Protein AF-A0A8C6SDG8-F1 (afdb_monomer_lite)

Structure (mmCIF, N/CA/C/O backbone):
data_AF-A0A8C6SDG8-F1
#
_entry.id   AF-A0A8C6SDG8-F1
#
loop_
_atom_site.group_PDB
_atom_site.id
_atom_site.type_symbol
_atom_site.label_atom_id
_atom_site.label_alt_id
_atom_site.label_comp_id
_atom_site.label_asym_id
_atom_site.label_entity_id
_atom_site.label_seq_id
_atom_site.pdbx_PDB_ins_code
_atom_site.Cartn_x
_atom_site.Cartn_y
_atom_site.Cartn_z
_atom_site.occupancy
_atom_site.B_iso_or_equiv
_atom_site.auth_seq_id
_atom_site.auth_comp_id
_atom_site.auth_asym_id
_atom_site.auth_atom_id
_atom_site.pdbx_PDB_model_num
ATOM 1 N N . ARG A 1 1 ? -128.844 -32.193 150.549 1.00 51.16 1 ARG A N 1
ATOM 2 C CA . ARG A 1 1 ? -129.935 -32.931 149.860 1.00 51.16 1 ARG A CA 1
ATOM 3 C C . ARG A 1 1 ? -130.958 -31.886 149.406 1.00 51.16 1 ARG A C 1
ATOM 5 O O . ARG A 1 1 ? -131.451 -31.182 150.265 1.00 51.16 1 ARG A O 1
ATOM 12 N N . HIS A 1 2 ? -131.197 -31.622 148.118 1.00 53.31 2 HIS A N 1
ATOM 13 C CA . HIS A 1 2 ? -130.816 -32.402 146.929 1.00 53.31 2 HIS A CA 1
ATOM 14 C C . HIS A 1 2 ? -131.568 -33.751 146.846 1.00 53.31 2 HIS A C 1
ATOM 16 O O . HIS A 1 2 ? -130.940 -34.803 146.848 1.00 53.31 2 HIS A O 1
ATOM 22 N N . GLN A 1 3 ? -132.912 -33.719 146.885 1.00 49.62 3 GLN A N 1
ATOM 23 C CA . GLN A 1 3 ? -133.745 -34.914 146.622 1.00 49.62 3 GLN A CA 1
ATOM 24 C C . GLN A 1 3 ? -135.206 -34.650 146.172 1.00 49.62 3 GLN A C 1
ATOM 26 O O . GLN A 1 3 ? -135.864 -35.584 145.736 1.00 49.62 3 GLN A O 1
ATOM 31 N N . ALA A 1 4 ? -135.720 -33.411 146.228 1.00 54.75 4 ALA A N 1
ATOM 32 C CA . ALA A 1 4 ? -137.138 -33.096 145.958 1.00 54.75 4 ALA A CA 1
ATOM 33 C C . ALA A 1 4 ? -137.422 -32.413 144.595 1.00 54.75 4 ALA A C 1
ATOM 35 O O . ALA A 1 4 ? -138.492 -31.849 144.406 1.00 54.75 4 ALA A O 1
ATOM 36 N N . ALA A 1 5 ? -136.469 -32.416 143.655 1.00 54.06 5 ALA A N 1
ATOM 37 C CA . ALA A 1 5 ? -136.520 -31.564 142.456 1.00 54.06 5 ALA A CA 1
ATOM 38 C C . ALA A 1 5 ? -137.045 -32.233 141.164 1.00 54.06 5 ALA A C 1
ATOM 40 O O . ALA A 1 5 ? -137.149 -31.554 140.149 1.00 54.06 5 ALA A O 1
ATOM 41 N N . LEU A 1 6 ? -137.314 -33.546 141.152 1.00 52.09 6 LEU A N 1
ATOM 42 C CA . LEU A 1 6 ? -137.295 -34.320 139.897 1.00 52.09 6 LEU A CA 1
ATOM 43 C C . LEU A 1 6 ? -138.660 -34.548 139.209 1.00 52.09 6 LEU A C 1
ATOM 45 O O . LEU A 1 6 ? -138.718 -34.639 137.988 1.00 52.09 6 LEU A O 1
ATOM 49 N N . THR A 1 7 ? -139.749 -34.731 139.960 1.00 54.09 7 THR A N 1
ATOM 50 C CA . THR A 1 7 ? -140.811 -35.649 139.494 1.00 54.09 7 THR A CA 1
ATOM 51 C C . THR A 1 7 ? -141.818 -35.079 138.483 1.00 54.09 7 THR A C 1
ATOM 53 O O . THR A 1 7 ? -142.233 -35.795 137.574 1.00 54.09 7 THR A O 1
ATOM 56 N N . ILE A 1 8 ? -142.267 -33.826 138.624 1.00 58.31 8 ILE A N 1
ATOM 57 C CA . ILE A 1 8 ? -143.541 -33.363 138.011 1.00 58.31 8 ILE A CA 1
ATOM 58 C C . ILE A 1 8 ? -143.326 -32.545 136.716 1.00 58.31 8 ILE A C 1
ATOM 60 O O . ILE A 1 8 ? -144.128 -31.698 136.340 1.00 58.31 8 ILE A O 1
ATOM 64 N N . GLN A 1 9 ? -142.249 -32.832 135.979 1.00 51.94 9 GLN A N 1
ATOM 65 C CA . GLN A 1 9 ? -142.067 -32.358 134.596 1.00 51.94 9 GLN A CA 1
ATOM 66 C C . GLN A 1 9 ? -142.734 -33.294 133.557 1.00 51.94 9 GLN A C 1
ATOM 68 O O . GLN A 1 9 ? -142.896 -32.923 132.399 1.00 51.94 9 GLN A O 1
ATOM 73 N N . LEU A 1 10 ? -143.145 -34.502 133.967 1.00 54.03 10 LEU A N 1
ATOM 74 C CA . LEU A 1 10 ? -143.517 -35.610 133.072 1.00 54.03 10 LEU A CA 1
ATOM 75 C C . LEU A 1 10 ? -144.938 -35.573 132.477 1.00 54.03 10 LEU A C 1
ATOM 77 O O . LEU A 1 10 ? -145.166 -36.169 131.429 1.00 54.03 10 LEU A O 1
ATOM 81 N N . THR A 1 11 ? -145.907 -34.898 133.097 1.00 52.38 11 THR A N 1
ATOM 82 C CA . THR A 1 11 ? -147.335 -35.002 132.718 1.00 52.38 11 THR A CA 1
ATOM 83 C C . THR A 1 11 ? -147.781 -34.081 131.573 1.00 52.38 11 THR A C 1
ATOM 85 O O . THR A 1 11 ? -148.976 -33.961 131.324 1.00 52.38 11 THR A O 1
ATOM 88 N N . LYS A 1 12 ? -146.854 -33.428 130.856 1.00 51.38 12 LYS A N 1
ATOM 89 C CA . LYS A 1 12 ? -147.182 -32.418 129.828 1.00 51.38 12 LYS A CA 1
ATOM 90 C C . LYS A 1 12 ? -147.198 -32.932 128.379 1.00 51.38 12 LYS A C 1
ATOM 92 O O . LYS A 1 12 ? -147.767 -32.270 127.516 1.00 51.38 12 LYS A O 1
ATOM 97 N N . GLU A 1 13 ? -146.598 -34.093 128.110 1.00 55.75 13 GLU A N 1
ATOM 98 C CA . GLU A 1 13 ? -146.286 -34.528 126.735 1.00 55.75 13 GLU A CA 1
ATOM 99 C C . GLU A 1 13 ? -147.323 -35.464 126.086 1.00 55.75 13 GLU A C 1
ATOM 101 O O . GLU A 1 13 ? -147.424 -35.507 124.861 1.00 55.75 13 GLU A O 1
ATOM 106 N N . LEU A 1 14 ? -148.108 -36.220 126.865 1.00 55.38 14 LEU A N 1
ATOM 107 C CA . LEU A 1 14 ? -148.833 -37.381 126.324 1.00 55.38 14 LEU A CA 1
ATOM 108 C C . LEU A 1 14 ? -149.996 -37.023 125.374 1.00 55.38 14 LEU A C 1
ATOM 110 O O . LEU A 1 14 ? -150.187 -37.685 124.352 1.00 55.38 14 LEU A O 1
ATOM 114 N N . ASP A 1 15 ? -150.771 -35.983 125.689 1.00 45.84 15 ASP A N 1
ATOM 115 C CA . ASP A 1 15 ? -152.060 -35.739 125.021 1.00 45.84 15 ASP A CA 1
ATOM 116 C C . ASP A 1 15 ? -151.956 -35.008 123.673 1.00 45.84 15 ASP A C 1
ATOM 118 O O . ASP A 1 15 ? -152.898 -35.041 122.879 1.00 45.84 15 ASP A O 1
ATOM 122 N N . ARG A 1 16 ? -150.806 -34.398 123.350 1.00 52.94 16 ARG A N 1
ATOM 123 C CA . ARG A 1 16 ? -150.609 -33.716 122.055 1.00 52.94 16 ARG A CA 1
ATOM 124 C C . ARG A 1 16 ? -150.473 -34.668 120.864 1.00 52.94 16 ARG A C 1
ATOM 126 O O . ARG A 1 16 ? -150.747 -34.259 119.741 1.00 52.94 16 ARG A O 1
ATOM 133 N N . VAL A 1 17 ? -150.059 -35.915 121.090 1.00 59.47 17 VAL A N 1
ATOM 134 C CA . VAL A 1 17 ? -149.635 -36.828 120.011 1.00 59.47 17 VAL A CA 1
ATOM 135 C C . VAL A 1 17 ? -150.813 -37.398 119.209 1.00 59.47 17 VAL A C 1
ATOM 137 O O . VAL A 1 17 ? -150.710 -37.577 118.000 1.00 59.47 17 VAL A O 1
ATOM 140 N N . LYS A 1 18 ? -151.954 -37.685 119.851 1.00 59.41 18 LYS A N 1
ATOM 141 C CA . LYS A 1 18 ? -153.019 -38.513 119.243 1.00 59.41 18 LYS A CA 1
ATOM 142 C C . LYS A 1 18 ? -153.823 -37.830 118.133 1.00 59.41 18 LYS A C 1
ATOM 144 O O . LYS A 1 18 ? -154.307 -38.521 117.241 1.00 59.41 18 LYS A O 1
ATOM 149 N N . ALA A 1 19 ? -153.989 -36.508 118.178 1.00 56.78 19 ALA A N 1
ATOM 150 C CA . ALA A 1 19 ? -154.778 -35.788 117.173 1.00 56.78 19 ALA A CA 1
ATOM 151 C C . ALA A 1 19 ? -154.098 -35.784 115.787 1.00 56.78 19 ALA A C 1
ATOM 153 O O . ALA A 1 19 ? -154.775 -35.862 114.764 1.00 56.78 19 ALA A O 1
ATOM 154 N N . ALA A 1 20 ? -152.762 -35.781 115.759 1.00 59.25 20 ALA A N 1
ATOM 155 C CA . ALA A 1 20 ? -151.933 -35.739 114.553 1.00 59.25 20 ALA A CA 1
ATOM 156 C C . ALA A 1 20 ? -151.747 -37.116 113.870 1.00 59.25 20 ALA A C 1
ATOM 158 O O . ALA A 1 20 ? -150.704 -37.380 113.287 1.00 59.25 20 ALA A O 1
ATOM 159 N N . ILE A 1 21 ? -152.733 -38.018 113.972 1.00 59.38 21 ILE A N 1
ATOM 160 C CA . ILE A 1 21 ? -152.695 -39.353 113.335 1.00 59.38 21 ILE A CA 1
ATOM 161 C C . ILE A 1 21 ? -153.774 -39.507 112.251 1.00 59.38 21 ILE A C 1
ATOM 163 O O . ILE A 1 21 ? -153.570 -40.237 111.280 1.00 59.38 21 ILE A O 1
ATOM 167 N N . HIS A 1 22 ? -154.917 -38.817 112.366 1.00 60.72 22 HIS A N 1
ATOM 168 C CA . HIS A 1 22 ? -155.949 -38.890 111.321 1.00 60.72 22 HIS A CA 1
ATOM 169 C C . HIS A 1 22 ? -155.569 -38.084 110.068 1.00 60.72 22 HIS A C 1
ATOM 171 O O . HIS A 1 22 ? -155.845 -38.542 108.961 1.00 60.72 22 HIS A O 1
ATOM 177 N N . ASP A 1 23 ? -154.858 -36.968 110.283 1.00 54.75 23 ASP A N 1
ATOM 178 C CA . ASP A 1 23 ? -153.750 -36.438 109.466 1.00 54.75 23 ASP A CA 1
ATOM 179 C C . ASP A 1 23 ? -153.286 -37.411 108.359 1.00 54.75 23 ASP A C 1
ATOM 181 O O . ASP A 1 23 ? -153.731 -37.320 107.212 1.00 54.75 23 ASP A O 1
ATOM 185 N N . ALA A 1 24 ? -152.498 -38.419 108.744 1.00 59.66 24 ALA A N 1
ATOM 186 C CA . ALA A 1 24 ? -151.949 -39.449 107.871 1.00 59.66 24 ALA A CA 1
ATOM 187 C C . ALA A 1 24 ? -152.963 -40.106 106.907 1.00 59.66 24 ALA A C 1
ATOM 189 O O . ALA A 1 24 ? -152.655 -40.386 105.753 1.00 59.66 24 ALA A O 1
ATOM 190 N N . SER A 1 25 ? -154.176 -40.422 107.367 1.00 61.19 25 SER A N 1
ATOM 191 C CA . SER A 1 25 ? -155.015 -41.433 106.700 1.00 61.19 25 SER A CA 1
ATOM 192 C C . SER A 1 25 ? -155.710 -40.933 105.431 1.00 61.19 25 SER A C 1
ATOM 194 O O . SER A 1 25 ? -155.743 -41.641 104.422 1.00 61.19 25 SER A O 1
ATOM 196 N N . LEU A 1 26 ? -156.292 -39.731 105.476 1.00 60.69 26 LEU A N 1
ATOM 197 C CA . LEU A 1 26 ? -157.163 -39.244 104.399 1.00 60.69 26 LEU A CA 1
ATOM 198 C C . LEU A 1 26 ? -156.365 -38.546 103.287 1.00 60.69 26 LEU A C 1
ATOM 200 O O . LEU A 1 26 ? -156.712 -38.673 102.110 1.00 60.69 26 LEU A O 1
ATOM 204 N N . GLU A 1 27 ? -155.242 -37.904 103.625 1.00 60.22 27 GLU A N 1
ATOM 205 C CA . GLU A 1 27 ? -154.296 -37.415 102.618 1.00 60.22 27 GLU A CA 1
ATOM 206 C C . GLU A 1 27 ? -153.545 -38.562 101.930 1.00 60.22 27 GLU A C 1
ATOM 208 O O . GLU A 1 27 ? -153.411 -38.533 100.709 1.00 60.22 27 GLU A O 1
ATOM 213 N N . LEU A 1 28 ? -153.144 -39.626 102.642 1.00 66.56 28 LEU A N 1
ATOM 214 C CA . LEU A 1 28 ? -152.417 -40.760 102.046 1.00 66.56 28 LEU A CA 1
ATOM 215 C C . LEU A 1 28 ? -153.230 -41.498 100.970 1.00 66.56 28 LEU A C 1
ATOM 217 O O . LEU A 1 28 ? -152.658 -41.904 99.957 1.00 66.56 28 LEU A O 1
ATOM 221 N N . HIS A 1 29 ? -154.555 -41.611 101.115 1.00 65.31 29 HIS A N 1
ATOM 222 C CA . HIS A 1 29 ? -155.409 -42.162 100.051 1.00 65.31 29 HIS A CA 1
ATOM 223 C C . HIS A 1 29 ? -155.452 -41.248 98.813 1.00 65.31 29 HIS A C 1
ATOM 225 O O . HIS A 1 29 ? -155.317 -41.717 97.682 1.00 65.31 29 HIS A O 1
ATOM 231 N N . ARG A 1 30 ? -155.549 -39.927 99.021 1.00 58.50 30 ARG A N 1
ATOM 232 C CA . ARG A 1 30 ? -155.494 -38.918 97.948 1.00 58.50 30 ARG A CA 1
ATOM 233 C C . ARG A 1 30 ? -154.130 -38.873 97.256 1.00 58.50 30 ARG A C 1
ATOM 235 O O . ARG A 1 30 ? -154.058 -38.649 96.049 1.00 58.50 30 ARG A O 1
ATOM 242 N N . LEU A 1 31 ? -153.050 -39.097 98.000 1.00 66.50 31 LEU A N 1
ATOM 243 C CA . LEU A 1 31 ? -151.700 -39.232 97.460 1.00 66.50 31 LEU A CA 1
ATOM 244 C C . LEU A 1 31 ? -151.574 -40.506 96.615 1.00 66.50 31 LEU A C 1
ATOM 246 O O . LEU A 1 31 ? -151.008 -40.433 95.530 1.00 66.50 31 LEU A O 1
ATOM 250 N N . HIS A 1 32 ? -152.160 -41.632 97.038 1.00 70.94 32 HIS A N 1
ATOM 251 C CA . HIS A 1 32 ? -152.130 -42.892 96.282 1.00 70.94 32 HIS A CA 1
ATOM 252 C C . HIS A 1 32 ? -152.780 -42.786 94.892 1.00 70.94 32 HIS A C 1
ATOM 254 O O . HIS A 1 32 ? -152.189 -43.226 93.906 1.00 70.94 32 HIS A O 1
ATOM 260 N N . GLU A 1 33 ? -153.959 -42.162 94.787 1.00 67.25 33 GLU A N 1
ATOM 261 C CA . GLU A 1 33 ? -154.639 -41.973 93.494 1.00 67.25 33 GLU A CA 1
ATOM 262 C C . GLU A 1 33 ? -153.827 -41.062 92.551 1.00 67.25 33 GLU A C 1
ATOM 264 O O . GLU A 1 33 ? -153.667 -41.355 91.362 1.00 67.25 33 GLU A O 1
ATOM 269 N N . ASN A 1 34 ? -153.233 -39.991 93.089 1.00 66.88 34 ASN A N 1
ATOM 270 C CA . ASN A 1 34 ? -152.325 -39.129 92.329 1.00 66.88 34 ASN A CA 1
ATOM 271 C C . ASN A 1 34 ? -151.045 -39.866 91.892 1.00 66.88 34 ASN A C 1
ATOM 273 O O . ASN A 1 34 ? -150.583 -39.661 90.769 1.00 66.88 34 ASN A O 1
ATOM 277 N N . LEU A 1 35 ? -150.494 -40.742 92.737 1.00 70.75 35 LEU A N 1
ATOM 278 C CA . LEU A 1 35 ? -149.278 -41.513 92.464 1.00 70.75 35 LEU A CA 1
ATOM 279 C C . LEU A 1 35 ? -149.495 -42.497 91.302 1.00 70.75 35 LEU A C 1
ATOM 281 O O . LEU A 1 35 ? -148.720 -42.480 90.345 1.00 70.75 35 LEU A O 1
ATOM 285 N N . ALA A 1 36 ? -150.599 -43.250 91.302 1.00 69.44 36 ALA A N 1
ATOM 286 C CA . ALA A 1 36 ? -150.957 -44.136 90.189 1.00 69.44 36 ALA A CA 1
ATOM 287 C C . ALA A 1 36 ? -151.125 -43.366 88.860 1.00 69.44 36 ALA A C 1
ATOM 289 O O . ALA A 1 36 ? -150.660 -43.800 87.802 1.00 69.44 36 ALA A O 1
ATOM 290 N N . ARG A 1 37 ? -151.728 -42.169 88.911 1.00 74.88 37 ARG A N 1
ATOM 291 C CA . ARG A 1 37 ? -151.913 -41.297 87.737 1.00 74.88 37 ARG A CA 1
ATOM 292 C C . ARG A 1 37 ? -150.607 -40.671 87.227 1.00 74.88 37 ARG A C 1
ATOM 294 O O . ARG A 1 37 ? -150.536 -40.286 86.058 1.00 74.88 37 ARG A O 1
ATOM 301 N N . LEU A 1 38 ? -149.586 -40.568 88.079 1.00 72.12 38 LEU A N 1
ATOM 302 C CA . LEU A 1 38 ? -148.225 -40.184 87.699 1.00 72.12 38 LEU A CA 1
ATOM 303 C C . LEU A 1 38 ? -147.445 -41.366 87.106 1.00 72.12 38 LEU A C 1
ATOM 305 O O . LEU A 1 38 ? -146.740 -41.164 86.120 1.00 72.12 38 LEU A O 1
ATOM 309 N N . GLN A 1 39 ? -147.615 -42.587 87.628 1.00 70.62 39 GLN A N 1
ATOM 310 C CA . GLN A 1 39 ? -146.957 -43.789 87.094 1.00 70.62 39 GLN A CA 1
ATOM 311 C C . GLN A 1 39 ? -147.356 -44.078 85.642 1.00 70.62 39 GLN A C 1
ATOM 313 O O . GLN A 1 39 ? -146.472 -44.172 84.798 1.00 70.62 39 GLN A O 1
ATOM 318 N N . TYR A 1 40 ? -148.651 -44.076 85.299 1.00 77.62 40 TYR A N 1
ATOM 319 C CA . TYR A 1 40 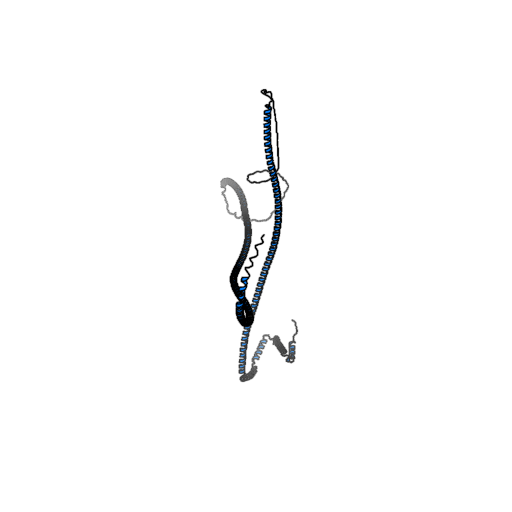? -149.065 -44.305 83.902 1.00 77.62 40 TYR A CA 1
ATOM 320 C C . TYR A 1 40 ? -148.456 -43.278 82.924 1.00 77.62 40 TYR A C 1
ATOM 322 O O . TYR A 1 40 ? -148.049 -43.619 81.815 1.00 77.62 40 TYR A O 1
ATOM 330 N N . LYS A 1 41 ? -148.347 -42.007 83.342 1.00 77.31 41 LYS A N 1
ATOM 331 C CA . LYS A 1 41 ? -147.678 -40.966 82.543 1.00 77.31 41 LYS A CA 1
ATOM 332 C C . LYS A 1 41 ? -146.173 -41.205 82.413 1.00 77.31 41 LYS A C 1
ATOM 334 O O . LYS A 1 41 ? -145.603 -40.871 81.380 1.00 77.31 41 LYS A O 1
ATOM 339 N N . LEU A 1 42 ? -145.530 -41.750 83.444 1.00 75.44 42 LEU A N 1
ATOM 340 C CA . LEU A 1 42 ? -144.111 -42.095 83.412 1.00 75.44 42 LEU A CA 1
ATOM 341 C C . LEU A 1 42 ? -143.842 -43.246 82.429 1.00 75.44 42 LEU A C 1
ATOM 343 O O . LEU A 1 42 ? -142.894 -43.160 81.652 1.00 75.44 42 LEU A O 1
ATOM 347 N N . ASP A 1 43 ? -144.702 -44.265 82.407 1.00 76.75 43 ASP A N 1
ATOM 348 C CA . ASP A 1 43 ? -144.560 -45.434 81.530 1.00 76.75 43 ASP A CA 1
ATOM 349 C C . ASP A 1 43 ? -144.731 -45.080 80.037 1.00 76.75 43 ASP A C 1
ATOM 351 O O . ASP A 1 43 ? -143.929 -45.506 79.201 1.00 76.75 43 ASP A O 1
ATOM 355 N N . ASP A 1 44 ? -145.704 -44.225 79.699 1.00 80.31 44 ASP A N 1
ATOM 356 C CA . ASP A 1 44 ? -145.896 -43.679 78.341 1.00 80.31 44 ASP A CA 1
ATOM 357 C C . ASP A 1 44 ? -144.683 -42.841 77.876 1.00 80.31 44 ASP A C 1
ATOM 359 O O . ASP A 1 44 ? -144.147 -43.022 76.773 1.00 80.31 44 ASP A O 1
ATOM 363 N N . ILE A 1 45 ? -144.151 -41.994 78.767 1.00 79.06 45 ILE A N 1
ATOM 364 C CA . ILE A 1 45 ? -142.903 -41.245 78.543 1.00 79.06 45 ILE A CA 1
ATOM 365 C C . ILE A 1 45 ? -141.705 -42.197 78.360 1.00 79.06 45 ILE A C 1
ATOM 367 O O . ILE A 1 45 ? -140.806 -41.918 77.565 1.00 79.06 45 ILE A O 1
ATOM 371 N N . HIS A 1 46 ? -141.672 -43.339 79.051 1.00 81.44 46 HIS A N 1
ATOM 372 C CA . HIS A 1 46 ? -140.595 -44.322 78.920 1.00 81.44 46 HIS A CA 1
ATOM 373 C C . HIS A 1 46 ? -140.646 -45.088 77.586 1.00 81.44 46 HIS A C 1
ATOM 375 O O . HIS A 1 46 ? -139.600 -45.248 76.949 1.00 81.44 46 HIS A O 1
ATOM 381 N N . GLN A 1 47 ? -141.826 -45.504 77.109 1.00 79.69 47 GLN A N 1
ATOM 382 C CA . GLN A 1 47 ? -141.950 -46.164 75.800 1.00 79.69 47 GLN A CA 1
ATOM 383 C C . GLN A 1 47 ? -141.612 -45.217 74.640 1.00 79.69 47 GLN A C 1
ATOM 385 O O . GLN A 1 47 ? -140.811 -45.560 73.765 1.00 79.69 47 GLN A O 1
ATOM 390 N N . THR A 1 48 ? -142.151 -43.995 74.655 1.00 79.31 48 THR A N 1
ATOM 391 C CA . THR A 1 48 ? -141.874 -42.982 73.619 1.00 79.31 48 THR A CA 1
ATOM 392 C C . THR A 1 48 ? -140.393 -42.575 73.580 1.00 79.31 48 THR A C 1
ATOM 394 O O . THR A 1 48 ? -139.816 -42.421 72.497 1.00 79.31 48 THR A O 1
ATOM 397 N N . LYS A 1 49 ? -139.728 -42.503 74.742 1.00 81.44 49 LYS A N 1
ATOM 398 C CA . LYS A 1 49 ? -138.270 -42.317 74.859 1.00 81.44 49 LYS A CA 1
ATOM 399 C C . LYS A 1 49 ? -137.461 -43.499 74.305 1.00 81.44 49 LYS A C 1
ATOM 401 O O . LYS A 1 49 ? -136.427 -43.285 73.678 1.00 81.44 49 LYS A O 1
ATOM 406 N N . SER A 1 50 ? -137.914 -44.738 74.495 1.00 76.12 50 SER A N 1
ATOM 407 C CA . SER A 1 50 ? -137.226 -45.926 73.964 1.00 76.12 50 SER A CA 1
ATOM 408 C C . SER A 1 50 ? -137.255 -45.969 72.427 1.00 76.12 50 SER A C 1
ATOM 410 O O . SER A 1 50 ? -136.206 -46.061 71.787 1.00 76.12 50 SER A O 1
ATOM 412 N N . ALA A 1 51 ? -138.433 -45.788 71.821 1.00 81.25 51 ALA A N 1
ATOM 413 C CA . ALA A 1 51 ? -138.601 -45.838 70.365 1.00 81.25 51 ALA A CA 1
ATOM 414 C C . ALA A 1 51 ? -137.909 -44.679 69.613 1.00 81.25 51 ALA A C 1
ATOM 416 O O . ALA A 1 51 ? -137.590 -44.802 68.426 1.00 81.25 51 ALA A O 1
ATOM 417 N N . THR A 1 52 ? -137.673 -43.545 70.281 1.00 78.50 52 THR A N 1
ATOM 418 C CA . THR A 1 52 ? -136.904 -42.421 69.720 1.00 78.50 52 THR A CA 1
ATOM 419 C C . THR A 1 52 ? -135.393 -42.655 69.801 1.00 78.50 52 THR A C 1
ATOM 421 O O . THR A 1 52 ? -134.694 -42.365 68.828 1.00 78.50 52 THR A O 1
ATOM 424 N N . LEU A 1 53 ? -134.892 -43.261 70.885 1.00 81.81 53 LEU A N 1
ATOM 425 C CA . LEU A 1 53 ? -133.481 -43.653 71.021 1.00 81.81 53 LEU A CA 1
ATOM 426 C C . LEU A 1 53 ? -133.040 -44.676 69.960 1.00 81.81 53 LEU A C 1
ATOM 428 O O . LEU A 1 53 ? -131.972 -44.520 69.373 1.00 81.81 53 LEU A O 1
ATOM 432 N N . GLU A 1 54 ? -133.856 -45.690 69.658 1.00 80.81 54 GLU A N 1
ATOM 433 C CA . GLU A 1 54 ? -133.475 -46.731 68.686 1.00 80.81 54 GLU A CA 1
ATOM 434 C C . GLU A 1 54 ? -133.341 -46.180 67.251 1.00 80.81 54 GLU A C 1
ATOM 436 O O . GLU A 1 54 ? -132.400 -46.512 66.523 1.00 80.81 54 GLU A O 1
ATOM 441 N N . LYS A 1 55 ? -134.251 -45.280 66.850 1.00 84.44 55 LYS A N 1
ATOM 442 C CA . LYS A 1 55 ? -134.175 -44.577 65.557 1.00 84.44 55 LYS A CA 1
ATOM 443 C C . LYS A 1 55 ? -132.963 -43.650 65.484 1.00 84.44 55 LYS A C 1
ATOM 445 O O . LYS A 1 55 ? -132.332 -43.564 64.433 1.00 84.44 55 LYS A O 1
ATOM 450 N N . HIS A 1 56 ? -132.631 -42.986 66.592 1.00 83.56 56 HIS A N 1
ATOM 451 C CA . HIS A 1 56 ? -131.439 -42.149 66.696 1.00 83.56 56 HIS A CA 1
ATOM 452 C C . HIS A 1 56 ? -130.159 -42.976 66.505 1.00 83.56 56 HIS A C 1
ATOM 454 O O . HIS A 1 56 ? -129.313 -42.589 65.703 1.00 83.56 56 HIS A O 1
ATOM 460 N N . GLN A 1 57 ? -130.044 -44.146 67.148 1.00 85.06 57 GLN A N 1
ATOM 461 C CA . GLN A 1 57 ? -128.871 -45.015 66.999 1.00 85.06 57 GLN A CA 1
ATOM 462 C C . GLN A 1 57 ? -128.660 -45.459 65.544 1.00 85.06 57 GLN A C 1
ATOM 464 O O . GLN A 1 57 ? -127.595 -45.227 64.983 1.00 85.06 57 GLN A O 1
ATOM 469 N N . LYS A 1 58 ? -129.702 -45.979 64.882 1.00 84.75 58 LYS A N 1
ATOM 470 C CA . LYS A 1 58 ? -129.606 -46.433 63.481 1.00 84.75 58 LYS A CA 1
ATOM 471 C C . LYS A 1 58 ? -129.203 -45.317 62.505 1.00 84.75 58 LYS A C 1
ATOM 473 O O . LYS A 1 58 ? -128.553 -45.590 61.497 1.00 84.75 58 LYS A O 1
ATOM 478 N N . ALA A 1 59 ? -129.559 -44.065 62.804 1.00 85.19 59 ALA A N 1
ATOM 479 C CA . ALA A 1 59 ? -129.115 -42.901 62.040 1.00 85.19 59 ALA A CA 1
ATOM 480 C C . ALA A 1 59 ? -127.644 -42.526 62.318 1.00 85.19 59 ALA A C 1
ATOM 482 O O . ALA A 1 59 ? -126.946 -42.106 61.393 1.00 85.19 59 ALA A O 1
ATOM 483 N N . LEU A 1 60 ? -127.153 -42.704 63.553 1.00 86.44 60 LEU A N 1
ATOM 484 C CA . LEU A 1 60 ? -125.731 -42.543 63.885 1.00 86.44 60 LEU A CA 1
ATOM 485 C C . LEU A 1 60 ? -124.867 -43.580 63.157 1.00 86.44 60 LEU A C 1
ATOM 487 O O . LEU A 1 60 ? -123.895 -43.193 62.511 1.00 86.44 60 LEU A O 1
ATOM 491 N N . ASP A 1 61 ? -125.251 -44.858 63.197 1.00 86.12 61 ASP A N 1
ATOM 492 C CA . ASP A 1 61 ? -124.466 -45.965 62.629 1.00 86.12 61 ASP A CA 1
ATOM 493 C C . ASP A 1 61 ? -124.233 -45.779 61.113 1.00 86.12 61 ASP A C 1
ATOM 495 O O . ASP A 1 61 ? -123.116 -45.914 60.607 1.00 86.12 61 ASP A O 1
ATOM 499 N N . GLN A 1 62 ? -125.280 -45.390 60.371 1.00 86.56 62 GLN A N 1
ATOM 500 C CA . GLN A 1 62 ? -125.185 -45.098 58.932 1.00 86.56 62 GLN A CA 1
ATOM 501 C C . GLN A 1 62 ? -124.361 -43.837 58.636 1.00 86.56 62 GLN A C 1
ATOM 503 O O . GLN A 1 62 ? -123.599 -43.794 57.665 1.00 86.56 62 GLN A O 1
ATOM 508 N N . LEU A 1 63 ? -124.492 -42.804 59.473 1.00 86.88 63 LEU A N 1
ATOM 509 C CA . LEU A 1 63 ? -123.704 -41.579 59.362 1.00 86.88 63 LEU A CA 1
ATOM 510 C C . LEU A 1 63 ? -122.210 -41.853 59.609 1.00 86.88 63 LEU A C 1
ATOM 512 O O . LEU A 1 63 ? -121.363 -41.261 58.941 1.00 86.88 63 LEU A O 1
ATOM 516 N N . GLU A 1 64 ? -121.878 -42.751 60.535 1.00 86.06 64 GLU A N 1
ATOM 517 C CA . GLU A 1 64 ? -120.508 -43.171 60.841 1.00 86.06 64 GLU A CA 1
ATOM 518 C C . GLU A 1 64 ? -119.896 -44.032 59.726 1.00 86.06 64 GLU A C 1
ATOM 520 O O . GLU A 1 64 ? -118.785 -43.745 59.269 1.00 86.06 64 GLU A O 1
ATOM 525 N N . ALA A 1 65 ? -120.653 -44.993 59.185 1.00 88.81 65 ALA A N 1
ATOM 526 C CA . ALA A 1 65 ? -120.234 -45.775 58.022 1.00 88.81 65 ALA A CA 1
ATOM 527 C C . ALA A 1 65 ? -119.886 -44.872 56.821 1.00 88.81 65 ALA A C 1
ATOM 529 O O . ALA A 1 65 ? -118.786 -44.972 56.268 1.00 88.81 65 ALA A O 1
ATOM 530 N N . ASN A 1 66 ? -120.762 -43.923 56.472 1.00 87.19 66 ASN A N 1
ATOM 531 C CA . ASN A 1 66 ? -120.519 -42.976 55.379 1.00 87.19 66 ASN A CA 1
ATOM 532 C C . ASN A 1 66 ? -119.315 -42.056 55.655 1.00 87.19 66 ASN A C 1
ATOM 534 O O . ASN A 1 66 ? -118.482 -41.856 54.768 1.00 87.19 66 ASN A O 1
ATOM 538 N N . LYS A 1 67 ? -119.164 -41.541 56.888 1.00 88.25 67 LYS A N 1
ATOM 539 C CA . LYS A 1 67 ? -117.975 -40.764 57.295 1.00 88.25 67 LYS A CA 1
ATOM 540 C C . LYS A 1 67 ? -116.680 -41.546 57.056 1.00 88.25 67 LYS A C 1
ATOM 542 O O . LYS A 1 67 ? -115.728 -40.965 56.541 1.00 88.25 67 LYS A O 1
ATOM 547 N N . SER A 1 68 ? -116.645 -42.843 57.378 1.00 86.06 68 SER A N 1
ATOM 548 C CA . SER A 1 68 ? -115.448 -43.676 57.188 1.00 86.06 68 SER A CA 1
ATOM 549 C C . SER A 1 68 ? -115.048 -43.816 55.710 1.00 86.06 68 SER A C 1
ATOM 551 O O . SER A 1 68 ? -113.871 -43.678 55.371 1.00 86.06 68 SER A O 1
ATOM 553 N N . GLN A 1 69 ? -116.018 -43.990 54.804 1.00 86.94 69 GLN A N 1
ATOM 554 C CA . GLN A 1 69 ? -115.756 -44.108 53.365 1.00 86.94 69 GLN A CA 1
ATOM 555 C C . GLN A 1 69 ? -115.278 -42.783 52.758 1.00 86.94 69 GLN A C 1
ATOM 557 O O . GLN A 1 69 ? -114.283 -42.763 52.027 1.00 86.94 69 GLN A O 1
ATOM 562 N N . PHE A 1 70 ? -115.923 -41.662 53.104 1.00 84.75 70 PHE A N 1
ATOM 563 C CA . PHE A 1 70 ? -115.462 -40.341 52.669 1.00 84.75 70 PHE A CA 1
ATOM 564 C C . PHE A 1 70 ? -114.077 -40.003 53.233 1.00 84.75 70 PHE A C 1
ATOM 566 O O . PHE A 1 70 ? -113.250 -39.467 52.498 1.00 84.75 70 PHE A O 1
ATOM 573 N N . HIS A 1 71 ? -113.778 -40.374 54.483 1.00 87.75 71 HIS A N 1
ATOM 574 C CA . HIS A 1 71 ? -112.449 -40.204 55.073 1.00 87.75 71 HIS A CA 1
ATOM 575 C C . HIS A 1 71 ? -111.376 -40.996 54.308 1.00 87.75 71 HIS A C 1
ATOM 577 O O . HIS A 1 71 ? -110.362 -40.426 53.906 1.00 87.75 71 HIS A O 1
ATOM 583 N N . ASN A 1 72 ? -111.619 -42.279 54.024 1.00 89.06 72 ASN A N 1
ATOM 584 C CA . ASN A 1 72 ? -110.683 -43.125 53.278 1.00 89.06 72 ASN A CA 1
ATOM 585 C C . ASN A 1 72 ? -110.438 -42.606 51.851 1.00 89.06 72 ASN A C 1
ATOM 587 O O . ASN A 1 72 ? -109.288 -42.484 51.426 1.00 89.06 72 ASN A O 1
ATOM 591 N N . THR A 1 73 ? -111.501 -42.226 51.137 1.00 86.94 73 THR A N 1
ATOM 592 C CA . THR A 1 73 ? -111.397 -41.712 49.759 1.00 86.94 73 THR A CA 1
ATOM 593 C C . THR A 1 73 ? -110.700 -40.345 49.722 1.00 86.94 73 THR A C 1
ATOM 595 O O . THR A 1 73 ? -109.845 -40.100 48.870 1.00 86.94 73 THR A O 1
ATOM 598 N N . ALA A 1 74 ? -110.989 -39.462 50.686 1.00 87.25 74 ALA A N 1
ATOM 599 C CA . ALA A 1 74 ? -110.300 -38.181 50.826 1.00 87.25 74 ALA A CA 1
ATOM 600 C C . ALA A 1 74 ? -108.808 -38.358 51.159 1.00 87.25 74 ALA A C 1
ATOM 602 O O . ALA A 1 74 ? -107.976 -37.631 50.617 1.00 87.25 74 ALA A O 1
ATOM 603 N N . ASN A 1 75 ? -108.451 -39.342 51.992 1.00 86.81 75 ASN A N 1
ATOM 604 C CA . ASN A 1 75 ? -107.056 -39.670 52.288 1.00 86.81 75 ASN A CA 1
ATOM 605 C C . ASN A 1 75 ? -106.309 -40.179 51.043 1.00 86.81 75 ASN A C 1
ATOM 607 O O . ASN A 1 75 ? -105.191 -39.732 50.800 1.00 86.81 75 ASN A O 1
ATOM 611 N N . GLN A 1 76 ? -106.926 -41.035 50.220 1.00 86.88 76 GLN A N 1
ATOM 612 C CA . GLN A 1 76 ? -106.337 -41.523 48.962 1.00 86.88 76 GLN A CA 1
ATOM 613 C C . GLN A 1 76 ? -106.138 -40.403 47.926 1.00 86.88 76 GLN A C 1
ATOM 615 O O . GLN A 1 76 ? -105.075 -40.291 47.317 1.00 86.88 76 GLN A O 1
ATOM 620 N N . LEU A 1 77 ? -107.126 -39.517 47.757 1.00 85.75 77 LEU A N 1
ATOM 621 C CA . LEU A 1 77 ? -106.982 -38.347 46.882 1.00 85.75 77 LEU A CA 1
ATOM 622 C C . LEU A 1 77 ? -105.934 -37.357 47.415 1.00 85.75 77 LEU A C 1
ATOM 624 O O . LEU A 1 77 ? -105.234 -36.715 46.631 1.00 85.75 77 LEU A O 1
ATOM 628 N N . LYS A 1 78 ? -105.780 -37.255 48.742 1.00 87.62 78 LYS A N 1
ATOM 629 C CA . LYS A 1 78 ? -104.744 -36.441 49.389 1.00 87.62 78 LYS A CA 1
ATOM 630 C C . LYS A 1 78 ? -103.342 -37.018 49.179 1.00 87.62 78 LYS A C 1
ATOM 632 O O . LYS A 1 78 ? -102.443 -36.242 48.867 1.00 87.62 78 LYS A O 1
ATOM 637 N N . THR A 1 79 ? -103.132 -38.331 49.306 1.00 88.38 79 THR A N 1
ATOM 638 C CA . THR A 1 79 ? -101.814 -38.941 49.049 1.00 88.38 79 THR A CA 1
ATOM 639 C C . THR A 1 79 ? -101.428 -38.852 47.576 1.00 88.38 79 THR A C 1
ATOM 641 O O . THR A 1 79 ? -100.314 -38.420 47.288 1.00 88.38 79 THR A O 1
ATOM 644 N N . LEU A 1 80 ? -102.345 -39.134 46.643 1.00 89.62 80 LEU A N 1
ATOM 645 C CA . LEU A 1 80 ? -102.070 -38.989 45.208 1.00 89.62 80 LEU A CA 1
ATOM 646 C C . LEU A 1 80 ? -101.772 -37.529 44.820 1.00 89.62 80 LEU A C 1
ATOM 648 O O . LEU A 1 80 ? -100.832 -37.275 44.070 1.00 89.62 80 LEU A O 1
ATOM 652 N N . ARG A 1 81 ? -102.509 -36.554 45.378 1.00 89.94 81 ARG A N 1
ATOM 653 C CA . ARG A 1 81 ? -102.208 -35.123 45.192 1.00 89.94 81 ARG A CA 1
ATOM 654 C C . ARG A 1 81 ? -100.820 -34.757 45.723 1.00 89.94 81 ARG A C 1
ATOM 656 O O . ARG A 1 81 ? -100.123 -34.000 45.062 1.00 89.94 81 ARG A O 1
ATOM 663 N N . LEU A 1 82 ? -100.419 -35.272 46.887 1.00 90.69 82 LEU A N 1
ATOM 664 C CA . LEU A 1 82 ? -99.090 -35.012 47.454 1.00 90.69 82 LEU A CA 1
ATOM 665 C C . LEU A 1 82 ? -97.969 -35.644 46.614 1.00 90.69 82 LEU A C 1
ATOM 667 O O . LEU A 1 82 ? -96.941 -35.003 46.420 1.00 90.69 82 LEU A O 1
ATOM 671 N N . MET A 1 83 ? -98.180 -36.846 46.064 1.00 90.19 83 MET A N 1
ATOM 672 C CA . MET A 1 83 ? -97.233 -37.477 45.136 1.00 90.19 83 MET A CA 1
ATOM 673 C C . MET A 1 83 ? -97.056 -36.641 43.864 1.00 90.19 83 MET A C 1
ATOM 675 O O . MET A 1 83 ? -95.935 -36.233 43.567 1.00 90.19 83 MET A O 1
ATOM 679 N N . LEU A 1 84 ? -98.151 -36.310 43.171 1.00 90.81 84 LEU A N 1
ATOM 680 C CA . LEU A 1 84 ? -98.100 -35.502 41.947 1.00 90.81 84 LEU A CA 1
ATOM 681 C C . LEU A 1 84 ? -97.541 -34.095 42.204 1.00 90.81 84 LEU A C 1
ATOM 683 O O . LEU A 1 84 ? -96.786 -33.588 41.382 1.00 90.81 84 LEU A O 1
ATOM 687 N N . GLN A 1 85 ? -97.835 -33.483 43.358 1.00 91.62 85 GLN A N 1
ATOM 688 C CA . GLN A 1 85 ? -97.198 -32.223 43.747 1.00 91.62 85 GLN A CA 1
ATOM 689 C C . GLN A 1 85 ? -95.685 -32.397 43.922 1.00 91.62 85 GLN A C 1
ATOM 691 O O . GLN A 1 85 ? -94.932 -31.583 43.409 1.00 91.62 85 GLN A O 1
ATOM 696 N N . SER A 1 86 ? -95.220 -33.465 44.581 1.00 91.94 86 SER A N 1
ATOM 697 C CA . SER A 1 86 ? -93.779 -33.705 44.753 1.00 91.94 86 SER A CA 1
ATOM 698 C C . SER A 1 86 ? -93.048 -33.973 43.430 1.00 91.94 86 SER A C 1
ATOM 700 O O . SER A 1 86 ? -91.905 -33.549 43.268 1.00 91.94 86 SER A O 1
ATOM 702 N N . GLU A 1 87 ? -93.711 -34.612 42.463 1.00 93.31 87 GLU A N 1
ATOM 703 C CA . GLU A 1 87 ? -93.184 -34.843 41.115 1.00 93.31 87 GLU A CA 1
ATOM 704 C C . GLU A 1 87 ? -93.128 -33.541 40.301 1.00 93.31 87 GLU A C 1
ATOM 706 O O . GLU A 1 87 ? -92.092 -33.230 39.716 1.00 93.31 87 GLU A O 1
ATOM 711 N N . ILE A 1 88 ? -94.186 -32.721 40.351 1.00 91.06 88 ILE A N 1
ATOM 712 C CA . ILE A 1 88 ? -94.205 -31.369 39.769 1.00 91.06 88 ILE A CA 1
ATOM 713 C C . ILE A 1 88 ? -93.120 -30.489 40.401 1.00 91.06 88 ILE A C 1
ATOM 715 O O . ILE A 1 88 ? -92.398 -29.805 39.678 1.00 91.06 88 ILE A O 1
ATOM 719 N N . ASP A 1 89 ? -92.957 -30.522 41.724 1.00 93.00 89 ASP A N 1
ATOM 720 C CA . ASP A 1 89 ? -91.927 -29.762 42.434 1.00 93.00 89 ASP A CA 1
ATOM 721 C C . ASP A 1 89 ? -90.513 -30.207 42.018 1.00 93.00 89 ASP A C 1
ATOM 723 O O . ASP A 1 89 ? -89.626 -29.367 41.868 1.00 93.00 89 ASP A O 1
ATOM 727 N N . ASN A 1 90 ? -90.287 -31.510 41.809 1.00 93.38 90 ASN A N 1
ATOM 728 C CA . ASN A 1 90 ? -89.007 -32.046 41.335 1.00 93.38 90 ASN A CA 1
ATOM 729 C C . ASN A 1 90 ? -88.718 -31.629 39.889 1.00 93.38 90 ASN A C 1
ATOM 731 O O . ASN A 1 90 ? -87.682 -31.022 39.634 1.00 93.38 90 ASN A O 1
ATOM 735 N N . LEU A 1 91 ? -89.661 -31.837 38.966 1.00 93.12 91 LEU A N 1
ATOM 736 C CA . LEU A 1 91 ? -89.521 -31.399 37.572 1.00 93.12 91 LEU A CA 1
ATOM 737 C C . LEU A 1 91 ? -89.361 -29.873 37.461 1.00 93.12 91 LEU A C 1
ATOM 739 O O . LEU A 1 91 ? -88.638 -29.387 36.593 1.00 93.12 91 LEU A O 1
ATOM 743 N N . THR A 1 92 ? -89.976 -29.107 38.368 1.00 92.81 92 THR A N 1
ATOM 744 C CA . THR A 1 92 ? -89.782 -27.653 38.466 1.00 92.81 92 THR A CA 1
ATOM 745 C C . THR A 1 92 ? -88.364 -27.311 38.931 1.00 92.81 92 THR A C 1
ATOM 747 O O . THR A 1 92 ? -87.738 -26.437 38.332 1.00 92.81 92 THR A O 1
ATOM 750 N N . ARG A 1 93 ? -87.813 -28.011 39.937 1.00 94.25 93 ARG A N 1
ATOM 751 C CA . ARG A 1 93 ? -86.403 -27.852 40.349 1.00 94.25 93 ARG A CA 1
ATOM 752 C C . ARG A 1 93 ? -85.460 -28.149 39.186 1.00 94.25 93 ARG A C 1
ATOM 754 O O . ARG A 1 93 ? -84.655 -27.284 38.848 1.00 94.25 93 ARG A O 1
ATOM 761 N N . ASP A 1 94 ? -85.616 -29.293 38.526 1.00 93.12 94 ASP A N 1
ATOM 762 C CA . ASP A 1 94 ? -84.755 -29.714 37.414 1.00 93.12 94 ASP A CA 1
ATOM 763 C C . ASP A 1 94 ? -84.839 -28.746 36.222 1.00 93.12 94 ASP A C 1
ATOM 765 O O . ASP A 1 94 ? -83.817 -28.390 35.625 1.00 93.12 94 ASP A O 1
ATOM 769 N N . LEU A 1 95 ? -86.035 -28.229 35.917 1.00 93.94 95 LEU A N 1
ATOM 770 C CA . LEU A 1 95 ? -86.225 -27.186 34.909 1.00 93.94 95 LEU A CA 1
ATOM 771 C C . LEU A 1 95 ? -85.542 -25.869 35.310 1.00 93.94 95 LEU A C 1
ATOM 773 O O . LEU A 1 95 ? -84.866 -25.264 34.482 1.00 93.94 95 LEU A O 1
ATOM 777 N N . THR A 1 96 ? -85.665 -25.419 36.564 1.00 93.50 96 THR A N 1
ATOM 778 C CA . THR A 1 96 ? -84.974 -24.194 37.014 1.00 93.50 96 THR A CA 1
ATOM 779 C C . THR A 1 96 ? -83.452 -24.352 37.022 1.00 93.50 96 THR A C 1
ATOM 781 O O . THR A 1 96 ? -82.753 -23.441 36.584 1.00 93.50 96 THR A O 1
ATOM 784 N N . PHE A 1 97 ? -82.932 -25.515 37.424 1.00 94.38 97 PHE A N 1
ATOM 785 C CA . PHE A 1 97 ? -81.501 -25.821 37.402 1.00 94.38 97 PHE A CA 1
ATOM 786 C C . PHE A 1 97 ? -80.947 -25.840 35.972 1.00 94.38 97 PHE A C 1
ATOM 788 O O . PHE A 1 97 ? -79.975 -25.148 35.674 1.00 94.38 97 PHE A O 1
ATOM 795 N N . THR A 1 98 ? -81.595 -26.569 35.058 1.00 92.75 98 THR A N 1
ATOM 796 C CA . THR A 1 98 ? -81.175 -26.623 33.647 1.00 92.75 98 THR A CA 1
ATOM 797 C C . THR A 1 98 ? -81.309 -25.269 32.947 1.00 92.75 98 THR A C 1
ATOM 799 O O . THR A 1 98 ? -80.437 -24.909 32.154 1.00 92.75 98 THR A O 1
ATOM 802 N N . GLN A 1 99 ? -82.327 -24.467 33.281 1.00 92.56 99 GLN A N 1
ATOM 803 C CA . GLN A 1 99 ? -82.419 -23.081 32.821 1.00 92.56 99 GLN A CA 1
ATOM 804 C C . GLN A 1 99 ? -81.256 -22.227 33.336 1.00 92.56 99 GLN A C 1
ATOM 806 O O . GLN A 1 99 ? -80.659 -21.510 32.534 1.00 92.56 99 GLN A O 1
ATOM 811 N N . GLU A 1 100 ? -80.900 -22.297 34.620 1.00 92.75 100 GLU A N 1
ATOM 812 C CA . GLU A 1 100 ? -79.803 -21.493 35.177 1.00 92.75 100 GLU A CA 1
ATOM 813 C C . GLU A 1 100 ? -78.450 -21.879 34.565 1.00 92.75 100 GLU A C 1
ATOM 815 O O . GLU A 1 100 ? -77.737 -21.010 34.064 1.00 92.75 100 GLU A O 1
ATOM 820 N N . VAL A 1 101 ? -78.163 -23.181 34.452 1.00 94.06 101 VAL A N 1
ATOM 821 C CA . VAL A 1 101 ? -76.979 -23.693 33.740 1.00 94.06 101 VAL A CA 1
ATOM 822 C C . VAL A 1 101 ? -76.973 -23.244 32.272 1.00 94.06 101 VAL A C 1
ATOM 824 O O . VAL A 1 101 ? -75.924 -22.881 31.748 1.00 94.06 101 VAL A O 1
ATOM 827 N N . SER A 1 102 ? -78.125 -23.184 31.592 1.00 91.00 102 SER A N 1
ATOM 828 C CA . SER A 1 102 ? -78.185 -22.680 30.208 1.00 91.00 102 SER A CA 1
ATOM 829 C C . SER A 1 102 ? -77.876 -21.178 30.096 1.00 91.00 102 SER A C 1
ATOM 831 O O . SER A 1 102 ? -77.211 -20.761 29.143 1.00 91.00 102 SER A O 1
ATOM 833 N N . LYS A 1 103 ? -78.292 -20.364 31.081 1.00 94.69 103 LYS A N 1
ATOM 834 C CA . LYS A 1 103 ? -77.943 -18.934 31.165 1.00 94.69 103 LYS A CA 1
ATOM 835 C C . LYS A 1 103 ? -76.450 -18.762 31.424 1.00 94.69 103 LYS A C 1
ATOM 837 O O . LYS A 1 103 ? -75.826 -17.931 30.769 1.00 94.69 103 LYS A O 1
ATOM 842 N N . GLU A 1 104 ? -75.884 -19.558 32.331 1.00 94.75 104 GLU A N 1
ATOM 843 C CA . GLU A 1 104 ? -74.460 -19.528 32.668 1.00 94.75 104 GLU A CA 1
ATOM 844 C C . GLU A 1 104 ? -73.589 -19.975 31.483 1.00 94.75 104 GLU A C 1
ATOM 846 O O . GLU A 1 104 ? -72.637 -19.297 31.109 1.00 94.75 104 GLU A O 1
ATOM 851 N N . LEU A 1 105 ? -73.959 -21.056 30.792 1.00 93.88 105 LEU A N 1
ATOM 852 C CA . LEU A 1 105 ? -73.287 -21.474 29.559 1.00 93.88 105 LEU A CA 1
ATOM 853 C C . LEU A 1 105 ? -73.390 -20.405 28.462 1.00 93.88 105 LEU A C 1
ATOM 855 O O . LEU A 1 105 ? -72.427 -20.200 27.719 1.00 93.88 105 LEU A O 1
ATOM 859 N N . HIS A 1 106 ? -74.509 -19.679 28.366 1.00 95.50 106 HIS A N 1
ATOM 860 C CA . HIS A 1 106 ? -74.645 -18.566 27.426 1.00 95.50 106 HIS A CA 1
ATOM 861 C C . HIS A 1 106 ? -73.778 -17.355 27.815 1.00 95.50 106 HIS A C 1
ATOM 863 O O . HIS A 1 106 ? -73.105 -16.790 26.947 1.00 95.50 106 HIS A O 1
ATOM 869 N N . SER A 1 107 ? -73.743 -16.958 29.093 1.00 94.06 107 SER A N 1
ATOM 870 C CA . SER A 1 107 ? -72.892 -15.855 29.562 1.00 94.06 107 SER A CA 1
ATOM 871 C C . SER A 1 107 ? -71.407 -16.201 29.435 1.00 94.06 107 SER A C 1
ATOM 873 O O . SER A 1 107 ? -70.648 -15.375 28.930 1.00 94.06 107 SER A O 1
ATOM 875 N N . ASN A 1 108 ? -71.012 -17.436 29.751 1.00 94.62 108 ASN A N 1
ATOM 876 C CA . ASN A 1 108 ? -69.657 -17.951 29.556 1.00 94.62 108 ASN A CA 1
ATOM 877 C C . ASN A 1 108 ? -69.287 -18.005 28.063 1.00 94.62 108 ASN A C 1
ATOM 879 O O . ASN A 1 108 ? -68.226 -17.519 27.680 1.00 94.62 108 ASN A O 1
ATOM 883 N N . THR A 1 109 ? -70.181 -18.471 27.182 1.00 92.56 109 THR A N 1
ATOM 884 C CA . THR A 1 109 ? -69.963 -18.437 25.718 1.00 92.56 109 THR A CA 1
ATOM 885 C C . THR A 1 109 ? -69.794 -17.004 25.199 1.00 92.56 109 THR A C 1
ATOM 887 O O . THR A 1 109 ? -68.939 -16.743 24.351 1.00 92.56 109 THR A O 1
ATOM 890 N N . LYS A 1 110 ? -70.577 -16.050 25.717 1.00 94.75 110 LYS A N 1
ATOM 891 C CA . LYS A 1 110 ? -70.461 -14.624 25.377 1.00 94.75 110 LYS A CA 1
ATOM 892 C C . LYS A 1 110 ? -69.157 -14.015 25.905 1.00 94.75 110 LYS A C 1
ATOM 894 O O . LYS A 1 110 ? -68.506 -13.271 25.177 1.00 94.75 110 LYS A O 1
ATOM 899 N N . ALA A 1 111 ? -68.748 -14.354 27.126 1.00 95.12 111 ALA A N 1
ATOM 900 C CA . ALA A 1 111 ? -67.482 -13.922 27.712 1.00 95.12 111 ALA A CA 1
ATOM 901 C C . ALA A 1 111 ? -66.281 -14.458 26.916 1.00 95.12 111 ALA A C 1
ATOM 903 O O . ALA A 1 111 ? -65.385 -13.685 26.585 1.00 95.12 111 ALA A O 1
ATOM 904 N N . ILE A 1 112 ? -66.309 -15.737 26.524 1.00 93.81 112 ILE A N 1
ATOM 905 C CA . ILE A 1 112 ? -65.286 -16.360 25.673 1.00 93.81 112 ILE A CA 1
ATOM 906 C C . ILE A 1 112 ? -65.209 -15.655 24.315 1.00 93.81 112 ILE A C 1
ATOM 908 O O . ILE A 1 112 ? -64.120 -15.249 23.930 1.00 93.81 112 ILE A O 1
ATOM 912 N N . ARG A 1 113 ? -66.334 -15.418 23.620 1.00 95.12 113 ARG A N 1
ATOM 913 C CA . ARG A 1 113 ? -66.336 -14.683 22.334 1.00 95.12 113 ARG A CA 1
ATOM 914 C C . ARG A 1 113 ? -65.790 -13.259 22.456 1.00 95.12 113 ARG A C 1
ATOM 916 O O . ARG A 1 113 ? -65.037 -12.807 21.599 1.00 95.12 113 ARG A O 1
ATOM 923 N N . ASN A 1 114 ? -66.134 -12.552 23.532 1.00 95.06 114 ASN A N 1
ATOM 924 C CA . ASN A 1 114 ? -65.590 -11.220 23.792 1.00 95.06 114 ASN A CA 1
ATOM 925 C C . ASN A 1 114 ? -64.072 -11.274 24.057 1.00 95.06 114 ASN A C 1
ATOM 927 O O . ASN A 1 114 ? -63.341 -10.398 23.599 1.00 95.06 114 ASN A O 1
ATOM 931 N N . ALA A 1 115 ? -63.593 -12.302 24.765 1.00 95.25 115 ALA A N 1
ATOM 932 C CA . ALA A 1 115 ? -62.172 -12.513 25.023 1.00 95.25 115 ALA A CA 1
ATOM 933 C C . ALA A 1 115 ? -61.396 -12.907 23.754 1.00 95.25 115 ALA A C 1
ATOM 935 O O . ALA A 1 115 ? -60.313 -12.370 23.534 1.00 95.25 115 ALA A O 1
ATOM 936 N N . THR A 1 116 ? -61.946 -13.771 22.889 1.00 94.94 116 THR A N 1
ATOM 937 C CA . THR A 1 116 ? -61.307 -14.128 21.610 1.00 94.94 116 THR A CA 1
ATOM 938 C C . THR A 1 116 ? -61.227 -12.925 20.682 1.00 94.94 116 THR A C 1
ATOM 940 O O . THR A 1 116 ? -60.141 -12.631 20.202 1.00 94.94 116 THR A O 1
ATOM 943 N N . HIS A 1 117 ? -62.308 -12.154 20.510 1.00 95.38 117 HIS A N 1
ATOM 944 C CA . HIS A 1 117 ? -62.273 -10.945 19.676 1.00 95.38 117 HIS A CA 1
ATOM 945 C C . HIS A 1 117 ? -61.328 -9.866 20.219 1.00 95.38 117 HIS A C 1
ATOM 947 O O . HIS A 1 117 ? -60.674 -9.168 19.443 1.00 95.38 117 HIS A O 1
ATOM 953 N N . LYS A 1 118 ? -61.194 -9.749 21.547 1.00 96.44 118 LYS A N 1
ATOM 954 C CA . LYS A 1 118 ? -60.178 -8.880 22.147 1.00 96.44 118 LYS A CA 1
ATOM 955 C C . LYS A 1 118 ? -58.757 -9.375 21.833 1.00 96.44 118 LYS A C 1
ATOM 957 O O . LYS A 1 118 ? -57.936 -8.578 21.390 1.00 96.44 118 LYS A O 1
ATOM 962 N N . ALA A 1 119 ? -58.481 -10.667 22.008 1.00 94.81 119 ALA A N 1
ATOM 963 C CA . ALA A 1 119 ? -57.172 -11.253 21.711 1.00 94.81 119 ALA A CA 1
ATOM 964 C C . ALA A 1 119 ? -56.822 -11.198 20.208 1.00 94.81 119 ALA A C 1
ATOM 966 O O . ALA A 1 119 ? -55.668 -10.980 19.852 1.00 94.81 119 ALA A O 1
ATOM 967 N N . GLU A 1 120 ? -57.811 -11.337 19.320 1.00 94.44 120 GLU A N 1
ATOM 968 C CA . GLU A 1 120 ? -57.674 -11.138 17.871 1.00 94.44 120 GLU A CA 1
ATOM 969 C C . GLU A 1 120 ? -57.281 -9.690 17.537 1.00 94.44 120 GLU A C 1
ATOM 971 O O . GLU A 1 120 ? -56.360 -9.473 16.750 1.00 94.44 120 GLU A O 1
ATOM 976 N N . ALA A 1 121 ? -57.914 -8.698 18.172 1.00 95.56 121 ALA A N 1
ATOM 977 C CA . ALA A 1 121 ? -57.573 -7.286 17.991 1.00 95.56 121 ALA A CA 1
ATOM 978 C C . ALA A 1 121 ? -56.174 -6.938 18.543 1.00 95.56 121 ALA A C 1
ATOM 980 O O . ALA A 1 121 ? -55.398 -6.260 17.869 1.00 95.56 121 ALA A O 1
ATOM 981 N N . GLU A 1 122 ? -55.819 -7.443 19.729 1.00 96.31 122 GLU A N 1
ATOM 982 C CA . GLU A 1 122 ? -54.482 -7.273 20.321 1.00 96.31 122 GLU A CA 1
ATOM 983 C C . GLU A 1 122 ? -53.396 -7.956 19.463 1.00 96.31 122 GLU A C 1
ATOM 985 O O . GLU A 1 122 ? -52.329 -7.377 19.241 1.00 96.31 122 GLU A O 1
ATOM 990 N N . LYS A 1 123 ? -53.687 -9.134 18.886 1.00 96.25 123 LYS A N 1
ATOM 991 C CA . LYS A 1 123 ? -52.815 -9.806 17.909 1.00 96.25 123 LYS A CA 1
ATOM 992 C C . LYS A 1 123 ? -52.610 -8.957 16.654 1.00 96.25 123 LYS A C 1
ATOM 994 O O . LYS A 1 123 ? -51.467 -8.762 16.252 1.00 96.25 123 LYS A O 1
ATOM 999 N N . LEU A 1 124 ? -53.682 -8.444 16.048 1.00 96.06 124 LEU A N 1
ATOM 1000 C CA . LEU A 1 124 ? -53.597 -7.605 14.845 1.00 96.06 124 LEU A CA 1
ATOM 1001 C C . LEU A 1 124 ? -52.781 -6.329 15.103 1.00 96.06 124 LEU A C 1
ATOM 1003 O O . LEU A 1 124 ? -51.937 -5.961 14.286 1.00 96.06 124 LEU A O 1
ATOM 1007 N N . GLN A 1 125 ? -52.951 -5.701 16.271 1.00 96.50 125 GLN A N 1
ATOM 1008 C CA . GLN A 1 125 ? -52.148 -4.546 16.677 1.00 96.50 125 GLN A CA 1
ATOM 1009 C C . GLN A 1 125 ? -50.657 -4.902 16.832 1.00 96.50 125 GLN A C 1
ATOM 1011 O O . GLN A 1 125 ? -49.793 -4.129 16.408 1.00 96.50 125 GLN A O 1
ATOM 1016 N N . ALA A 1 126 ? -50.338 -6.070 17.398 1.00 94.12 126 ALA A N 1
ATOM 1017 C CA . ALA A 1 126 ? -48.964 -6.561 17.499 1.00 94.12 126 ALA A CA 1
ATOM 1018 C C . ALA A 1 126 ? -48.361 -6.914 16.122 1.00 94.12 126 ALA A C 1
ATOM 1020 O O . ALA A 1 126 ? -47.191 -6.624 15.873 1.00 94.12 126 ALA A O 1
ATOM 1021 N N . GLU A 1 127 ? -49.152 -7.477 15.202 1.00 95.06 127 GLU A N 1
ATOM 1022 C CA . GLU A 1 127 ? -48.738 -7.761 13.821 1.00 95.06 127 GLU A CA 1
ATOM 1023 C C . GLU A 1 127 ? -48.464 -6.462 13.040 1.00 95.06 127 GLU A C 1
ATOM 1025 O O . GLU A 1 127 ? -47.431 -6.362 12.377 1.00 95.06 127 GLU A O 1
ATOM 1030 N N . GLU A 1 128 ? -49.291 -5.421 13.192 1.00 96.56 128 GLU A N 1
ATOM 1031 C CA . GLU A 1 128 ? -49.012 -4.078 12.660 1.00 96.56 128 GLU A CA 1
ATOM 1032 C C . GLU A 1 128 ? -47.721 -3.463 13.223 1.00 96.56 128 GLU A C 1
ATOM 1034 O O . GLU A 1 128 ? -46.934 -2.867 12.482 1.00 96.56 128 GLU A O 1
ATOM 1039 N N . GLN A 1 129 ? -47.504 -3.555 14.540 1.00 96.12 129 GLN A N 1
ATOM 1040 C CA . GLN A 1 129 ? -46.286 -3.037 15.172 1.00 96.12 129 GLN A CA 1
ATOM 1041 C C . GLN A 1 129 ? -45.048 -3.790 14.681 1.00 96.12 129 GLN A C 1
ATOM 1043 O O . GLN A 1 129 ? -44.038 -3.156 14.370 1.00 96.12 129 GLN A O 1
ATOM 1048 N N . LYS A 1 130 ? -45.143 -5.114 14.522 1.00 96.25 130 LYS A N 1
ATOM 1049 C CA . LYS A 1 130 ? -44.071 -5.926 13.949 1.00 96.25 130 LYS A CA 1
ATOM 1050 C C . LYS A 1 130 ? -43.780 -5.544 12.497 1.00 96.25 130 LYS A C 1
ATOM 1052 O O . LYS A 1 130 ? -42.622 -5.328 12.171 1.00 96.25 130 LYS A O 1
ATOM 1057 N N . GLN A 1 131 ? -44.792 -5.346 11.648 1.00 96.62 131 GLN A N 1
ATOM 1058 C CA . GLN A 1 131 ? -44.578 -4.868 10.272 1.00 96.62 131 GLN A CA 1
ATOM 1059 C C . GLN A 1 131 ? -43.854 -3.511 10.233 1.00 96.62 131 GLN A C 1
ATOM 1061 O O . GLN A 1 131 ? -42.957 -3.307 9.413 1.00 96.62 131 GLN A O 1
ATOM 1066 N N . LYS A 1 132 ? -44.194 -2.589 11.144 1.00 97.06 132 LYS A N 1
ATOM 1067 C CA . LYS A 1 132 ? -43.516 -1.286 11.281 1.00 97.06 132 LYS A CA 1
ATOM 1068 C C . LYS A 1 132 ? -42.051 -1.452 11.722 1.00 97.06 132 LYS A C 1
ATOM 1070 O O . LYS A 1 132 ? -41.186 -0.751 11.198 1.00 97.06 132 LYS A O 1
ATOM 1075 N N . GLN A 1 133 ? -41.756 -2.407 12.609 1.00 96.94 133 GLN A N 1
ATOM 1076 C CA . GLN A 1 133 ? -40.384 -2.774 12.990 1.00 96.94 133 GLN A CA 1
ATOM 1077 C C . GLN A 1 133 ? -39.616 -3.434 11.833 1.00 96.94 133 GLN A C 1
ATOM 1079 O O . GLN A 1 133 ? -38.513 -2.995 11.526 1.00 96.94 133 GLN A O 1
ATOM 1084 N N . ASP A 1 134 ? -40.201 -4.411 11.135 1.00 96.81 134 ASP A N 1
ATOM 1085 C CA . ASP A 1 134 ? -39.580 -5.111 10.001 1.00 96.81 134 ASP A CA 1
ATOM 1086 C C . ASP A 1 134 ? -39.211 -4.136 8.862 1.00 96.81 134 ASP A C 1
ATOM 1088 O O . ASP A 1 134 ? -38.165 -4.275 8.226 1.00 96.81 134 ASP A O 1
ATOM 1092 N N . LEU A 1 135 ? -40.041 -3.114 8.612 1.00 97.12 135 LEU A N 1
ATOM 1093 C CA . LEU A 1 135 ? -39.751 -2.036 7.656 1.00 97.12 135 LEU A CA 1
ATOM 1094 C C . LEU A 1 135 ? -38.630 -1.097 8.131 1.00 97.12 135 LEU A C 1
ATOM 1096 O O . LEU A 1 135 ? -37.832 -0.640 7.311 1.00 97.12 135 LEU A O 1
ATOM 1100 N N . TYR A 1 136 ? -38.548 -0.815 9.434 1.00 97.44 136 TYR A N 1
ATOM 1101 C CA . TYR A 1 136 ? -37.471 -0.007 10.012 1.00 97.44 136 TYR A CA 1
ATOM 1102 C C . TYR A 1 136 ? -36.128 -0.750 9.993 1.00 97.44 136 TYR A C 1
ATOM 1104 O O . TYR A 1 136 ? -35.129 -0.185 9.550 1.00 97.44 136 TYR A O 1
ATOM 1112 N N . VAL A 1 137 ? -36.114 -2.037 10.358 1.00 97.69 137 VAL A N 1
ATOM 1113 C CA . VAL A 1 137 ? -34.929 -2.905 10.264 1.00 97.69 137 VAL A CA 1
ATOM 1114 C C . VAL A 1 137 ? -34.433 -2.972 8.821 1.00 97.69 137 VAL A C 1
ATOM 1116 O O . VAL A 1 137 ? -33.265 -2.694 8.585 1.00 97.69 137 VAL A O 1
ATOM 1119 N N . LYS A 1 138 ? -35.312 -3.218 7.836 1.00 97.69 138 LYS A N 1
ATOM 1120 C CA . LYS A 1 138 ? -34.934 -3.216 6.406 1.00 97.69 138 LYS A CA 1
ATOM 1121 C C . LYS A 1 138 ? -34.298 -1.902 5.944 1.00 97.69 138 LYS A C 1
ATOM 1123 O O . LYS A 1 138 ? -33.413 -1.932 5.092 1.00 97.69 138 LYS A O 1
ATOM 1128 N N . ARG A 1 139 ? -34.726 -0.757 6.491 1.00 98.06 139 ARG A N 1
ATOM 1129 C CA . ARG A 1 139 ? -34.084 0.535 6.214 1.00 98.06 139 ARG A CA 1
ATOM 1130 C C . ARG A 1 139 ? -32.679 0.592 6.813 1.00 98.06 139 ARG A C 1
ATOM 1132 O O . ARG A 1 139 ? -31.743 0.873 6.074 1.00 98.06 139 ARG A O 1
ATOM 1139 N N . LEU A 1 140 ? -32.532 0.277 8.102 1.00 96.88 140 LEU A N 1
ATOM 1140 C CA . LEU A 1 140 ? -31.232 0.280 8.781 1.00 96.88 140 LEU A CA 1
ATOM 1141 C C . LEU A 1 140 ? -30.237 -0.704 8.150 1.00 96.88 140 LEU A C 1
ATOM 1143 O O . LEU A 1 140 ? -29.065 -0.370 8.017 1.00 96.88 140 LEU A O 1
ATOM 1147 N N . THR A 1 141 ? -30.689 -1.886 7.719 1.00 96.31 141 THR A N 1
ATOM 1148 C CA . THR A 1 141 ? -29.854 -2.846 6.981 1.00 96.31 141 THR A CA 1
ATOM 1149 C C . THR A 1 141 ? -29.339 -2.230 5.683 1.00 96.31 141 THR A C 1
ATOM 1151 O O . THR A 1 141 ? -28.136 -2.251 5.453 1.00 96.31 141 THR A O 1
ATOM 1154 N N . LYS A 1 142 ? -30.204 -1.586 4.886 1.00 97.88 142 LYS A N 1
ATOM 1155 C CA . LYS A 1 142 ? -29.773 -0.923 3.648 1.00 97.88 142 LYS A CA 1
ATOM 1156 C C . LYS A 1 142 ? -28.859 0.286 3.892 1.00 97.88 142 LYS A C 1
ATOM 1158 O O . LYS A 1 142 ? -27.934 0.526 3.123 1.00 97.88 142 LYS A O 1
ATOM 1163 N N . GLU A 1 143 ? -29.098 1.053 4.952 1.00 97.62 143 GLU A N 1
ATOM 1164 C CA . GLU A 1 143 ? -28.213 2.154 5.360 1.00 97.62 143 GLU A CA 1
ATOM 1165 C C . GLU A 1 143 ? -26.835 1.625 5.802 1.00 97.62 143 GLU A C 1
ATOM 1167 O O . GLU A 1 143 ? -25.814 2.185 5.407 1.00 97.62 143 GLU A O 1
ATOM 1172 N N . MET A 1 144 ? -26.786 0.498 6.521 1.00 96.69 144 MET A N 1
ATOM 1173 C CA . MET A 1 144 ? -25.544 -0.203 6.866 1.00 96.69 144 MET A CA 1
ATOM 1174 C C . MET A 1 144 ? -24.819 -0.758 5.630 1.00 96.69 144 MET A C 1
ATOM 1176 O O . MET A 1 144 ? -23.598 -0.633 5.552 1.00 96.69 144 MET A O 1
ATOM 1180 N N . GLU A 1 145 ? -25.536 -1.346 4.670 1.00 96.50 145 GLU A N 1
ATOM 1181 C CA . GLU A 1 145 ? -24.974 -1.842 3.403 1.00 96.50 145 GLU A CA 1
ATOM 1182 C C . GLU A 1 145 ? -24.289 -0.703 2.631 1.00 96.50 145 GLU A C 1
ATOM 1184 O O . GLU A 1 145 ? -23.087 -0.782 2.378 1.00 96.50 145 GLU A O 1
ATOM 1189 N N . MET A 1 146 ? -24.995 0.407 2.378 1.00 97.62 146 MET A N 1
ATOM 1190 C CA . MET A 1 146 ? -24.435 1.575 1.674 1.00 97.62 146 MET A CA 1
ATOM 1191 C C . MET A 1 146 ? -23.226 2.188 2.402 1.00 97.62 146 MET A C 1
ATOM 1193 O O . MET A 1 146 ? -22.244 2.566 1.763 1.00 97.62 146 MET A O 1
ATOM 1197 N N . LEU A 1 147 ? -23.258 2.272 3.738 1.00 97.50 147 LEU A N 1
ATOM 1198 C CA . LEU A 1 147 ? -22.114 2.753 4.525 1.00 97.50 147 LEU A CA 1
ATOM 1199 C C . LEU A 1 147 ? -20.925 1.780 4.478 1.00 97.50 147 LEU A C 1
ATOM 1201 O O . LEU A 1 147 ? -19.776 2.218 4.471 1.00 97.50 147 LEU A O 1
ATOM 1205 N N . THR A 1 148 ? -21.181 0.471 4.408 1.00 96.25 148 THR A N 1
ATOM 1206 C CA . THR A 1 148 ? -20.133 -0.554 4.279 1.00 96.25 148 THR A CA 1
ATOM 1207 C C . THR A 1 148 ? -19.471 -0.488 2.901 1.00 96.25 148 THR A C 1
ATOM 1209 O O . THR A 1 148 ? -18.244 -0.533 2.814 1.00 96.25 148 THR A O 1
ATOM 1212 N N . GLU A 1 149 ? -20.255 -0.299 1.836 1.00 96.56 149 GLU A N 1
ATOM 1213 C CA . GLU A 1 149 ? -19.753 -0.046 0.479 1.00 96.56 149 GLU A CA 1
ATOM 1214 C C . GLU A 1 149 ? -18.916 1.243 0.419 1.00 96.56 149 GLU A C 1
ATOM 1216 O O . GLU A 1 149 ? -17.807 1.236 -0.116 1.00 96.56 149 GLU A O 1
ATOM 1221 N N . GLN A 1 150 ? -19.382 2.333 1.039 1.00 97.75 150 GLN A N 1
ATOM 1222 C CA . GLN A 1 150 ? -18.641 3.597 1.095 1.00 97.75 150 GLN A CA 1
ATOM 1223 C C . GLN A 1 150 ? -17.312 3.469 1.865 1.00 97.75 150 GLN A C 1
ATOM 1225 O O . GLN A 1 150 ? -16.289 3.997 1.425 1.00 97.75 150 GLN A O 1
ATOM 1230 N N . VAL A 1 151 ? -17.288 2.731 2.980 1.00 95.88 151 VAL A N 1
ATOM 1231 C CA . VAL A 1 151 ? -16.049 2.427 3.718 1.00 95.88 151 VAL A CA 1
ATOM 1232 C C . VAL A 1 151 ? -15.105 1.550 2.886 1.00 95.88 151 VAL A C 1
ATOM 1234 O O . VAL A 1 151 ? -13.898 1.787 2.891 1.00 95.88 151 VAL A O 1
ATOM 1237 N N . ALA A 1 152 ? -15.622 0.574 2.134 1.00 95.44 152 ALA 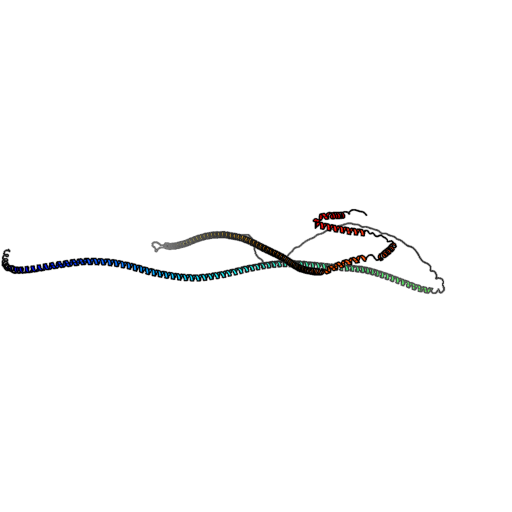A N 1
ATOM 1238 C CA . ALA A 1 152 ? -14.808 -0.243 1.233 1.00 95.44 152 ALA A CA 1
ATOM 1239 C C . ALA A 1 152 ? -14.163 0.596 0.113 1.00 95.44 152 ALA A C 1
ATOM 1241 O O . ALA A 1 152 ? -12.975 0.420 -0.163 1.00 95.44 152 ALA A O 1
ATOM 1242 N N . LEU A 1 153 ? -14.904 1.548 -0.468 1.00 97.69 153 LEU A N 1
ATOM 1243 C CA . LEU A 1 153 ? -14.384 2.495 -1.461 1.00 97.69 153 LEU A CA 1
ATOM 1244 C C . LEU A 1 153 ? -13.259 3.368 -0.884 1.00 97.69 153 LEU A C 1
ATOM 1246 O O . LEU A 1 153 ? -12.163 3.376 -1.441 1.00 97.69 153 LEU A O 1
ATOM 1250 N N . TYR A 1 154 ? -13.466 4.025 0.263 1.00 97.38 154 TYR A N 1
ATOM 1251 C CA . TYR A 1 154 ? -12.419 4.859 0.875 1.00 97.38 154 TYR A CA 1
ATOM 1252 C C . TYR A 1 154 ? -11.185 4.057 1.315 1.00 97.38 154 TYR A C 1
ATOM 1254 O O . TYR A 1 154 ? -10.062 4.559 1.229 1.00 97.38 154 TYR A O 1
ATOM 1262 N N . ASN A 1 155 ? -11.348 2.798 1.735 1.00 96.81 155 ASN A N 1
ATOM 1263 C CA . ASN A 1 155 ? -10.216 1.913 2.022 1.00 96.81 155 ASN A CA 1
ATOM 1264 C C . ASN A 1 155 ? -9.422 1.565 0.748 1.00 96.81 155 ASN A C 1
ATOM 1266 O O . ASN A 1 155 ? -8.190 1.567 0.781 1.00 96.81 155 ASN A O 1
ATOM 1270 N N . ALA A 1 156 ? -10.101 1.316 -0.377 1.00 96.00 156 ALA A N 1
ATOM 1271 C CA . ALA A 1 156 ? -9.453 1.067 -1.666 1.00 96.00 156 ALA A CA 1
ATOM 1272 C C . ALA A 1 156 ? -8.717 2.313 -2.192 1.00 96.00 156 ALA A C 1
ATOM 1274 O O . ALA A 1 156 ? -7.558 2.211 -2.597 1.00 96.00 156 ALA A O 1
ATOM 1275 N N . GLU A 1 157 ? -9.337 3.496 -2.108 1.00 95.50 157 GLU A N 1
ATOM 1276 C CA . GLU A 1 157 ? -8.688 4.778 -2.420 1.00 95.50 157 GLU A CA 1
ATOM 1277 C C . GLU A 1 157 ? -7.450 5.011 -1.544 1.00 95.50 157 GLU A C 1
ATOM 1279 O O . GLU A 1 157 ? -6.398 5.395 -2.053 1.00 95.50 157 GLU A O 1
ATOM 1284 N N . THR A 1 158 ? -7.538 4.718 -0.242 1.00 95.25 158 THR A N 1
ATOM 1285 C CA . THR A 1 158 ? -6.415 4.859 0.698 1.00 95.25 158 THR A CA 1
ATOM 1286 C C . THR A 1 158 ? -5.261 3.906 0.360 1.00 95.25 158 THR A C 1
ATOM 1288 O O . THR A 1 158 ? -4.105 4.328 0.405 1.00 95.25 158 THR A O 1
ATOM 1291 N N . SER A 1 159 ? -5.539 2.653 -0.031 1.00 95.81 159 SER A N 1
ATOM 1292 C CA . SER A 1 159 ? -4.497 1.712 -0.486 1.00 95.81 159 SER A CA 1
ATOM 1293 C C . SER A 1 159 ? -3.819 2.209 -1.763 1.00 95.81 159 SER A C 1
ATOM 1295 O O . SER A 1 159 ? -2.596 2.326 -1.805 1.00 95.81 159 SER A O 1
ATOM 1297 N N . ALA A 1 160 ? -4.605 2.610 -2.768 1.00 94.31 160 ALA A N 1
ATOM 1298 C CA . ALA A 1 160 ? -4.077 3.125 -4.029 1.00 94.31 160 ALA A CA 1
ATOM 1299 C C . ALA A 1 160 ? -3.234 4.401 -3.834 1.00 94.31 160 ALA A C 1
ATOM 1301 O O . ALA A 1 160 ? -2.171 4.543 -4.439 1.00 94.31 160 ALA A O 1
ATOM 1302 N N . GLN A 1 161 ? -3.656 5.314 -2.951 1.00 93.81 161 GLN A N 1
ATOM 1303 C CA . GLN A 1 161 ? -2.874 6.501 -2.589 1.00 93.81 161 GLN A CA 1
ATOM 1304 C C . GLN A 1 161 ? -1.586 6.143 -1.833 1.00 93.81 161 GLN A C 1
ATOM 1306 O O . GLN A 1 161 ? -0.549 6.770 -2.069 1.00 93.81 161 GLN A O 1
ATOM 1311 N N . ALA A 1 162 ? -1.609 5.136 -0.954 1.00 95.62 162 ALA A N 1
ATOM 1312 C CA . ALA A 1 162 ? -0.417 4.656 -0.257 1.00 95.62 162 ALA A CA 1
ATOM 1313 C C . ALA A 1 162 ? 0.596 4.023 -1.229 1.00 95.62 162 ALA A C 1
ATOM 1315 O O . ALA A 1 162 ? 1.786 4.331 -1.150 1.00 95.62 162 ALA A O 1
ATOM 1316 N N . GLU A 1 163 ? 0.129 3.214 -2.182 1.00 95.88 163 GLU A N 1
ATOM 1317 C CA . GLU A 1 163 ? 0.941 2.605 -3.242 1.00 95.88 163 GLU A CA 1
ATOM 1318 C C . GLU A 1 163 ? 1.555 3.665 -4.172 1.00 95.88 163 GLU A C 1
ATOM 1320 O O . GLU A 1 163 ? 2.768 3.664 -4.386 1.00 95.88 163 GLU A O 1
ATOM 1325 N N . GLN A 1 164 ? 0.765 4.639 -4.642 1.00 94.69 164 GLN A N 1
ATOM 1326 C CA . GLN A 1 164 ? 1.267 5.776 -5.430 1.00 94.69 164 GLN A CA 1
ATOM 1327 C C . GLN A 1 164 ? 2.298 6.607 -4.649 1.00 94.69 164 GLN A C 1
ATOM 1329 O O . GLN A 1 164 ? 3.342 6.977 -5.186 1.00 94.69 164 GLN A O 1
ATOM 1334 N N . THR A 1 165 ? 2.043 6.861 -3.362 1.00 95.38 165 THR A N 1
ATOM 1335 C CA . THR A 1 165 ? 2.972 7.585 -2.479 1.00 95.38 165 THR A CA 1
ATOM 1336 C C . THR A 1 165 ? 4.270 6.805 -2.261 1.00 95.38 165 THR A C 1
ATOM 1338 O O . THR A 1 165 ? 5.338 7.409 -2.155 1.00 95.38 165 THR A O 1
ATOM 1341 N N . GLN A 1 166 ? 4.208 5.474 -2.192 1.00 96.19 166 GLN A N 1
ATOM 1342 C CA . GLN A 1 166 ? 5.388 4.626 -2.055 1.00 96.19 166 GLN A CA 1
ATOM 1343 C C . GLN A 1 166 ? 6.209 4.597 -3.351 1.00 96.19 166 GLN A C 1
ATOM 1345 O O . GLN A 1 166 ? 7.411 4.844 -3.297 1.00 96.19 166 GLN A O 1
ATOM 1350 N N . ALA A 1 167 ? 5.569 4.426 -4.511 1.00 95.12 167 ALA A N 1
ATOM 1351 C CA . ALA A 1 167 ? 6.237 4.506 -5.811 1.00 95.12 167 ALA A CA 1
ATOM 1352 C C . ALA A 1 167 ? 6.910 5.877 -6.037 1.00 95.12 167 ALA A C 1
ATOM 1354 O O . ALA A 1 167 ? 8.042 5.946 -6.515 1.00 95.12 167 ALA A O 1
ATOM 1355 N N . ALA A 1 168 ? 6.263 6.973 -5.621 1.00 94.00 168 ALA A N 1
ATOM 1356 C CA . ALA A 1 168 ? 6.843 8.315 -5.681 1.00 94.00 168 ALA A CA 1
ATOM 1357 C C . ALA A 1 168 ? 8.073 8.484 -4.764 1.00 94.00 168 ALA A C 1
ATOM 1359 O O . ALA A 1 168 ? 9.037 9.145 -5.151 1.00 94.00 168 ALA A O 1
ATOM 1360 N N . LYS A 1 169 ? 8.077 7.869 -3.571 1.00 96.31 169 LYS A N 1
ATOM 1361 C CA . LYS A 1 169 ? 9.249 7.846 -2.672 1.00 96.31 169 LYS A CA 1
ATOM 1362 C C . LYS A 1 169 ? 10.393 7.010 -3.235 1.00 96.31 169 LYS A C 1
ATOM 1364 O O . LYS A 1 169 ? 11.544 7.418 -3.121 1.00 96.31 169 LYS A O 1
ATOM 1369 N N . GLU A 1 170 ? 10.088 5.865 -3.840 1.00 96.50 170 GLU A N 1
ATOM 1370 C CA . GLU A 1 170 ? 11.087 4.999 -4.469 1.00 96.50 170 GLU A CA 1
ATOM 1371 C C . GLU A 1 170 ? 11.761 5.729 -5.639 1.00 96.50 170 GLU A C 1
ATOM 1373 O O . GLU A 1 170 ? 12.984 5.879 -5.627 1.00 96.50 170 GLU A O 1
ATOM 1378 N N . ALA A 1 171 ? 10.978 6.322 -6.548 1.00 94.62 171 ALA A N 1
ATOM 1379 C CA . ALA A 1 171 ? 11.488 7.151 -7.643 1.00 94.62 171 ALA A CA 1
ATOM 1380 C C . ALA A 1 171 ? 12.296 8.374 -7.158 1.00 94.62 171 ALA A C 1
ATOM 1382 O O . ALA A 1 171 ? 13.329 8.700 -7.744 1.00 94.62 171 ALA A O 1
ATOM 1383 N N . LEU A 1 172 ? 11.876 9.031 -6.067 1.00 95.50 172 LEU A N 1
ATOM 1384 C CA . LEU A 1 172 ? 12.649 10.114 -5.448 1.00 95.50 172 LEU A CA 1
ATOM 1385 C C . LEU A 1 172 ? 13.998 9.609 -4.916 1.00 95.50 172 LEU A C 1
ATOM 1387 O O . LEU A 1 172 ? 15.024 10.217 -5.202 1.00 95.50 172 LEU A O 1
ATOM 1391 N N . SER A 1 173 ? 14.015 8.486 -4.194 1.00 95.12 173 SER A N 1
ATOM 1392 C CA . SER A 1 173 ? 15.253 7.914 -3.647 1.00 95.12 173 SER A CA 1
ATOM 1393 C C . SER A 1 173 ? 16.216 7.427 -4.738 1.00 95.12 173 SER A C 1
ATOM 1395 O O . SER A 1 173 ? 17.435 7.553 -4.592 1.00 95.12 173 SER A O 1
ATOM 1397 N N . GLU A 1 174 ? 15.693 6.948 -5.873 1.00 95.50 174 GLU A N 1
ATOM 1398 C CA . GLU A 1 174 ? 16.510 6.644 -7.046 1.00 95.50 174 GLU A CA 1
ATOM 1399 C C . GLU A 1 174 ? 17.097 7.928 -7.650 1.00 95.50 174 GLU A C 1
ATOM 1401 O O . GLU A 1 174 ? 18.302 7.993 -7.885 1.00 95.50 174 GLU A O 1
ATOM 1406 N N . ALA A 1 175 ? 16.292 8.980 -7.830 1.00 95.25 175 ALA A N 1
ATOM 1407 C CA . ALA A 1 175 ? 16.761 10.270 -8.336 1.00 95.25 175 ALA A CA 1
ATOM 1408 C C . ALA A 1 175 ? 17.813 10.922 -7.412 1.00 95.25 175 ALA A C 1
ATOM 1410 O O . ALA A 1 175 ? 18.792 11.493 -7.897 1.00 95.25 175 ALA A O 1
ATOM 1411 N N . GLU A 1 176 ? 17.670 10.794 -6.090 1.00 93.19 176 GLU A N 1
ATOM 1412 C CA . GLU A 1 176 ? 18.674 11.220 -5.107 1.00 93.19 176 GLU A CA 1
ATOM 1413 C C . GLU A 1 176 ? 19.981 10.421 -5.241 1.00 93.19 176 GLU A C 1
ATOM 1415 O O . GLU A 1 176 ? 21.064 11.014 -5.263 1.00 93.19 176 GLU A O 1
ATOM 1420 N N . MET A 1 177 ? 19.905 9.095 -5.411 1.00 94.44 177 MET A N 1
ATOM 1421 C CA . MET A 1 177 ? 21.074 8.242 -5.659 1.00 94.44 177 MET A CA 1
ATOM 1422 C C . MET A 1 177 ? 21.758 8.577 -6.996 1.00 94.44 177 MET A C 1
ATOM 1424 O O . MET A 1 177 ? 22.987 8.705 -7.050 1.00 94.44 177 MET A O 1
ATOM 1428 N N . GLN A 1 178 ? 20.984 8.782 -8.065 1.00 96.06 178 GLN A N 1
ATOM 1429 C CA . GLN A 1 178 ? 21.491 9.221 -9.365 1.00 96.06 178 GLN A CA 1
ATOM 1430 C C . GLN A 1 178 ? 22.187 10.587 -9.237 1.00 96.06 178 GLN A C 1
ATOM 1432 O O . GLN A 1 178 ? 23.338 10.724 -9.659 1.00 96.06 178 GLN A O 1
ATOM 1437 N N . MET A 1 179 ? 21.571 11.573 -8.572 1.00 94.25 179 MET A N 1
ATOM 1438 C CA . MET A 1 179 ? 22.200 12.875 -8.311 1.00 94.25 179 MET A CA 1
ATOM 1439 C C . MET A 1 179 ? 23.477 12.763 -7.469 1.00 94.25 179 MET A C 1
ATOM 1441 O O . MET A 1 179 ? 24.459 13.442 -7.774 1.00 94.25 179 MET A O 1
ATOM 1445 N N . ALA A 1 180 ? 23.514 11.899 -6.452 1.00 96.19 180 ALA A N 1
ATOM 1446 C CA . ALA A 1 180 ? 24.724 11.652 -5.672 1.00 96.19 180 ALA A CA 1
ATOM 1447 C C . ALA A 1 180 ? 25.855 11.080 -6.548 1.00 96.19 180 ALA A C 1
ATOM 1449 O O . ALA A 1 180 ? 26.996 11.541 -6.455 1.00 96.19 180 ALA A O 1
ATOM 1450 N N . SER A 1 181 ? 25.542 10.149 -7.458 1.00 95.62 181 SER A N 1
ATOM 1451 C CA . SER A 1 181 ? 26.517 9.606 -8.416 1.00 95.62 181 SER A CA 1
ATOM 1452 C C . SER A 1 181 ? 27.051 10.683 -9.375 1.00 95.62 181 SER A C 1
ATOM 1454 O O . SER A 1 181 ? 28.266 10.815 -9.537 1.00 95.62 181 SER A O 1
ATOM 1456 N N . LEU A 1 182 ? 26.175 11.545 -9.908 1.00 95.12 182 LEU A N 1
ATOM 1457 C CA . LEU A 1 182 ? 26.544 12.670 -10.774 1.00 95.12 182 LEU A CA 1
ATOM 1458 C C . LEU A 1 182 ? 27.394 13.715 -10.036 1.00 95.12 182 LEU A C 1
ATOM 1460 O O . LEU A 1 182 ? 28.331 14.270 -10.611 1.00 95.12 182 LEU A O 1
ATOM 1464 N N . GLN A 1 183 ? 27.130 13.964 -8.749 1.00 95.69 183 GLN A N 1
ATOM 1465 C CA . GLN A 1 183 ? 27.977 14.829 -7.923 1.00 95.69 183 GLN A CA 1
ATOM 1466 C C . GLN A 1 183 ? 29.376 14.238 -7.698 1.00 95.69 183 GLN A C 1
ATOM 1468 O O . GLN A 1 183 ? 30.348 14.997 -7.678 1.00 95.69 183 GLN A O 1
ATOM 1473 N N . MET A 1 184 ? 29.508 12.916 -7.546 1.00 96.38 184 MET A N 1
ATOM 1474 C CA . MET A 1 184 ? 30.820 12.266 -7.441 1.00 96.38 184 MET A CA 1
ATOM 1475 C C . MET A 1 184 ? 31.572 12.295 -8.777 1.00 96.38 184 MET A C 1
ATOM 1477 O O . MET A 1 184 ? 32.727 12.719 -8.796 1.00 96.38 184 MET A O 1
ATOM 1481 N N . ALA A 1 185 ? 30.907 11.979 -9.892 1.00 95.75 185 ALA A N 1
ATOM 1482 C CA . ALA A 1 185 ? 31.486 12.089 -11.234 1.00 95.75 185 ALA A CA 1
ATOM 1483 C C . ALA A 1 185 ? 31.948 13.526 -11.546 1.00 95.75 185 ALA A C 1
ATOM 1485 O O . ALA A 1 185 ? 33.058 13.741 -12.030 1.00 95.75 185 ALA A O 1
ATOM 1486 N N . ARG A 1 186 ? 31.155 14.542 -11.171 1.00 96.69 186 ARG A N 1
ATOM 1487 C CA . ARG A 1 186 ? 31.545 15.958 -11.284 1.00 96.69 186 ARG A CA 1
ATOM 1488 C C . ARG A 1 186 ? 32.786 16.294 -10.450 1.00 96.69 186 ARG A C 1
ATOM 1490 O O . ARG A 1 186 ? 33.630 17.054 -10.918 1.00 96.69 186 ARG A O 1
ATOM 1497 N N . LYS A 1 187 ? 32.916 15.760 -9.228 1.00 97.06 187 LYS A N 1
ATOM 1498 C CA . LYS A 1 187 ? 34.115 15.956 -8.386 1.00 97.06 187 LYS A CA 1
ATOM 1499 C C . LYS A 1 187 ? 35.352 15.306 -9.013 1.00 97.06 187 LYS A C 1
ATOM 1501 O O . LYS A 1 187 ? 36.400 15.945 -9.046 1.00 97.06 187 LYS A O 1
ATOM 1506 N N . GLN A 1 188 ? 35.217 14.090 -9.546 1.00 96.88 188 GLN A N 1
ATOM 1507 C CA . GLN A 1 188 ? 36.288 13.373 -10.248 1.00 96.88 188 GLN A CA 1
ATOM 1508 C C . GLN A 1 188 ? 36.755 14.145 -11.490 1.00 96.88 188 GLN A C 1
ATOM 1510 O O . GLN A 1 188 ? 37.931 14.483 -11.586 1.00 96.88 188 GLN A O 1
ATOM 1515 N N . LEU A 1 189 ? 35.834 14.549 -12.370 1.00 97.25 189 LEU A N 1
ATOM 1516 C CA . LEU A 1 189 ? 36.165 15.299 -13.586 1.00 97.25 189 LEU A CA 1
ATOM 1517 C C . LEU A 1 189 ? 36.789 16.675 -13.281 1.00 97.25 189 LEU A C 1
ATOM 1519 O O . LEU A 1 189 ? 37.705 17.110 -13.977 1.00 97.25 189 LEU A O 1
ATOM 1523 N N . LEU A 1 190 ? 36.369 17.350 -12.202 1.00 97.12 190 LEU A N 1
ATOM 1524 C CA . LEU A 1 190 ? 37.038 18.570 -11.727 1.00 97.12 190 LEU A CA 1
ATOM 1525 C C . LEU A 1 190 ? 38.457 18.296 -11.198 1.00 97.12 190 LEU A C 1
ATOM 1527 O O . LEU A 1 190 ? 39.346 19.124 -11.391 1.00 97.12 190 LEU A O 1
ATOM 1531 N N . GLN A 1 191 ? 38.702 17.158 -10.546 1.00 96.31 191 GLN A N 1
ATOM 1532 C CA . GLN A 1 191 ? 40.040 16.754 -10.102 1.00 96.31 191 GLN A CA 1
ATOM 1533 C C . GLN A 1 191 ? 40.953 16.417 -11.296 1.00 96.31 191 GLN A C 1
ATOM 1535 O O . GLN A 1 191 ? 42.100 16.866 -11.336 1.00 96.31 191 GLN A O 1
ATOM 1540 N N . GLU A 1 192 ? 40.437 15.704 -12.297 1.00 96.81 192 GLU A N 1
ATOM 1541 C CA . GLU A 1 192 ? 41.138 15.389 -13.548 1.00 96.81 192 GLU A CA 1
ATOM 1542 C C . GLU A 1 192 ? 41.468 16.655 -14.347 1.00 96.81 192 GLU A C 1
ATOM 1544 O O . GLU A 1 192 ? 42.617 16.836 -14.763 1.00 96.81 192 GLU A O 1
ATOM 1549 N N . TRP A 1 193 ? 40.516 17.584 -14.478 1.00 97.38 193 TRP A N 1
ATOM 1550 C CA . TRP A 1 193 ? 40.731 18.883 -15.120 1.00 97.38 193 TRP A CA 1
ATOM 1551 C C . TRP A 1 193 ? 41.784 19.723 -14.385 1.00 97.38 193 TRP A C 1
ATOM 1553 O O . TRP A 1 193 ? 42.714 20.222 -15.016 1.00 97.38 193 TRP A O 1
ATOM 1563 N N . ASN A 1 194 ? 41.718 19.808 -13.051 1.00 97.75 194 ASN A N 1
ATOM 1564 C CA . ASN A 1 194 ? 42.728 20.506 -12.249 1.00 97.75 194 ASN A CA 1
ATOM 1565 C C . ASN A 1 194 ? 44.125 19.877 -12.395 1.00 97.75 194 ASN A C 1
ATOM 1567 O O . ASN A 1 194 ? 45.111 20.598 -12.554 1.00 97.75 194 ASN A O 1
ATOM 1571 N N . SER A 1 195 ? 44.231 18.543 -12.387 1.00 95.62 195 SER A N 1
ATOM 1572 C CA . SER A 1 195 ? 45.515 17.857 -12.589 1.00 95.62 195 SER A CA 1
ATOM 1573 C C . SER A 1 195 ? 46.073 18.080 -14.002 1.00 95.62 195 SER A C 1
ATOM 1575 O O . SER A 1 195 ? 47.269 18.334 -14.160 1.00 95.62 195 SER A O 1
ATOM 1577 N N . SER A 1 196 ? 45.198 18.102 -15.012 1.00 95.75 196 SER A N 1
ATOM 1578 C CA . SER A 1 196 ? 45.538 18.404 -16.406 1.00 95.75 196 SER A CA 1
ATOM 1579 C C . SER A 1 196 ? 46.002 19.850 -16.579 1.00 95.75 196 SER A C 1
ATOM 1581 O O . SER A 1 196 ? 46.976 20.093 -17.288 1.00 95.75 196 SER A O 1
ATOM 1583 N N . LEU A 1 197 ? 45.364 20.804 -15.891 1.00 95.19 197 LEU A N 1
ATOM 1584 C CA . LEU A 1 197 ? 45.726 22.223 -15.894 1.00 95.19 197 LEU A CA 1
ATOM 1585 C C . LEU A 1 197 ? 47.081 22.468 -15.210 1.00 95.19 197 LEU A C 1
ATOM 1587 O O . LEU A 1 197 ? 47.918 23.191 -15.744 1.00 95.19 197 LEU A O 1
ATOM 1591 N N . VAL A 1 198 ? 47.355 21.812 -14.076 1.00 95.69 198 VAL A N 1
ATOM 1592 C CA . VAL A 1 198 ? 48.684 21.842 -13.432 1.00 95.69 198 VAL A CA 1
ATOM 1593 C C . VAL A 1 198 ? 49.743 21.180 -14.323 1.00 95.69 198 VAL A C 1
ATOM 1595 O O . VAL A 1 198 ? 50.853 21.694 -14.454 1.00 95.69 198 VAL A O 1
ATOM 1598 N N . GLY A 1 199 ? 49.402 20.072 -14.986 1.00 93.25 199 GLY A N 1
ATOM 1599 C CA . GLY A 1 199 ? 50.262 19.414 -15.973 1.00 93.25 199 GLY A CA 1
ATOM 1600 C C . GLY A 1 199 ? 50.463 20.221 -17.262 1.00 93.25 199 GLY A C 1
ATOM 1601 O O . GLY A 1 199 ? 51.452 20.011 -17.960 1.00 93.25 199 GLY A O 1
ATOM 1602 N N . MET A 1 200 ? 49.556 21.141 -17.597 1.00 89.81 200 MET A N 1
ATOM 1603 C CA . MET A 1 200 ? 49.704 22.112 -18.684 1.00 89.81 200 MET A CA 1
ATOM 1604 C C . MET A 1 200 ? 50.645 23.240 -18.261 1.00 89.81 200 MET A C 1
ATOM 1606 O O . MET A 1 200 ? 51.686 23.400 -18.891 1.00 89.81 200 MET A O 1
ATOM 1610 N N . ARG A 1 201 ? 50.383 23.891 -17.119 1.00 93.44 201 ARG A N 1
ATOM 1611 C CA . ARG A 1 201 ? 51.239 24.961 -16.587 1.00 93.44 201 ARG A CA 1
ATOM 1612 C C . ARG A 1 201 ? 52.697 24.530 -16.422 1.00 93.44 201 ARG A C 1
ATOM 1614 O O . ARG A 1 201 ? 53.589 25.231 -16.872 1.00 93.44 201 ARG A O 1
ATOM 1621 N N . ARG A 1 202 ? 52.956 23.334 -15.881 1.00 93.62 202 ARG A N 1
ATOM 1622 C CA . ARG A 1 202 ? 54.329 22.800 -15.759 1.00 93.62 202 ARG A CA 1
ATOM 1623 C C . ARG A 1 202 ? 55.035 22.591 -17.104 1.00 93.62 202 ARG A C 1
ATOM 1625 O O . ARG A 1 202 ? 56.260 22.647 -17.161 1.00 93.62 202 ARG A O 1
ATOM 1632 N N . ARG A 1 203 ? 54.289 22.330 -18.186 1.00 91.62 203 ARG A N 1
ATOM 1633 C CA . ARG A 1 203 ? 54.842 22.245 -19.551 1.00 91.62 203 ARG A CA 1
ATOM 1634 C C . ARG A 1 203 ? 55.069 23.628 -20.154 1.00 91.62 203 ARG A C 1
ATOM 1636 O O . ARG A 1 203 ? 56.061 23.801 -20.849 1.00 91.62 203 ARG A O 1
ATOM 1643 N N . GLU A 1 204 ? 54.204 24.596 -19.866 1.00 90.25 204 GLU A N 1
ATOM 1644 C CA . GLU A 1 204 ? 54.384 26.004 -20.248 1.00 90.25 204 GLU A CA 1
ATOM 1645 C C . GLU A 1 204 ? 55.623 26.600 -19.560 1.00 90.25 204 GLU A C 1
ATOM 1647 O O . GLU A 1 204 ? 56.495 27.132 -20.239 1.00 90.25 204 GLU A O 1
ATOM 1652 N N . GLU A 1 205 ? 55.760 26.407 -18.243 1.00 92.50 205 GLU A N 1
ATOM 1653 C CA . GLU A 1 205 ? 56.935 26.772 -17.436 1.00 92.50 205 GLU A CA 1
ATOM 1654 C C . GLU A 1 205 ? 58.222 26.145 -18.008 1.00 92.50 205 GLU A C 1
ATOM 1656 O O . GLU A 1 205 ? 59.187 26.852 -18.299 1.00 92.50 205 GLU A O 1
ATOM 1661 N N . ALA A 1 206 ? 58.227 24.828 -18.257 1.00 91.12 206 ALA A N 1
ATOM 1662 C CA . ALA A 1 206 ? 59.380 24.140 -18.842 1.00 91.12 206 ALA A CA 1
ATOM 1663 C C . ALA A 1 206 ? 59.703 24.609 -20.275 1.00 91.12 206 ALA A C 1
ATOM 1665 O O . ALA A 1 206 ? 60.875 24.727 -20.635 1.00 91.12 206 ALA A O 1
ATOM 1666 N N . SER A 1 207 ? 58.683 24.903 -21.090 1.00 88.38 207 SER A N 1
ATOM 1667 C CA . SER A 1 207 ? 58.856 25.432 -22.447 1.00 88.38 207 SER A CA 1
ATOM 1668 C C . SER A 1 207 ? 59.412 26.856 -22.436 1.00 88.38 207 SER A C 1
ATOM 1670 O O . SER A 1 207 ? 60.258 27.174 -23.270 1.00 88.38 207 SER A O 1
ATOM 1672 N N . ALA A 1 208 ? 58.989 27.697 -21.487 1.00 91.44 208 ALA A N 1
ATOM 1673 C CA . ALA A 1 208 ? 59.519 29.044 -21.307 1.00 91.44 208 ALA A CA 1
ATOM 1674 C C . ALA A 1 208 ? 61.008 28.996 -20.933 1.00 91.44 208 ALA A C 1
ATOM 1676 O O . ALA A 1 208 ? 61.827 29.568 -21.648 1.00 91.44 208 ALA A O 1
ATOM 1677 N N . SER A 1 209 ? 61.390 28.214 -19.915 1.00 88.50 209 SER A N 1
ATOM 1678 C CA . SER A 1 209 ? 62.804 28.047 -19.542 1.00 88.50 209 SER A CA 1
ATOM 1679 C C . SER A 1 209 ? 63.655 27.429 -20.662 1.00 88.50 209 SER A C 1
ATOM 1681 O O . SER A 1 209 ? 64.820 27.790 -20.826 1.00 88.50 209 SER A O 1
ATOM 1683 N N . MET A 1 210 ? 63.093 26.527 -21.477 1.00 85.44 210 MET A N 1
ATOM 1684 C CA . MET A 1 210 ? 63.780 25.987 -22.659 1.00 85.44 210 MET A CA 1
ATOM 1685 C C . MET A 1 210 ? 63.968 27.049 -23.757 1.00 85.44 210 MET A C 1
ATOM 1687 O O . MET A 1 210 ? 65.022 27.092 -24.397 1.00 85.44 210 MET A O 1
ATOM 1691 N N . GLN A 1 211 ? 62.981 27.923 -23.965 1.00 88.25 211 GLN A N 1
ATOM 1692 C CA . GLN A 1 211 ? 63.053 29.027 -24.922 1.00 88.25 211 GLN A CA 1
ATOM 1693 C C . GLN A 1 211 ? 64.048 30.109 -24.472 1.00 88.25 211 GLN A C 1
ATOM 1695 O O . GLN A 1 211 ? 64.856 30.558 -25.286 1.00 88.25 211 GLN A O 1
ATOM 1700 N N . GLU A 1 212 ? 64.059 30.471 -23.188 1.00 86.69 212 GLU A N 1
ATOM 1701 C CA . GLU A 1 212 ? 65.060 31.360 -22.579 1.00 86.69 212 GLU A CA 1
ATOM 1702 C C . GLU A 1 212 ? 66.476 30.790 -22.743 1.00 86.69 212 GLU A C 1
ATOM 1704 O O . GLU A 1 212 ? 67.373 31.478 -23.232 1.00 86.69 212 GLU A O 1
ATOM 1709 N N . ALA A 1 213 ? 66.677 29.503 -22.434 1.00 88.00 213 ALA A N 1
ATOM 1710 C CA . ALA A 1 213 ? 67.959 28.831 -22.639 1.00 88.00 213 ALA A CA 1
ATOM 1711 C C . ALA A 1 213 ? 68.396 28.841 -24.118 1.00 88.00 213 ALA A C 1
ATOM 1713 O O . ALA A 1 213 ? 69.572 29.061 -24.411 1.00 88.00 213 ALA A O 1
ATOM 1714 N N . HIS A 1 214 ? 67.467 28.667 -25.065 1.00 84.94 214 HIS A N 1
ATOM 1715 C CA . HIS A 1 214 ? 67.771 28.772 -26.495 1.00 84.94 214 HIS A CA 1
ATOM 1716 C C . HIS A 1 214 ? 68.135 30.209 -26.916 1.00 84.94 214 HIS A C 1
ATOM 1718 O O . HIS A 1 214 ? 69.049 30.400 -27.720 1.00 84.94 214 HIS A O 1
ATOM 1724 N N . GLN A 1 215 ? 67.464 31.231 -26.374 1.00 87.31 215 GLN A N 1
ATOM 1725 C CA . GLN A 1 215 ? 67.804 32.637 -26.625 1.00 87.31 215 GLN A CA 1
ATOM 1726 C C . GLN A 1 215 ? 69.199 32.980 -26.085 1.00 87.31 215 GLN A C 1
ATOM 1728 O O . GLN A 1 215 ? 70.016 33.530 -26.825 1.00 87.31 215 GLN A O 1
ATOM 1733 N N . LEU A 1 216 ? 69.515 32.569 -24.853 1.00 89.44 216 LEU A N 1
ATOM 1734 C CA . LEU A 1 216 ? 70.843 32.733 -24.253 1.00 89.44 216 LEU A CA 1
ATOM 1735 C C . LEU A 1 216 ? 71.936 32.013 -25.062 1.00 89.44 216 LEU A C 1
ATOM 1737 O O . LEU A 1 216 ? 73.021 32.559 -25.250 1.00 89.44 216 LEU A O 1
ATOM 1741 N N . LEU A 1 217 ? 71.651 30.824 -25.609 1.00 89.94 217 LEU A N 1
ATOM 1742 C CA . LEU A 1 217 ? 72.573 30.112 -26.503 1.00 89.94 217 LEU A CA 1
ATOM 1743 C C . LEU A 1 217 ? 72.752 30.797 -27.870 1.00 89.94 217 LEU A C 1
ATOM 1745 O O . LEU A 1 217 ? 73.830 30.678 -28.453 1.00 89.94 217 LEU A O 1
ATOM 1749 N N . SER A 1 218 ? 71.753 31.523 -28.390 1.00 89.00 218 SER A N 1
ATOM 1750 C CA . SER A 1 218 ? 71.937 32.376 -29.580 1.00 89.00 218 SER A CA 1
ATOM 1751 C C . SER A 1 218 ? 72.836 33.566 -29.258 1.00 89.00 218 SER A C 1
ATOM 1753 O O . SER A 1 218 ? 73.852 33.768 -29.920 1.00 89.00 218 SER A O 1
ATOM 1755 N N . GLN A 1 219 ? 72.536 34.279 -28.170 1.00 90.56 219 GLN A N 1
ATOM 1756 C CA . GLN A 1 219 ? 73.316 35.432 -27.722 1.00 90.56 219 GLN A CA 1
ATOM 1757 C C . GLN A 1 219 ? 74.775 35.054 -27.421 1.00 90.56 219 GLN A C 1
ATOM 1759 O O . GLN A 1 219 ? 75.686 35.772 -27.819 1.00 90.56 219 GLN A O 1
ATOM 1764 N N . ASP A 1 220 ? 75.039 33.902 -26.800 1.00 91.06 220 ASP A N 1
ATOM 1765 C CA . ASP A 1 220 ? 76.403 33.400 -26.589 1.00 91.06 220 ASP A CA 1
ATOM 1766 C C . ASP A 1 220 ? 77.117 33.036 -27.909 1.00 91.06 220 ASP A C 1
ATOM 1768 O O . ASP A 1 220 ? 78.308 33.322 -28.057 1.00 91.06 220 ASP A O 1
ATOM 1772 N N . ARG A 1 221 ? 76.414 32.485 -28.912 1.00 89.56 221 ARG A N 1
ATOM 1773 C CA . ARG A 1 221 ? 76.977 32.277 -30.264 1.00 89.56 221 ARG A CA 1
ATOM 1774 C C . ARG A 1 221 ? 77.327 33.602 -30.940 1.00 89.56 221 ARG A C 1
ATOM 1776 O O . ARG A 1 221 ? 78.412 33.714 -31.510 1.00 89.56 221 ARG A O 1
ATOM 1783 N N . GLU A 1 222 ? 76.457 34.602 -30.845 1.00 91.88 222 GLU A N 1
ATOM 1784 C CA . GLU A 1 222 ? 76.687 35.952 -31.370 1.00 91.88 222 GLU A CA 1
ATOM 1785 C C . GLU A 1 222 ? 77.872 36.622 -30.660 1.00 91.88 222 GLU A C 1
ATOM 1787 O O . GLU A 1 222 ? 78.812 37.065 -31.317 1.00 91.88 222 GLU A O 1
ATOM 1792 N N . ILE A 1 223 ? 77.918 36.586 -29.324 1.00 90.94 223 ILE A N 1
ATOM 1793 C CA . ILE A 1 223 ? 79.039 37.076 -28.504 1.00 90.94 223 ILE A CA 1
ATOM 1794 C C . ILE A 1 223 ? 80.351 36.361 -28.862 1.00 90.94 223 ILE A C 1
ATOM 1796 O O . ILE A 1 223 ? 81.399 37.005 -28.925 1.00 90.94 223 ILE A O 1
ATOM 1800 N N . LYS A 1 224 ? 80.333 35.049 -29.127 1.00 91.56 224 LYS A N 1
ATOM 1801 C CA . LYS A 1 224 ? 81.504 34.297 -29.618 1.00 91.56 224 LYS A CA 1
ATOM 1802 C C . LYS A 1 224 ? 81.907 34.719 -31.035 1.00 91.56 224 LYS A C 1
ATOM 1804 O O . LYS A 1 224 ? 83.103 34.821 -31.309 1.00 91.56 224 LYS A O 1
ATOM 1809 N N . GLY A 1 225 ? 80.941 35.024 -31.901 1.00 92.50 225 GLY A N 1
ATOM 1810 C CA . GLY A 1 225 ? 81.160 35.629 -33.216 1.00 92.50 225 GLY A CA 1
ATOM 1811 C C . GLY A 1 225 ? 81.857 36.987 -33.116 1.00 92.50 225 GLY A C 1
ATOM 1812 O O . GLY A 1 225 ? 82.945 37.151 -33.667 1.00 92.50 225 GLY A O 1
ATOM 1813 N N . TYR A 1 226 ? 81.294 37.916 -32.338 1.00 91.50 226 TYR A N 1
ATOM 1814 C CA . TYR A 1 226 ? 81.861 39.248 -32.107 1.00 91.50 226 TYR A CA 1
ATOM 1815 C C . TYR A 1 226 ? 83.241 39.193 -31.438 1.00 91.50 226 TYR A C 1
ATOM 1817 O O . TYR A 1 226 ? 84.147 39.914 -31.840 1.00 91.50 226 TYR A O 1
ATOM 1825 N N . LYS A 1 227 ? 83.470 38.290 -30.474 1.00 93.81 227 LYS A N 1
ATOM 1826 C CA . LYS A 1 227 ? 84.815 38.060 -29.911 1.00 93.81 227 LYS A CA 1
ATOM 1827 C C . LYS A 1 227 ? 85.812 37.615 -30.986 1.00 93.81 227 LYS A C 1
ATOM 1829 O O . LYS A 1 227 ? 86.941 38.096 -31.000 1.00 93.81 227 LYS A O 1
ATOM 1834 N N . LYS A 1 228 ? 85.405 36.739 -31.912 1.00 93.81 228 LYS A N 1
ATOM 1835 C CA . LYS A 1 228 ? 86.266 36.268 -33.008 1.00 93.81 228 LYS A CA 1
ATOM 1836 C C . LYS A 1 228 ? 86.544 37.349 -34.059 1.00 93.81 228 LYS A C 1
ATOM 1838 O O . LYS A 1 228 ? 87.636 37.348 -34.621 1.00 93.81 228 LYS A O 1
ATOM 1843 N N . THR A 1 229 ? 85.613 38.268 -34.328 1.00 93.31 229 THR A N 1
ATOM 1844 C CA . THR A 1 229 ? 85.899 39.428 -35.192 1.00 93.31 229 THR A CA 1
ATOM 1845 C C . THR A 1 229 ? 86.787 40.445 -34.481 1.00 93.31 229 THR A C 1
ATOM 1847 O O . THR A 1 229 ? 87.774 40.863 -35.068 1.00 93.31 229 THR A O 1
ATOM 1850 N N . ILE A 1 230 ? 86.542 40.755 -33.202 1.00 90.31 230 ILE A N 1
ATOM 1851 C CA . ILE A 1 230 ? 87.404 41.645 -32.401 1.00 90.31 230 ILE A CA 1
ATOM 1852 C C . ILE A 1 230 ? 88.862 41.160 -32.391 1.00 90.31 230 ILE A C 1
ATOM 1854 O O . ILE A 1 230 ? 89.759 41.970 -32.602 1.00 90.31 230 ILE A O 1
ATOM 1858 N N . ILE A 1 231 ? 89.107 39.854 -32.227 1.00 93.19 231 ILE A N 1
ATOM 1859 C CA . ILE A 1 231 ? 90.467 39.286 -32.290 1.00 93.19 231 ILE A CA 1
ATOM 1860 C C . ILE A 1 231 ? 91.101 39.502 -33.675 1.00 93.19 231 ILE A C 1
ATOM 1862 O O . ILE A 1 231 ? 92.236 39.959 -33.751 1.00 93.19 231 ILE A O 1
ATOM 1866 N N . LYS A 1 232 ? 90.369 39.273 -34.775 1.00 92.88 232 LYS A N 1
ATOM 1867 C CA . LYS A 1 232 ? 90.873 39.547 -36.137 1.00 92.88 232 LYS A CA 1
ATOM 1868 C C . LYS A 1 232 ? 91.183 41.023 -36.382 1.00 92.88 232 LYS A C 1
ATOM 1870 O O . LYS A 1 232 ? 92.145 41.342 -37.077 1.00 92.88 232 LYS A O 1
ATOM 1875 N N . GLU A 1 233 ? 90.372 41.930 -35.845 1.00 89.44 233 GLU A N 1
ATOM 1876 C CA . GLU A 1 233 ? 90.630 43.368 -35.945 1.00 89.44 233 GLU A CA 1
ATOM 1877 C C . GLU A 1 233 ? 91.831 43.779 -35.078 1.00 89.44 233 GLU A C 1
ATOM 1879 O O . GLU A 1 233 ? 92.604 44.647 -35.476 1.00 89.44 233 GLU A O 1
ATOM 1884 N N . GLN A 1 234 ? 92.063 43.120 -33.938 1.00 88.75 234 GLN A N 1
ATOM 1885 C CA . GLN A 1 234 ? 93.279 43.293 -33.135 1.00 88.75 234 GLN A CA 1
ATOM 1886 C C . GLN A 1 234 ? 94.526 42.781 -33.880 1.00 88.75 234 GLN A C 1
ATOM 1888 O O . GLN A 1 234 ? 95.497 43.525 -34.005 1.00 88.75 234 GLN A O 1
ATOM 1893 N N . GLU A 1 235 ? 94.478 41.579 -34.463 1.00 92.38 235 GLU A N 1
ATOM 1894 C CA . GLU A 1 235 ? 95.543 41.014 -35.311 1.00 92.38 235 GLU A CA 1
ATOM 1895 C C . GLU A 1 235 ? 95.881 41.938 -36.499 1.00 92.38 235 GLU A C 1
ATOM 1897 O O . GLU A 1 235 ? 97.055 42.199 -36.778 1.00 92.38 235 GLU A O 1
ATOM 1902 N N . GLN A 1 236 ? 94.866 42.492 -37.173 1.00 92.75 236 GLN A N 1
ATOM 1903 C CA . GLN A 1 236 ? 95.052 43.479 -38.242 1.00 92.75 236 GLN A CA 1
ATOM 1904 C C . GLN A 1 236 ? 95.668 44.784 -37.726 1.00 92.75 236 GLN A C 1
ATOM 1906 O O . GLN A 1 236 ? 96.615 45.284 -38.335 1.00 92.75 236 GLN A O 1
ATOM 1911 N N . ASN A 1 237 ? 95.205 45.318 -36.592 1.00 90.75 237 ASN A N 1
ATOM 1912 C CA . ASN A 1 237 ? 95.792 46.515 -35.984 1.00 90.75 237 ASN A CA 1
ATOM 1913 C C . ASN A 1 237 ? 97.258 46.298 -35.576 1.00 90.75 237 ASN A C 1
ATOM 1915 O O . ASN A 1 237 ? 98.075 47.206 -35.738 1.00 90.75 237 ASN A O 1
ATOM 1919 N N . GLU A 1 238 ? 97.645 45.103 -35.123 1.00 93.31 238 GLU A N 1
ATOM 1920 C CA . GLU A 1 238 ? 99.056 44.780 -34.902 1.00 93.31 238 GLU A CA 1
ATOM 1921 C C . GLU A 1 238 ? 99.868 44.727 -36.201 1.00 93.31 238 GLU A C 1
ATOM 1923 O O . GLU A 1 238 ? 101.003 45.207 -36.225 1.00 93.31 238 GLU A O 1
ATOM 1928 N N . ILE A 1 239 ? 99.322 44.144 -37.275 1.00 93.06 239 ILE A N 1
ATOM 1929 C CA . ILE A 1 239 ? 99.979 44.102 -38.591 1.00 93.06 239 ILE A CA 1
ATOM 1930 C C . ILE A 1 239 ? 100.169 45.525 -39.125 1.00 93.06 239 ILE A C 1
ATOM 1932 O O . ILE A 1 239 ? 101.283 45.876 -39.513 1.00 93.06 239 ILE A O 1
ATOM 1936 N N . LEU A 1 240 ? 99.134 46.365 -39.068 1.00 92.81 240 LEU A N 1
ATOM 1937 C CA . LEU A 1 240 ? 99.195 47.777 -39.451 1.00 92.81 240 LEU A CA 1
ATOM 1938 C C . LEU A 1 240 ? 100.181 48.557 -38.569 1.00 92.81 240 LEU A C 1
ATOM 1940 O O . LEU A 1 240 ? 100.977 49.335 -39.083 1.00 92.81 240 LEU A O 1
ATOM 1944 N N . THR A 1 241 ? 100.227 48.291 -37.260 1.00 92.94 241 THR A N 1
ATOM 1945 C CA . THR A 1 241 ? 101.216 48.891 -36.343 1.00 92.94 241 THR A CA 1
ATOM 1946 C C . THR A 1 241 ? 102.647 48.456 -36.682 1.00 92.94 241 THR A C 1
ATOM 1948 O O . THR A 1 241 ? 103.575 49.265 -36.623 1.00 92.94 241 THR A O 1
ATOM 1951 N N . ARG A 1 242 ? 102.855 47.192 -37.075 1.00 92.50 242 ARG A N 1
ATOM 1952 C CA . ARG A 1 242 ? 104.151 46.673 -37.548 1.00 92.50 242 ARG A CA 1
ATOM 1953 C C . ARG A 1 242 ? 104.556 47.291 -38.892 1.00 92.50 242 ARG A C 1
ATOM 1955 O O . ARG A 1 242 ? 105.719 47.655 -39.055 1.00 92.50 242 ARG A O 1
ATOM 1962 N N . GLN A 1 243 ? 103.615 47.460 -39.822 1.00 90.81 243 GLN A N 1
ATOM 1963 C CA . GLN A 1 243 ? 103.837 48.149 -41.098 1.00 90.81 243 GLN A CA 1
ATOM 1964 C C . GLN A 1 243 ? 104.162 49.632 -40.889 1.00 90.81 243 GLN A C 1
ATOM 1966 O O . GLN A 1 243 ? 105.150 50.110 -41.437 1.00 90.81 243 GLN A O 1
ATOM 1971 N N . LEU A 1 244 ? 103.414 50.339 -40.036 1.00 91.06 244 LEU A N 1
ATOM 1972 C CA . LEU A 1 244 ? 103.662 51.739 -39.685 1.00 91.06 244 LEU A CA 1
ATOM 1973 C C . LEU A 1 244 ? 105.067 51.928 -39.098 1.00 91.06 244 LEU A C 1
ATOM 1975 O O . LEU A 1 244 ? 105.796 52.809 -39.546 1.00 91.06 244 LEU A O 1
ATOM 1979 N N . LYS A 1 245 ? 105.485 51.064 -38.162 1.00 93.19 245 LYS A N 1
ATOM 1980 C CA . LYS A 1 245 ? 106.850 51.080 -37.607 1.00 93.19 245 LYS A CA 1
ATOM 1981 C C . LYS A 1 245 ? 107.922 50.824 -38.670 1.00 93.19 245 LYS A C 1
ATOM 1983 O O . LYS A 1 245 ? 108.970 51.463 -38.623 1.00 93.19 245 LYS A O 1
ATOM 1988 N N . ARG A 1 246 ? 107.671 49.939 -39.645 1.00 93.19 246 ARG A N 1
ATOM 1989 C CA . ARG A 1 246 ? 108.579 49.739 -40.788 1.00 93.19 246 ARG A CA 1
ATOM 1990 C C . ARG A 1 246 ? 108.660 50.997 -41.655 1.00 93.19 246 ARG A C 1
ATOM 1992 O O . ARG A 1 246 ? 109.751 51.509 -41.844 1.00 93.19 246 ARG A O 1
ATOM 1999 N N . VAL A 1 247 ? 107.529 51.561 -42.078 1.00 90.56 247 VAL A N 1
ATOM 2000 C CA . VAL A 1 247 ? 107.501 52.787 -42.897 1.00 90.56 247 VAL A CA 1
ATOM 2001 C C . VAL A 1 247 ? 108.138 53.975 -42.162 1.00 90.56 247 VAL A C 1
ATOM 2003 O O . VAL A 1 247 ? 108.792 54.799 -42.789 1.00 90.56 247 VAL A O 1
ATOM 2006 N N . GLN A 1 248 ? 108.028 54.056 -40.832 1.00 91.75 248 GLN A N 1
ATOM 2007 C CA . GLN A 1 248 ? 108.744 55.046 -40.015 1.00 91.75 248 GLN A CA 1
ATOM 2008 C C . GLN A 1 248 ? 110.272 54.840 -40.032 1.00 91.75 248 GLN A C 1
ATOM 2010 O O . GLN A 1 248 ? 111.008 55.821 -40.145 1.00 91.75 248 GLN A O 1
ATOM 2015 N N . MET A 1 249 ? 110.754 53.592 -39.966 1.00 91.25 249 MET A N 1
ATOM 2016 C CA . MET A 1 249 ? 112.177 53.247 -40.135 1.00 91.25 249 MET A CA 1
ATOM 2017 C C . MET A 1 249 ? 112.675 53.538 -41.560 1.00 91.25 249 MET A C 1
ATOM 2019 O O . MET A 1 249 ? 113.752 54.104 -41.741 1.00 91.25 249 MET A O 1
ATOM 2023 N N . ASP A 1 250 ? 111.887 53.207 -42.581 1.00 90.50 250 ASP A N 1
ATOM 2024 C CA . ASP A 1 250 ? 112.232 53.455 -43.984 1.00 90.50 250 ASP A CA 1
ATOM 2025 C C . ASP A 1 250 ? 112.264 54.967 -44.282 1.00 90.50 250 ASP A C 1
ATOM 2027 O O . ASP A 1 250 ? 113.155 55.456 -44.977 1.00 90.50 250 ASP A O 1
ATOM 2031 N N . ASN A 1 251 ? 111.342 55.740 -43.696 1.00 88.06 251 ASN A N 1
ATOM 2032 C CA . ASN A 1 251 ? 111.306 57.202 -43.783 1.00 88.06 251 ASN A CA 1
ATOM 2033 C C . ASN A 1 251 ? 112.504 57.844 -43.056 1.00 88.06 251 ASN A C 1
ATOM 2035 O O . ASN A 1 251 ? 113.158 58.726 -43.608 1.00 88.06 251 ASN A O 1
ATOM 2039 N N . SER A 1 252 ? 112.884 57.363 -41.865 1.00 91.56 252 SER A N 1
ATOM 2040 C CA . SER A 1 252 ? 114.096 57.855 -41.188 1.00 91.56 252 SER A CA 1
ATOM 2041 C C . SER A 1 252 ? 115.380 57.509 -41.962 1.00 91.56 252 SER A C 1
ATOM 2043 O O . SER A 1 252 ? 116.285 58.341 -42.056 1.00 91.56 252 SER A O 1
ATOM 2045 N N . THR A 1 253 ? 115.423 56.335 -42.600 1.00 91.38 253 THR A N 1
ATOM 2046 C CA . THR A 1 253 ? 116.544 55.878 -43.438 1.00 91.38 253 THR A CA 1
ATOM 2047 C C . THR A 1 253 ? 116.656 56.691 -44.729 1.00 91.38 253 THR A C 1
ATOM 2049 O O . THR A 1 253 ? 117.726 57.211 -45.037 1.00 91.38 253 THR A O 1
ATOM 2052 N N . THR A 1 254 ? 115.556 56.881 -45.460 1.00 89.38 254 THR A N 1
ATOM 2053 C CA . THR A 1 254 ? 115.528 57.725 -46.669 1.00 89.38 254 THR A CA 1
ATOM 2054 C C . THR A 1 254 ? 115.820 59.188 -46.347 1.00 89.38 254 THR A C 1
ATOM 2056 O O . THR A 1 254 ? 116.579 59.819 -47.075 1.00 89.38 254 THR A O 1
ATOM 2059 N N . LYS A 1 255 ? 115.350 59.721 -45.212 1.00 92.25 255 LYS A N 1
ATOM 2060 C CA . LYS A 1 255 ? 115.735 61.058 -44.730 1.00 92.25 255 LYS A CA 1
ATOM 2061 C C . LYS A 1 255 ? 117.238 61.164 -44.432 1.00 92.25 255 LYS A C 1
ATOM 2063 O O . LYS A 1 255 ? 117.852 62.176 -44.758 1.00 92.25 255 LYS A O 1
ATOM 2068 N N . SER A 1 256 ? 117.857 60.116 -43.882 1.00 90.19 256 SER A N 1
ATOM 2069 C CA . SER A 1 256 ? 119.317 60.047 -43.710 1.00 90.19 256 SER A CA 1
ATOM 2070 C C . SER A 1 256 ? 120.061 59.999 -45.055 1.00 90.19 256 SER A C 1
ATOM 2072 O O . SER A 1 256 ? 121.028 60.737 -45.246 1.00 90.19 256 SER A O 1
ATOM 2074 N N . GLN A 1 257 ? 119.574 59.215 -46.023 1.00 90.44 257 GLN A N 1
ATOM 2075 C CA . GLN A 1 257 ? 120.132 59.152 -47.381 1.00 90.44 257 GLN A CA 1
ATOM 2076 C C . GLN A 1 257 ? 119.974 60.472 -48.151 1.00 90.44 257 GLN A C 1
ATOM 2078 O O . GLN A 1 257 ? 120.893 60.862 -48.865 1.00 90.44 257 GLN A O 1
ATOM 2083 N N . ILE A 1 258 ? 118.856 61.187 -47.986 1.00 88.56 258 ILE A N 1
ATOM 2084 C CA . ILE A 1 258 ? 118.646 62.526 -48.556 1.00 88.56 258 ILE A CA 1
ATOM 2085 C C . ILE A 1 258 ? 119.678 63.500 -47.983 1.00 88.56 258 ILE A C 1
ATOM 2087 O O . ILE A 1 258 ? 120.381 64.143 -48.756 1.00 88.56 258 ILE A O 1
ATOM 2091 N N . ASN A 1 259 ? 119.862 63.534 -46.658 1.00 91.12 259 ASN A N 1
ATOM 2092 C CA . ASN A 1 259 ? 120.896 64.362 -46.027 1.00 91.12 259 ASN A CA 1
ATOM 2093 C C . ASN A 1 259 ? 122.309 64.012 -46.546 1.00 91.12 259 ASN A C 1
ATOM 2095 O O . ASN A 1 259 ? 123.104 64.906 -46.831 1.00 91.12 259 ASN A O 1
ATOM 2099 N N . GLN A 1 260 ? 122.619 62.721 -46.728 1.00 92.50 260 GLN A N 1
ATOM 2100 C CA . GLN A 1 260 ? 123.892 62.277 -47.312 1.00 92.50 260 GLN A CA 1
ATOM 2101 C C . GLN A 1 260 ? 124.050 62.739 -48.770 1.00 92.50 260 GLN A C 1
ATOM 2103 O O . GLN A 1 260 ? 125.125 63.194 -49.161 1.00 92.50 260 GLN A O 1
ATOM 2108 N N . LYS A 1 261 ? 122.994 62.630 -49.586 1.00 88.19 261 LYS A N 1
ATOM 2109 C CA . LYS A 1 261 ? 123.004 63.048 -50.994 1.00 88.19 261 LYS A CA 1
ATOM 2110 C C . LYS A 1 261 ? 123.095 64.560 -51.151 1.00 88.19 261 LYS A C 1
ATOM 2112 O O . LYS A 1 261 ? 123.794 65.016 -52.049 1.00 88.19 261 LYS A O 1
ATOM 2117 N N . GLN A 1 262 ? 122.479 65.316 -50.251 1.00 90.69 262 GLN A N 1
ATOM 2118 C CA . GLN A 1 262 ? 122.589 66.767 -50.207 1.00 90.69 262 GLN A CA 1
ATOM 2119 C C . GLN A 1 262 ? 124.026 67.206 -49.870 1.00 90.69 262 GLN A C 1
ATOM 2121 O O . GLN A 1 262 ? 124.608 67.983 -50.622 1.00 90.69 262 GLN A O 1
ATOM 2126 N N . GLY A 1 263 ? 124.671 66.595 -48.868 1.00 85.44 263 GLY A N 1
ATOM 2127 C CA . GLY A 1 263 ? 126.100 66.827 -48.600 1.00 85.44 263 GLY A CA 1
ATOM 2128 C C . GLY A 1 263 ? 127.024 66.415 -49.761 1.00 85.44 263 GLY A C 1
ATOM 2129 O O . GLY A 1 263 ? 128.019 67.083 -50.036 1.00 85.44 263 GLY A O 1
ATOM 2130 N N . GLN A 1 264 ? 126.682 65.353 -50.505 1.00 88.31 264 GLN A N 1
ATOM 2131 C CA . GLN A 1 264 ? 127.393 64.988 -51.742 1.00 88.31 264 GLN A CA 1
ATOM 2132 C C . GLN A 1 264 ? 127.188 66.020 -52.864 1.00 88.31 264 GLN A C 1
ATOM 2134 O O . GLN A 1 264 ? 128.133 66.301 -53.597 1.00 88.31 264 GLN A O 1
ATOM 2139 N N . GLN A 1 265 ? 125.995 66.605 -52.995 1.00 86.31 265 GLN A N 1
ATOM 2140 C CA . GLN A 1 265 ? 125.711 67.669 -53.962 1.00 86.31 265 GLN A CA 1
ATOM 2141 C C . GLN A 1 265 ? 126.483 68.954 -53.629 1.00 86.31 265 GLN A C 1
ATOM 2143 O O . GLN A 1 265 ? 127.076 69.550 -54.524 1.00 86.31 265 GLN A O 1
ATOM 2148 N N . GLU A 1 266 ? 126.536 69.349 -52.356 1.00 87.44 266 GLU A N 1
ATOM 2149 C CA . GLU A 1 266 ? 127.300 70.511 -51.877 1.00 87.44 266 GLU A CA 1
ATOM 2150 C C . GLU A 1 266 ? 128.813 70.340 -52.150 1.00 87.44 266 GLU A C 1
ATOM 2152 O O . GLU A 1 266 ? 129.480 71.253 -52.653 1.00 87.44 266 GLU A O 1
ATOM 2157 N N . ALA A 1 267 ? 129.350 69.131 -51.940 1.00 87.38 267 ALA A N 1
ATOM 2158 C CA . ALA A 1 267 ? 130.718 68.779 -52.332 1.00 87.38 267 ALA A CA 1
ATOM 2159 C C . ALA A 1 267 ? 130.928 68.805 -53.862 1.00 87.38 267 ALA A C 1
ATOM 2161 O O . ALA A 1 267 ? 131.941 69.309 -54.347 1.00 87.38 267 ALA A O 1
ATOM 2162 N N . LEU A 1 268 ? 129.969 68.321 -54.660 1.00 85.81 268 LEU A N 1
ATOM 2163 C CA . LEU A 1 268 ? 130.088 68.365 -56.122 1.00 85.81 268 LEU A CA 1
ATOM 2164 C C . LEU A 1 268 ? 129.976 69.795 -56.677 1.00 85.81 268 LEU A C 1
ATOM 2166 O O . LEU A 1 268 ? 130.638 70.123 -57.656 1.00 85.81 268 LEU A O 1
ATOM 2170 N N . GLN A 1 269 ? 129.197 70.668 -56.035 1.00 88.50 269 GLN A N 1
ATOM 2171 C CA . GLN A 1 269 ? 129.051 72.081 -56.398 1.00 88.50 269 GLN A CA 1
ATOM 2172 C C . GLN A 1 269 ? 130.331 72.887 -56.111 1.00 88.50 269 GLN A C 1
ATOM 2174 O O . GLN A 1 269 ? 130.721 73.745 -56.912 1.00 88.50 269 GLN A O 1
ATOM 2179 N N . THR A 1 270 ? 131.032 72.585 -55.013 1.00 81.44 270 THR A N 1
ATOM 2180 C CA . THR A 1 270 ? 132.360 73.164 -54.728 1.00 81.44 270 THR A CA 1
ATOM 2181 C C . THR A 1 270 ? 133.437 72.634 -55.687 1.00 81.44 270 THR A C 1
ATOM 2183 O O . THR A 1 270 ? 134.264 73.413 -56.166 1.00 81.44 270 THR A O 1
ATOM 2186 N N . HIS A 1 271 ? 133.379 71.361 -56.096 1.00 84.38 271 HIS A N 1
ATOM 2187 C CA . HIS A 1 271 ? 134.229 70.847 -57.180 1.00 84.38 271 HIS A CA 1
ATOM 2188 C C . HIS A 1 271 ? 133.911 71.471 -58.551 1.00 84.38 271 HIS A C 1
ATOM 2190 O O . HIS A 1 271 ? 134.833 71.883 -59.249 1.00 84.38 271 HIS A O 1
ATOM 2196 N N . TYR A 1 272 ? 132.639 71.614 -58.935 1.00 77.50 272 TYR A N 1
ATOM 2197 C CA . TYR A 1 272 ? 132.257 72.208 -60.223 1.00 77.50 272 TYR A CA 1
ATOM 2198 C C . TYR A 1 272 ? 132.688 73.676 -60.332 1.00 77.50 272 TYR A C 1
ATOM 2200 O O . TYR A 1 272 ? 133.299 74.066 -61.324 1.00 77.50 272 TYR A O 1
ATOM 2208 N N . SER A 1 273 ? 132.459 74.478 -59.286 1.00 84.25 273 SER A N 1
ATOM 2209 C CA . SER A 1 273 ? 132.956 75.863 -59.232 1.00 84.25 273 SER A CA 1
ATOM 2210 C C . SER A 1 273 ? 134.490 75.950 -59.235 1.00 84.25 273 SER A C 1
ATOM 2212 O O . SER A 1 273 ? 135.048 76.904 -59.777 1.00 84.25 273 SER A O 1
ATOM 2214 N N . THR A 1 274 ? 135.186 74.924 -58.731 1.00 83.44 274 THR A N 1
ATOM 2215 C CA . THR A 1 274 ? 136.647 74.796 -58.856 1.00 83.44 274 THR A CA 1
ATOM 2216 C C . THR A 1 274 ? 137.085 74.479 -60.292 1.00 83.44 274 THR A C 1
ATOM 2218 O O . THR A 1 274 ? 138.037 75.095 -60.769 1.00 83.44 274 THR A O 1
ATOM 2221 N N . CYS A 1 275 ? 136.395 73.574 -60.997 1.00 78.50 275 CYS A N 1
ATOM 2222 C CA . CYS A 1 275 ? 136.725 73.180 -62.373 1.00 78.50 275 CYS A CA 1
ATOM 2223 C C . CYS A 1 275 ? 136.344 74.235 -63.424 1.00 78.50 275 CYS A C 1
ATOM 2225 O O . CYS A 1 275 ? 137.056 74.390 -64.415 1.00 78.50 275 CYS A O 1
ATOM 2227 N N . LEU A 1 276 ? 135.260 74.989 -63.211 1.00 81.81 276 LEU A N 1
ATOM 2228 C CA . LEU A 1 276 ? 134.852 76.083 -64.100 1.00 81.81 276 LEU A CA 1
ATOM 2229 C C . LEU A 1 276 ? 135.950 77.157 -64.198 1.00 81.81 276 LEU A C 1
ATOM 2231 O O . LEU A 1 276 ? 136.243 77.654 -65.283 1.00 81.81 276 LEU A O 1
ATOM 2235 N N . ARG A 1 277 ? 136.610 77.446 -63.068 1.00 72.69 277 ARG A N 1
ATOM 2236 C CA . ARG A 1 277 ? 137.763 78.351 -62.984 1.00 72.69 277 ARG A CA 1
ATOM 2237 C C . ARG A 1 277 ? 138.959 77.860 -63.810 1.00 72.69 277 ARG A C 1
ATOM 2239 O O . ARG A 1 277 ? 139.589 78.676 -64.468 1.00 72.69 277 ARG A O 1
ATOM 2246 N N . THR A 1 278 ? 139.249 76.556 -63.813 1.00 71.88 278 THR A N 1
ATOM 2247 C CA . THR A 1 278 ? 140.378 75.993 -64.579 1.00 71.88 278 THR A CA 1
ATOM 2248 C C . THR A 1 278 ? 140.068 75.791 -66.064 1.00 71.88 278 THR A C 1
ATOM 2250 O O . THR A 1 278 ? 140.969 75.894 -66.890 1.00 71.88 278 THR A O 1
ATOM 2253 N N . LEU A 1 279 ? 138.808 75.548 -66.449 1.00 67.38 279 LEU A N 1
ATOM 2254 C CA . LEU A 1 279 ? 138.447 75.405 -67.868 1.00 67.38 279 LEU A CA 1
ATOM 2255 C C . LEU A 1 279 ? 138.713 76.709 -68.639 1.00 67.38 279 LEU A C 1
ATOM 2257 O O . LEU A 1 279 ? 139.348 76.683 -69.695 1.00 67.38 279 LEU A O 1
ATOM 2261 N N . GLN A 1 280 ? 138.350 77.849 -68.040 1.00 72.75 280 GLN A N 1
ATOM 2262 C CA . GLN A 1 280 ? 138.631 79.191 -68.565 1.00 72.75 280 GLN A CA 1
ATOM 2263 C C . GLN A 1 280 ? 140.135 79.474 -68.743 1.00 72.75 280 GLN A C 1
ATOM 2265 O O . GLN A 1 280 ? 140.519 80.325 -69.546 1.00 72.75 280 GLN A O 1
ATOM 2270 N N . GLU A 1 281 ? 141.015 78.784 -68.013 1.00 58.75 281 GLU A N 1
ATOM 2271 C CA . GLU A 1 281 ? 142.470 78.883 -68.190 1.00 58.75 281 GLU A CA 1
ATOM 2272 C C . GLU A 1 281 ? 142.939 78.090 -69.429 1.00 58.75 281 GLU A C 1
ATOM 2274 O O . GLU A 1 281 ? 143.898 78.499 -70.082 1.00 58.75 281 GLU A O 1
ATOM 2279 N N . THR A 1 282 ? 142.223 77.024 -69.813 1.00 59.00 282 THR A N 1
ATOM 2280 C CA . THR A 1 282 ? 142.586 76.112 -70.920 1.00 59.00 282 THR A CA 1
ATOM 2281 C C . THR A 1 282 ? 141.979 76.434 -72.290 1.00 59.00 282 THR A C 1
ATOM 2283 O O . THR A 1 282 ? 142.636 76.185 -73.301 1.00 59.00 282 THR A O 1
ATOM 2286 N N . GLU A 1 283 ? 140.790 77.047 -72.366 1.00 62.94 283 GLU A N 1
ATOM 2287 C CA . GLU A 1 283 ? 140.123 77.396 -73.646 1.00 62.94 283 GLU A CA 1
ATOM 2288 C C . GLU A 1 283 ? 140.956 78.342 -74.538 1.00 62.94 283 GLU A C 1
ATOM 2290 O O . GLU A 1 283 ? 140.733 78.447 -75.739 1.00 62.94 283 GLU A O 1
ATOM 2295 N N . ARG A 1 284 ? 141.981 78.988 -73.973 1.00 54.09 284 ARG A N 1
ATOM 2296 C CA . ARG A 1 284 ? 142.876 79.948 -74.634 1.00 54.09 284 ARG A CA 1
ATOM 2297 C C . ARG A 1 284 ? 143.902 79.337 -75.614 1.00 54.09 284 ARG A C 1
ATOM 2299 O O . ARG A 1 284 ? 144.828 80.050 -75.994 1.00 54.09 284 ARG A O 1
ATOM 2306 N N . THR A 1 285 ? 143.822 78.045 -75.973 1.00 49.62 285 THR A N 1
ATOM 2307 C CA . THR A 1 285 ? 144.978 77.327 -76.575 1.00 49.62 285 THR A CA 1
ATOM 2308 C C . THR A 1 285 ? 144.746 76.366 -77.764 1.00 49.62 285 THR A C 1
ATOM 2310 O O . THR A 1 285 ? 145.746 75.840 -78.250 1.00 49.62 285 THR A O 1
ATOM 2313 N N . LEU A 1 286 ? 143.522 76.111 -78.271 1.00 45.31 286 LEU A N 1
ATOM 2314 C CA . LEU A 1 286 ? 143.277 74.902 -79.105 1.00 45.31 286 LEU A CA 1
ATOM 2315 C C . LEU A 1 286 ? 142.383 75.010 -80.379 1.00 45.31 286 LEU A C 1
ATOM 2317 O O . LEU A 1 286 ? 141.663 74.066 -80.699 1.00 45.31 286 LEU A O 1
ATOM 2321 N N . GLU A 1 287 ? 142.420 76.097 -81.157 1.00 51.97 287 GLU A N 1
ATOM 2322 C CA . GLU A 1 287 ? 141.598 76.240 -82.389 1.00 51.97 287 GLU A CA 1
ATOM 2323 C C . GLU A 1 287 ? 142.261 75.721 -83.698 1.00 51.97 287 GLU A C 1
ATOM 2325 O O . GLU A 1 287 ? 142.373 76.459 -84.677 1.00 51.97 287 GLU A O 1
ATOM 2330 N N . THR A 1 288 ? 142.718 74.456 -83.762 1.00 41.44 288 THR A N 1
ATOM 2331 C CA . THR A 1 288 ? 143.474 73.928 -84.936 1.00 41.44 288 THR A CA 1
ATOM 2332 C C . THR A 1 288 ? 143.111 72.505 -85.447 1.00 41.44 288 THR A C 1
ATOM 2334 O O . THR A 1 288 ? 143.994 71.676 -85.660 1.00 41.44 288 THR A O 1
ATOM 2337 N N . SER A 1 289 ? 141.838 72.282 -85.841 1.00 41.88 289 SER A N 1
ATOM 2338 C CA . SER A 1 289 ? 141.364 71.289 -86.869 1.00 41.88 289 SER A CA 1
ATOM 2339 C C . SER A 1 289 ? 141.493 69.760 -86.556 1.00 41.88 289 SER A C 1
ATOM 2341 O O . SER A 1 289 ? 142.002 69.410 -85.499 1.00 41.88 289 SER A O 1
ATOM 2343 N N . ASN A 1 290 ? 141.028 68.762 -87.350 1.00 43.50 290 ASN A N 1
ATOM 2344 C CA . ASN A 1 290 ? 140.266 68.701 -88.626 1.00 43.50 290 ASN A CA 1
ATOM 2345 C C . ASN A 1 290 ? 139.435 67.380 -88.768 1.00 43.50 290 ASN A C 1
ATOM 2347 O O . ASN A 1 290 ? 139.754 66.404 -88.094 1.00 43.50 290 ASN A O 1
ATOM 2351 N N . LEU A 1 291 ? 138.451 67.302 -89.691 1.00 55.62 291 LEU A N 1
ATOM 2352 C CA . LEU A 1 291 ? 137.633 66.105 -90.064 1.00 55.62 291 LEU A CA 1
ATOM 2353 C C . LEU A 1 291 ? 137.253 66.136 -91.586 1.00 55.62 291 LEU A C 1
ATOM 2355 O O . LEU A 1 291 ? 137.639 67.094 -92.248 1.00 55.62 291 LEU A O 1
ATOM 2359 N N . GLU A 1 292 ? 136.605 65.164 -92.270 1.00 50.91 292 GLU A N 1
ATOM 2360 C CA . GLU A 1 292 ? 135.614 64.109 -91.920 1.00 50.91 292 GLU A CA 1
ATOM 2361 C C . GLU A 1 292 ? 135.734 62.812 -92.789 1.00 50.91 292 GLU A C 1
ATOM 2363 O O . GLU A 1 292 ? 136.196 62.894 -93.925 1.00 50.91 292 GLU A O 1
ATOM 2368 N N . SER A 1 293 ? 135.242 61.638 -92.314 1.00 50.19 293 SER A N 1
ATOM 2369 C CA . SER A 1 293 ? 134.201 60.789 -92.995 1.00 50.19 293 SER A CA 1
ATOM 2370 C C . SER A 1 293 ? 134.132 59.260 -92.680 1.00 50.19 293 SER A C 1
ATOM 2372 O O . SER A 1 293 ? 133.049 58.691 -92.820 1.00 50.19 293 SER A O 1
ATOM 2374 N N . GLU A 1 294 ? 135.186 58.562 -92.221 1.00 44.97 294 GLU A N 1
ATOM 2375 C CA . GLU A 1 294 ? 135.304 57.081 -92.399 1.00 44.97 294 GLU A CA 1
ATOM 2376 C C . GLU A 1 294 ? 135.198 56.172 -91.130 1.00 44.97 294 GLU A C 1
ATOM 2378 O O . GLU A 1 294 ? 136.013 55.280 -90.922 1.00 44.97 294 GLU A O 1
ATOM 2383 N N . VAL A 1 295 ? 134.201 56.354 -90.242 1.00 58.97 295 VAL A N 1
ATOM 2384 C CA . VAL A 1 295 ? 134.129 55.622 -88.931 1.00 58.97 295 VAL A CA 1
ATOM 2385 C C . VAL A 1 295 ? 132.881 54.721 -88.737 1.00 58.97 295 VAL A C 1
ATOM 2387 O O . VAL A 1 295 ? 132.727 54.039 -87.727 1.00 58.97 295 VAL A O 1
ATOM 2390 N N . LYS A 1 296 ? 131.945 54.670 -89.691 1.00 54.88 296 LYS A N 1
ATOM 2391 C CA . LYS A 1 296 ? 130.532 54.326 -89.401 1.00 54.88 296 LYS A CA 1
ATOM 2392 C C . LYS A 1 296 ? 130.139 52.829 -89.308 1.00 54.88 296 LYS A C 1
ATOM 2394 O O . LYS A 1 296 ? 128.943 52.552 -89.228 1.00 54.88 296 LYS A O 1
ATOM 2399 N N . ASP A 1 297 ? 131.074 51.870 -89.340 1.00 43.69 297 ASP A N 1
ATOM 2400 C CA . ASP A 1 297 ? 130.753 50.504 -89.819 1.00 43.69 297 ASP A CA 1
ATOM 2401 C C . ASP A 1 297 ? 130.752 49.323 -88.810 1.00 43.69 297 ASP A C 1
ATOM 2403 O O . ASP A 1 297 ? 130.189 48.275 -89.131 1.00 43.69 297 ASP A O 1
ATOM 2407 N N . GLN A 1 298 ? 131.316 49.415 -87.593 1.00 53.47 298 GLN A N 1
ATOM 2408 C CA . GLN A 1 298 ? 131.537 48.236 -86.708 1.00 53.47 298 GLN A CA 1
ATOM 2409 C C . GLN A 1 298 ? 130.302 47.673 -85.944 1.00 53.47 298 GLN A C 1
ATOM 2411 O O . GLN A 1 298 ? 130.335 47.388 -84.750 1.00 53.47 298 GLN A O 1
ATOM 2416 N N . ARG A 1 299 ? 129.218 47.397 -86.678 1.00 56.62 299 ARG A N 1
ATOM 2417 C CA . ARG A 1 299 ? 128.240 46.311 -86.405 1.00 56.62 299 ARG A CA 1
ATOM 2418 C C . ARG A 1 299 ? 128.960 44.933 -86.372 1.00 56.62 299 ARG A C 1
ATOM 2420 O O . ARG A 1 299 ? 129.987 44.876 -87.042 1.00 56.62 299 ARG A O 1
ATOM 2427 N N . ARG A 1 300 ? 128.432 43.841 -85.745 1.00 50.88 300 ARG A N 1
ATOM 2428 C CA . ARG A 1 300 ? 128.501 42.409 -86.244 1.00 50.88 300 ARG A CA 1
ATOM 2429 C C . ARG A 1 300 ? 128.059 41.217 -85.324 1.00 50.88 300 ARG A C 1
ATOM 2431 O O . ARG A 1 300 ? 127.643 40.223 -85.908 1.00 50.88 300 ARG A O 1
ATOM 2438 N N . GLN A 1 301 ? 128.153 41.235 -83.982 1.00 48.25 301 GLN A N 1
ATOM 2439 C CA . GLN A 1 301 ? 128.243 39.991 -83.142 1.00 48.25 301 GLN A CA 1
ATOM 2440 C C . GLN A 1 301 ? 126.960 39.492 -82.394 1.00 48.25 301 GLN A C 1
ATOM 2442 O O . GLN A 1 301 ? 125.968 40.214 -82.380 1.00 48.25 301 GLN A O 1
ATOM 2447 N N . SER A 1 302 ? 126.992 38.275 -81.785 1.00 42.62 302 SER A N 1
ATOM 2448 C CA . SER A 1 302 ? 125.965 37.689 -80.863 1.00 42.62 302 SER A CA 1
ATOM 2449 C C . SER A 1 302 ? 126.486 36.495 -79.973 1.00 42.62 302 SER A C 1
ATOM 2451 O O . SER A 1 302 ? 127.696 36.258 -79.941 1.00 42.62 302 SER A O 1
ATOM 2453 N N . GLU A 1 303 ? 125.609 35.759 -79.246 1.00 45.41 303 GLU A N 1
ATOM 2454 C CA . GLU A 1 303 ? 125.831 35.017 -77.961 1.00 45.41 303 GLU A CA 1
ATOM 2455 C C . GLU A 1 303 ? 125.475 33.480 -77.943 1.00 45.41 303 GLU A C 1
ATOM 2457 O O . GLU A 1 303 ? 125.198 32.899 -78.993 1.00 45.41 303 GLU A O 1
ATOM 2462 N N . LYS A 1 304 ? 125.504 32.779 -76.770 1.00 28.17 304 LYS A N 1
ATOM 2463 C CA . LYS A 1 304 ? 125.259 31.305 -76.612 1.00 28.17 304 LYS A CA 1
ATOM 2464 C C . LYS A 1 304 ? 124.945 30.726 -75.169 1.00 28.17 304 LYS A C 1
ATOM 2466 O O . LYS A 1 304 ? 125.255 31.372 -74.178 1.00 28.17 304 LYS A O 1
ATOM 2471 N N . GLU A 1 305 ? 124.566 29.418 -75.116 1.00 21.64 305 GLU A N 1
ATOM 2472 C CA . GLU A 1 305 ? 125.092 28.260 -74.280 1.00 21.64 305 GLU A CA 1
ATOM 2473 C C . GLU A 1 305 ? 124.538 27.826 -72.862 1.00 21.64 305 GLU A C 1
ATOM 2475 O O . GLU A 1 305 ? 124.389 28.650 -71.968 1.00 21.64 305 GLU A O 1
ATOM 2480 N N . SER A 1 306 ? 124.432 26.481 -72.620 1.00 20.98 306 SER A N 1
ATOM 2481 C CA . SER A 1 306 ? 124.496 25.666 -71.331 1.00 20.98 306 SER A CA 1
ATOM 2482 C C . SER A 1 306 ? 123.250 25.304 -70.422 1.00 20.98 306 SER A C 1
ATOM 2484 O O . SER A 1 306 ? 122.233 25.981 -70.518 1.00 20.98 306 SER A O 1
ATOM 2486 N N . ALA A 1 307 ? 123.311 24.232 -69.551 1.00 25.58 307 ALA A N 1
ATOM 2487 C CA . ALA A 1 307 ? 122.292 23.835 -68.491 1.00 25.58 307 ALA A CA 1
ATOM 2488 C C . ALA A 1 307 ? 122.618 22.690 -67.408 1.00 25.58 307 ALA A C 1
ATOM 2490 O O . ALA A 1 307 ? 123.054 21.623 -67.846 1.00 25.58 307 ALA A O 1
ATOM 2491 N N . LEU A 1 308 ? 122.254 22.854 -66.071 1.00 10.16 308 LEU A N 1
ATOM 2492 C CA . LEU A 1 308 ? 121.789 21.881 -64.952 1.00 10.16 308 LEU A CA 1
ATOM 2493 C C . LEU A 1 308 ? 122.478 21.747 -63.498 1.00 10.16 308 LEU A C 1
ATOM 2495 O O . LEU A 1 308 ? 123.673 21.993 -63.387 1.00 10.16 308 LEU A O 1
ATOM 2499 N N . ARG A 1 309 ? 121.731 21.234 -62.439 1.00 40.03 309 ARG A N 1
ATOM 2500 C CA . ARG A 1 309 ? 122.069 20.572 -61.071 1.00 40.03 309 ARG A CA 1
ATOM 2501 C C . ARG A 1 309 ? 122.038 21.329 -59.660 1.00 40.03 309 ARG A C 1
ATOM 2503 O O . ARG A 1 309 ? 122.400 22.497 -59.662 1.00 40.03 309 ARG A O 1
ATOM 2510 N N . LEU A 1 310 ? 121.681 20.665 -58.485 1.00 55.38 310 LEU A N 1
ATOM 2511 C CA . LEU A 1 310 ? 122.337 20.645 -57.080 1.00 55.38 310 LEU A CA 1
ATOM 2512 C C . LEU A 1 310 ? 121.516 20.297 -55.730 1.00 55.38 310 LEU A C 1
ATOM 2514 O O . LEU A 1 310 ? 120.515 20.950 -55.466 1.00 55.38 310 LEU A O 1
ATOM 2518 N N . GLU A 1 311 ? 122.033 19.366 -54.860 1.00 22.61 311 GLU A N 1
ATOM 2519 C CA . GLU A 1 311 ? 122.221 19.170 -53.338 1.00 22.61 311 GLU A CA 1
ATOM 2520 C C . GLU A 1 311 ? 121.165 19.074 -52.116 1.00 22.61 311 GLU A C 1
ATOM 2522 O O . GLU A 1 311 ? 119.961 19.079 -52.354 1.00 22.61 311 GLU A O 1
ATOM 2527 N N . LEU A 1 312 ? 121.621 18.845 -50.821 1.00 3.73 312 LEU A N 1
ATOM 2528 C CA . LEU A 1 312 ? 120.947 18.357 -49.514 1.00 3.73 312 LEU A CA 1
ATOM 2529 C C . LEU A 1 312 ? 121.521 18.987 -48.148 1.00 3.73 312 LEU A C 1
ATOM 2531 O O . LEU A 1 312 ? 122.298 19.922 -48.313 1.00 3.73 312 LEU A O 1
ATOM 2535 N N . GLU A 1 313 ? 121.307 18.685 -46.807 1.00 52.84 313 GLU A N 1
ATOM 2536 C CA . GLU A 1 313 ? 120.687 17.645 -45.859 1.00 52.84 313 GLU A CA 1
ATOM 2537 C C . GLU A 1 313 ? 120.476 18.135 -44.325 1.00 52.84 313 GLU A C 1
ATOM 2539 O O . GLU A 1 313 ? 120.726 19.316 -44.098 1.00 52.84 313 GLU A O 1
ATOM 2544 N N . ASP A 1 314 ? 120.041 17.336 -43.274 1.00 17.62 314 ASP A N 1
ATOM 2545 C CA . ASP A 1 314 ? 119.636 17.777 -41.845 1.00 17.62 314 ASP A CA 1
ATOM 2546 C C . ASP A 1 314 ? 119.641 16.732 -40.606 1.00 17.62 314 ASP A C 1
ATOM 2548 O O . ASP A 1 314 ? 119.727 15.528 -40.867 1.00 17.62 314 ASP A O 1
ATOM 2552 N N . ASN A 1 315 ? 119.545 17.111 -39.269 1.00 54.16 315 ASN A N 1
ATOM 2553 C CA . ASN A 1 315 ? 119.428 16.212 -38.023 1.00 54.16 315 ASN A CA 1
ATOM 2554 C C . ASN A 1 315 ? 119.162 16.804 -36.542 1.00 54.16 315 ASN A C 1
ATOM 2556 O O . ASN A 1 315 ? 119.213 18.019 -36.398 1.00 54.16 315 ASN A O 1
ATOM 2560 N N . ILE A 1 316 ? 118.988 15.964 -35.440 1.00 34.62 316 ILE A N 1
ATOM 2561 C CA . ILE A 1 316 ? 119.236 16.136 -33.910 1.00 34.62 316 ILE A CA 1
ATOM 2562 C C . ILE A 1 316 ? 118.162 15.684 -32.793 1.00 34.62 316 ILE A C 1
ATOM 2564 O O . ILE A 1 316 ? 117.033 15.356 -33.143 1.00 34.62 316 ILE A O 1
ATOM 2568 N N . VAL A 1 317 ? 118.494 15.592 -31.450 1.00 46.12 317 VAL A N 1
ATOM 2569 C CA . VAL A 1 317 ? 117.709 15.028 -30.243 1.00 46.12 317 VAL A CA 1
ATOM 2570 C C . VAL A 1 317 ? 118.237 15.522 -28.801 1.00 46.12 317 VAL A C 1
ATOM 2572 O O . VAL A 1 317 ? 119.208 1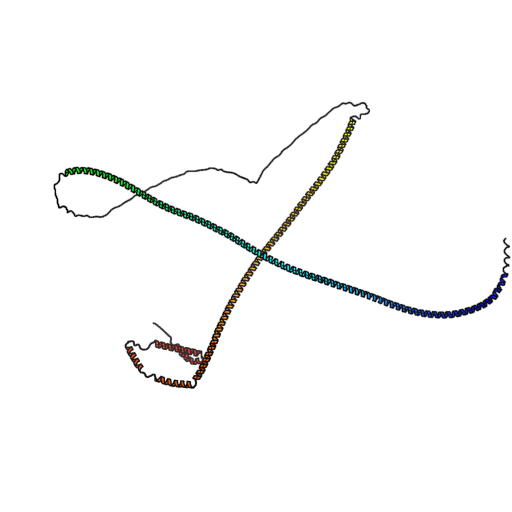6.267 -28.868 1.00 46.12 317 VAL A O 1
ATOM 2575 N N . PHE A 1 318 ? 117.855 15.300 -27.476 1.00 46.25 318 PHE A N 1
ATOM 2576 C CA . PHE A 1 318 ? 116.938 14.503 -26.532 1.00 46.25 318 PHE A CA 1
ATOM 2577 C C . PHE A 1 318 ? 116.744 15.132 -25.048 1.00 46.25 318 PHE A C 1
ATOM 2579 O O . PHE A 1 318 ? 117.064 16.306 -24.894 1.00 46.25 318 PHE A O 1
ATOM 2586 N N . ALA A 1 319 ? 116.231 14.446 -23.957 1.00 55.50 319 ALA A N 1
ATOM 2587 C CA . ALA A 1 319 ? 115.808 14.997 -22.587 1.00 55.50 319 ALA A CA 1
ATOM 2588 C C . ALA A 1 319 ? 115.946 14.112 -21.240 1.00 55.50 319 ALA A C 1
ATOM 2590 O O . ALA A 1 319 ? 116.547 13.044 -21.304 1.00 55.50 319 ALA A O 1
ATOM 2591 N N . MET A 1 320 ? 115.446 14.528 -20.013 1.00 32.09 320 MET A N 1
ATOM 2592 C CA . MET A 1 320 ? 115.693 13.920 -18.617 1.00 32.09 320 MET A CA 1
ATOM 2593 C C . MET A 1 320 ? 114.600 14.124 -17.448 1.00 32.09 320 MET A C 1
ATOM 2595 O O . MET A 1 320 ? 113.558 14.704 -17.741 1.00 32.09 320 MET A O 1
ATOM 2599 N N . GLN A 1 321 ? 114.752 13.650 -16.155 1.00 36.88 321 GLN A N 1
ATOM 2600 C CA . GLN A 1 321 ? 113.688 13.516 -15.055 1.00 36.88 321 GLN A CA 1
ATOM 2601 C C . GLN A 1 321 ? 114.099 13.339 -13.503 1.00 36.88 321 GLN A C 1
ATOM 2603 O O . GLN A 1 321 ? 115.076 12.643 -13.246 1.00 36.88 321 GLN A O 1
ATOM 2608 N N . GLN A 1 322 ? 113.304 13.816 -12.472 1.00 42.75 322 GLN A N 1
ATOM 2609 C CA . GLN A 1 322 ? 112.773 13.134 -11.189 1.00 42.75 322 GLN A CA 1
ATOM 2610 C C . GLN A 1 322 ? 112.786 13.847 -9.750 1.00 42.75 322 GLN A C 1
ATOM 2612 O O . GLN A 1 322 ? 113.888 14.073 -9.248 1.00 42.75 322 GLN A O 1
ATOM 2617 N N . LYS A 1 323 ? 111.603 13.980 -9.024 1.00 39.06 323 LYS A N 1
ATOM 2618 C CA . LYS A 1 323 ? 111.256 14.184 -7.518 1.00 39.06 323 LYS A CA 1
ATOM 2619 C C . LYS A 1 323 ? 110.437 15.489 -7.104 1.00 39.06 323 LYS A C 1
ATOM 2621 O O . LYS A 1 323 ? 110.450 16.381 -7.938 1.00 39.06 323 LYS A O 1
ATOM 2626 N N . LEU A 1 324 ? 109.766 15.792 -5.929 1.00 32.41 324 LEU A N 1
ATOM 2627 C CA . LEU A 1 324 ? 109.028 15.147 -4.753 1.00 32.41 324 LEU A CA 1
ATOM 2628 C C . LEU A 1 324 ? 108.291 16.181 -3.756 1.00 32.41 324 LEU A C 1
ATOM 2630 O O . LEU A 1 324 ? 108.599 17.364 -3.836 1.00 32.41 324 LEU A O 1
ATOM 2634 N N . THR A 1 325 ? 107.439 15.734 -2.766 1.00 41.12 325 THR A N 1
ATOM 2635 C CA . THR A 1 325 ? 107.093 16.319 -1.377 1.00 41.12 325 THR A CA 1
ATOM 2636 C C . THR A 1 325 ? 105.819 17.215 -1.038 1.00 41.12 325 THR A C 1
ATOM 2638 O O . THR A 1 325 ? 105.485 18.097 -1.817 1.00 41.12 325 THR A O 1
ATOM 2641 N N . HIS A 1 326 ? 105.134 17.050 0.154 1.00 35.81 326 HIS A N 1
ATOM 2642 C CA . HIS A 1 326 ? 104.045 17.921 0.789 1.00 35.81 326 HIS A CA 1
ATOM 2643 C C . HIS A 1 326 ? 103.548 17.532 2.261 1.00 35.81 326 HIS A C 1
ATOM 2645 O O . HIS A 1 326 ? 103.566 16.334 2.545 1.00 35.81 326 HIS A O 1
ATOM 2651 N N . ASN A 1 327 ? 103.027 18.448 3.159 1.00 38.25 327 ASN A N 1
ATOM 2652 C CA . ASN A 1 327 ? 102.056 18.162 4.307 1.00 38.25 327 ASN A CA 1
ATOM 2653 C C . ASN A 1 327 ? 101.294 19.360 5.062 1.00 38.25 327 ASN A C 1
ATOM 2655 O O . ASN A 1 327 ? 101.282 20.465 4.527 1.00 38.25 327 ASN A O 1
ATOM 2659 N N . LYS A 1 328 ? 100.602 19.142 6.239 1.00 48.59 328 LYS A N 1
ATOM 2660 C CA . LYS A 1 328 ? 99.311 19.779 6.769 1.00 48.59 328 LYS A CA 1
ATOM 2661 C C . LYS A 1 328 ? 99.181 20.478 8.195 1.00 48.59 328 LYS A C 1
ATOM 2663 O O . LYS A 1 328 ? 100.111 20.423 8.990 1.00 48.59 328 LYS A O 1
ATOM 2668 N N . ALA A 1 329 ? 97.975 21.063 8.520 1.00 37.09 329 ALA A N 1
ATOM 2669 C CA . ALA A 1 329 ? 97.546 21.880 9.726 1.00 37.09 329 ALA A CA 1
ATOM 2670 C C . ALA A 1 329 ? 96.101 21.616 10.378 1.00 37.09 329 ALA A C 1
ATOM 2672 O O . ALA A 1 329 ? 95.594 20.507 10.226 1.00 37.09 329 ALA A O 1
ATOM 2673 N N . ALA A 1 330 ? 95.455 22.568 11.139 1.00 37.28 330 ALA A N 1
ATOM 2674 C CA . ALA A 1 330 ? 94.455 22.351 12.269 1.00 37.28 330 ALA A CA 1
ATOM 2675 C C . ALA A 1 330 ? 93.028 23.091 12.320 1.00 37.28 330 ALA A C 1
ATOM 2677 O O . ALA A 1 330 ? 92.415 23.257 11.269 1.00 37.28 330 ALA A O 1
ATOM 2678 N N . LYS A 1 331 ? 92.430 23.421 13.521 1.00 41.88 331 LYS A N 1
ATOM 2679 C CA . LYS A 1 331 ? 90.996 23.864 13.855 1.00 41.88 331 LYS A CA 1
ATOM 2680 C C . LYS A 1 331 ? 90.873 24.921 15.044 1.00 41.88 331 LYS A C 1
ATOM 2682 O O . LYS A 1 331 ? 91.923 25.478 15.329 1.00 41.88 331 LYS A O 1
ATOM 2687 N N . ASN A 1 332 ? 89.790 25.300 15.817 1.00 37.62 332 ASN A N 1
ATOM 2688 C CA . ASN A 1 332 ? 88.374 24.855 16.142 1.00 37.62 332 ASN A CA 1
ATOM 2689 C C . ASN A 1 332 ? 87.491 25.864 17.034 1.00 37.62 332 ASN A C 1
ATOM 2691 O O . ASN A 1 332 ? 88.090 26.666 17.741 1.00 37.62 332 ASN A O 1
ATOM 2695 N N . SER A 1 333 ? 86.133 25.692 17.179 1.00 31.53 333 SER A N 1
ATOM 2696 C CA . SER A 1 333 ? 85.155 26.112 18.301 1.00 31.53 333 SER A CA 1
ATOM 2697 C C . SER A 1 333 ? 84.754 27.618 18.584 1.00 31.53 333 SER A C 1
ATOM 2699 O O . SER A 1 333 ? 85.475 28.482 18.109 1.00 31.53 333 SER A O 1
ATOM 2701 N N . GLN A 1 334 ? 83.716 28.083 19.368 1.00 41.28 334 GLN A N 1
ATOM 2702 C CA . GLN A 1 334 ? 82.350 27.651 19.895 1.00 41.28 334 GLN A CA 1
ATOM 2703 C C . GLN A 1 334 ? 81.635 28.767 20.796 1.00 41.28 334 GLN A C 1
ATOM 2705 O O . GLN A 1 334 ? 82.357 29.640 21.274 1.00 41.28 334 GLN A O 1
ATOM 2710 N N . LYS A 1 335 ? 80.280 28.801 21.062 1.00 44.03 335 LYS A N 1
ATOM 2711 C CA . LYS A 1 335 ? 79.549 29.763 22.004 1.00 44.03 335 LYS A CA 1
ATOM 2712 C C . LYS A 1 335 ? 78.071 29.403 22.473 1.00 44.03 335 LYS A C 1
ATOM 2714 O O . LYS A 1 335 ? 77.710 28.241 22.333 1.00 44.03 335 LYS A O 1
ATOM 2719 N N . LEU A 1 336 ? 77.268 30.341 23.071 1.00 29.64 336 LEU A N 1
ATOM 2720 C CA . LEU A 1 336 ? 75.985 30.168 23.870 1.00 29.64 336 LEU A CA 1
ATOM 2721 C C . LEU A 1 336 ? 74.756 31.108 23.491 1.00 29.64 336 LEU A C 1
ATOM 2723 O O . LEU A 1 336 ? 74.828 31.735 22.440 1.00 29.64 336 LEU A O 1
ATOM 2727 N N . SER A 1 337 ? 73.645 31.193 24.285 1.00 36.34 337 SER A N 1
ATOM 2728 C CA . SER A 1 337 ? 72.235 31.612 23.908 1.00 36.34 337 SER A CA 1
ATOM 2729 C C . SER A 1 337 ? 71.415 32.467 24.944 1.00 36.34 337 SER A C 1
ATOM 2731 O O . SER A 1 337 ? 71.781 32.404 26.110 1.00 36.34 337 SER A O 1
ATOM 2733 N N . ASP A 1 338 ? 70.296 33.159 24.559 1.00 32.97 338 ASP A N 1
ATOM 2734 C CA . ASP A 1 338 ? 69.150 33.632 25.434 1.00 32.97 338 ASP A CA 1
ATOM 2735 C C . ASP A 1 338 ? 67.922 34.325 24.713 1.00 32.97 338 ASP A C 1
ATOM 2737 O O . ASP A 1 338 ? 68.156 35.021 23.725 1.00 32.97 338 ASP A O 1
ATOM 2741 N N . TYR A 1 339 ? 66.650 34.202 25.207 1.00 38.31 339 TYR A N 1
ATOM 2742 C CA . TYR A 1 339 ? 65.452 35.114 25.000 1.00 38.31 339 TYR A CA 1
ATOM 2743 C C . TYR A 1 339 ? 64.152 34.704 25.800 1.00 38.31 339 TYR A C 1
ATOM 2745 O O . TYR A 1 339 ? 64.089 33.586 26.303 1.00 38.31 339 TYR A O 1
ATOM 2753 N N . SER A 1 340 ? 63.101 35.559 25.929 1.00 33.47 340 SER A N 1
ATOM 2754 C CA . SER A 1 340 ? 61.778 35.299 26.623 1.00 33.47 340 SER A CA 1
ATOM 2755 C C . SER A 1 340 ? 60.630 36.279 26.154 1.00 33.47 340 SER A C 1
ATOM 2757 O O . SER A 1 340 ? 60.887 36.940 25.152 1.00 33.47 340 SER A O 1
ATOM 2759 N N . VAL A 1 341 ? 59.370 36.483 26.652 1.00 34.78 341 VAL A N 1
ATOM 2760 C CA . VAL A 1 341 ? 58.540 36.202 27.885 1.00 34.78 341 VAL A CA 1
ATOM 2761 C C . VAL A 1 341 ? 56.993 36.508 27.652 1.00 34.78 341 VAL A C 1
ATOM 2763 O O . VAL A 1 341 ? 56.667 36.976 26.569 1.00 34.78 341 VAL A O 1
ATOM 2766 N N . VAL A 1 342 ? 56.077 36.342 28.657 1.00 31.20 342 VAL A N 1
ATOM 2767 C CA . VAL A 1 342 ? 54.622 36.794 28.804 1.00 31.20 342 VAL A CA 1
ATOM 2768 C C . VAL A 1 342 ? 53.517 35.945 28.089 1.00 31.20 342 VAL A C 1
ATOM 2770 O O . VAL A 1 342 ? 53.554 35.839 26.873 1.00 31.20 342 VAL A O 1
ATOM 2773 N N . ALA A 1 343 ? 52.613 35.168 28.745 1.00 33.00 343 ALA A N 1
ATOM 2774 C CA . ALA A 1 343 ? 51.393 35.385 29.609 1.00 33.00 343 ALA A CA 1
ATOM 2775 C C . ALA A 1 343 ? 50.032 35.361 28.821 1.00 33.00 343 ALA A C 1
ATOM 2777 O O . ALA A 1 343 ? 50.049 35.680 27.641 1.00 33.00 343 ALA A O 1
ATOM 2778 N N . GLN A 1 344 ? 48.830 34.986 29.329 1.00 33.78 344 GLN A N 1
ATOM 2779 C CA . GLN A 1 344 ? 48.280 34.811 30.702 1.00 33.78 344 GLN A CA 1
ATOM 2780 C C . GLN A 1 344 ? 47.005 33.879 30.746 1.00 33.78 344 GLN A C 1
ATOM 2782 O O . GLN A 1 344 ? 46.336 33.742 29.730 1.00 33.78 344 GLN A O 1
ATOM 2787 N N . LEU A 1 345 ? 46.625 33.355 31.937 1.00 33.12 345 LEU A N 1
ATOM 2788 C CA . LEU A 1 345 ? 45.337 32.707 32.373 1.00 33.12 345 LEU A CA 1
ATOM 2789 C C . LEU A 1 345 ? 44.929 31.258 31.941 1.00 33.12 345 LEU A C 1
ATOM 2791 O O . LEU A 1 345 ? 44.482 31.045 30.822 1.00 33.12 345 LEU A O 1
ATOM 2795 N N . SER A 1 346 ? 44.937 30.318 32.914 1.00 26.03 346 SER A N 1
ATOM 2796 C CA . SER A 1 346 ? 44.112 29.080 33.128 1.00 26.03 346 SER A CA 1
ATOM 2797 C C . SER A 1 346 ? 44.866 28.220 34.181 1.00 26.03 346 SER A C 1
ATOM 2799 O O . SER A 1 346 ? 46.072 28.065 34.025 1.00 26.03 346 SER A O 1
ATOM 2801 N N . ASP A 1 347 ? 44.404 27.833 35.382 1.00 30.77 347 ASP A N 1
ATOM 2802 C CA . ASP A 1 347 ? 43.198 27.162 35.936 1.00 30.77 347 ASP A CA 1
ATOM 2803 C C . ASP A 1 347 ? 43.374 25.630 36.197 1.00 30.77 347 ASP A C 1
ATOM 2805 O O . ASP A 1 347 ? 44.100 24.948 35.486 1.00 30.77 347 ASP A O 1
ATOM 2809 N N . GLN A 1 348 ? 42.725 25.125 37.261 1.00 30.66 348 GLN A N 1
ATOM 2810 C CA . GLN A 1 348 ? 42.479 23.718 37.675 1.00 30.66 348 GLN A CA 1
ATOM 2811 C C . GLN A 1 348 ? 43.644 22.697 37.908 1.00 30.66 348 GLN A C 1
ATOM 2813 O O . GLN A 1 348 ? 44.058 21.966 37.019 1.00 30.66 348 GLN A O 1
ATOM 2818 N N . VAL A 1 349 ? 43.918 22.451 39.208 1.00 33.75 349 VAL A N 1
ATOM 2819 C CA . VAL A 1 349 ? 43.758 21.139 39.917 1.00 33.75 349 VAL A CA 1
ATOM 2820 C C . VAL A 1 349 ? 44.808 19.983 39.858 1.00 33.75 349 VAL A C 1
ATOM 2822 O O . VAL A 1 349 ? 45.233 19.524 38.808 1.00 33.75 349 VAL A O 1
ATOM 2825 N N . ALA A 1 350 ? 45.013 19.388 41.061 1.00 37.81 350 ALA A N 1
ATOM 2826 C CA . ALA A 1 350 ? 45.483 18.022 41.438 1.00 37.81 350 ALA A CA 1
ATOM 2827 C C . ALA A 1 350 ? 47.000 17.679 41.528 1.00 37.81 350 ALA A C 1
ATOM 2829 O O . ALA A 1 350 ? 47.762 18.093 40.669 1.00 37.81 350 ALA A O 1
ATOM 2830 N N . LYS A 1 351 ? 47.507 16.856 42.492 1.00 42.00 351 LYS A N 1
ATOM 2831 C CA . LYS A 1 351 ? 47.001 16.226 43.772 1.00 42.00 351 LYS A CA 1
ATOM 2832 C C . LYS A 1 351 ? 48.195 15.626 44.629 1.00 42.00 351 LYS A C 1
ATOM 2834 O O . LYS A 1 351 ? 49.266 15.458 44.060 1.00 42.00 351 LYS A O 1
ATOM 2839 N N . MET A 1 352 ? 47.971 15.223 45.918 1.00 32.19 352 MET A N 1
ATOM 2840 C CA . MET A 1 352 ? 48.843 14.476 46.930 1.00 32.19 352 MET A CA 1
ATOM 2841 C C . MET A 1 352 ? 49.980 15.251 47.733 1.00 32.19 352 MET A C 1
ATOM 2843 O O . MET A 1 352 ? 50.541 16.138 47.104 1.00 32.19 352 MET A O 1
ATOM 2847 N N . SER A 1 353 ? 50.470 15.030 49.022 1.00 51.34 353 SER A N 1
ATOM 2848 C CA . SER A 1 353 ? 50.100 14.327 50.353 1.00 51.34 353 SER A CA 1
ATOM 2849 C C . SER A 1 353 ? 51.107 14.519 51.642 1.00 51.34 353 SER A C 1
ATOM 2851 O O . SER A 1 353 ? 52.278 14.662 51.299 1.00 51.34 353 SER A O 1
ATOM 2853 N N . SER A 1 354 ? 50.757 14.449 53.035 1.00 50.62 354 SER A N 1
ATOM 2854 C CA . SER A 1 354 ? 51.525 13.891 54.344 1.00 50.62 354 SER A CA 1
ATOM 2855 C C . SER A 1 354 ? 51.859 14.463 55.978 1.00 50.62 354 SER A C 1
ATOM 2857 O O . SER A 1 354 ? 53.074 14.396 56.172 1.00 50.62 354 SER A O 1
ATOM 2859 N N . PHE A 1 355 ? 51.021 14.871 57.152 1.00 48.81 355 PHE A N 1
ATOM 2860 C CA . PHE A 1 355 ? 50.952 14.809 58.874 1.00 48.81 355 PHE A CA 1
ATOM 2861 C C . PHE A 1 355 ? 51.174 15.812 60.342 1.00 48.81 355 PHE A C 1
ATOM 2863 O O . PHE A 1 355 ? 52.108 16.598 60.258 1.00 48.81 355 PHE A O 1
ATOM 2870 N N . MET A 1 356 ? 50.506 15.773 61.691 1.00 50.66 356 MET A N 1
ATOM 2871 C CA . MET A 1 356 ? 50.842 16.064 63.352 1.00 50.66 356 MET A CA 1
ATOM 2872 C C . MET A 1 356 ? 50.197 17.029 64.719 1.00 50.66 356 MET A C 1
ATOM 2874 O O . MET A 1 356 ? 49.777 18.126 64.374 1.00 50.66 356 MET A O 1
ATOM 2878 N N . PHE A 1 357 ? 50.181 16.791 66.204 1.00 49.09 357 PHE A N 1
ATOM 2879 C CA . PHE A 1 357 ? 50.220 17.631 67.703 1.00 49.09 357 PHE A CA 1
ATOM 2880 C C . PHE A 1 357 ? 49.299 17.693 69.236 1.00 49.09 357 PHE A C 1
ATOM 2882 O O . PHE A 1 357 ? 48.187 17.188 69.139 1.00 49.09 357 PHE A O 1
ATOM 2889 N N . PHE A 1 358 ? 49.612 18.214 70.613 1.00 42.00 358 PHE A N 1
ATOM 2890 C CA . PHE A 1 358 ? 48.837 18.314 72.135 1.00 42.00 358 PHE A CA 1
ATOM 2891 C C . PHE A 1 358 ? 49.256 19.025 73.724 1.00 42.00 358 PHE A C 1
ATOM 2893 O O . PHE A 1 358 ? 50.448 19.305 73.798 1.00 42.00 358 PHE A O 1
ATOM 2900 N N . ILE A 1 359 ? 48.488 19.303 74.992 1.00 43.78 359 ILE A N 1
ATOM 2901 C CA . ILE A 1 359 ? 48.835 19.791 76.602 1.00 43.78 359 ILE A CA 1
ATOM 2902 C C . ILE A 1 359 ? 47.844 20.066 78.070 1.00 43.78 359 ILE A C 1
ATOM 2904 O O . ILE A 1 359 ? 46.647 19.915 77.863 1.00 43.78 359 ILE A O 1
ATOM 2908 N N . GLY A 1 360 ? 48.165 20.456 79.485 1.00 35.94 360 GLY A N 1
ATOM 2909 C CA . GLY A 1 360 ? 47.335 20.847 80.930 1.00 35.94 360 GLY A CA 1
ATOM 2910 C C . GLY A 1 360 ? 47.914 21.174 82.574 1.00 35.94 360 GLY A C 1
ATOM 2911 O O . GLY A 1 360 ? 49.123 20.977 82.602 1.00 35.94 360 GLY A O 1
ATOM 2912 N N . GLN A 1 361 ? 47.536 21.540 83.988 1.00 22.12 361 GLN A N 1
ATOM 2913 C CA . GLN A 1 361 ? 46.507 21.905 85.286 1.00 22.12 361 GLN A CA 1
ATOM 2914 C C . GLN A 1 361 ? 46.887 22.291 86.995 1.00 22.12 361 GLN A C 1
ATOM 2916 O O . GLN A 1 361 ? 48.037 21.953 87.248 1.00 22.12 361 GLN A O 1
ATOM 2921 N N . LYS A 1 362 ? 46.128 22.864 88.170 1.00 9.35 362 LYS A N 1
ATOM 2922 C CA . LYS A 1 362 ? 46.292 22.999 89.882 1.00 9.35 362 LYS A CA 1
ATOM 2923 C C . LYS A 1 362 ? 45.404 23.861 91.167 1.00 9.35 362 LYS A C 1
ATOM 2925 O O . LYS A 1 362 ? 44.607 24.673 90.717 1.00 9.35 362 LYS A O 1
ATOM 2930 N N . GLN A 1 363 ? 45.488 23.818 92.661 1.00 6.49 363 GLN A N 1
ATOM 2931 C CA . GLN A 1 363 ? 45.054 24.784 93.996 1.00 6.49 363 GLN A CA 1
ATOM 2932 C C . GLN A 1 363 ? 44.671 24.489 95.715 1.00 6.49 363 GLN A C 1
ATOM 2934 O O . GLN A 1 363 ? 44.707 23.299 96.005 1.00 6.49 363 GLN A O 1
ATOM 2939 N N . SER A 1 364 ? 44.392 25.394 96.878 1.00 4.50 364 SER A N 1
ATOM 2940 C CA . SER A 1 364 ? 44.049 25.258 98.548 1.00 4.50 364 SER A CA 1
ATOM 2941 C C . SER A 1 364 ? 43.756 26.520 99.755 1.00 4.50 364 SER A C 1
ATOM 2943 O O . SER A 1 364 ? 43.896 27.597 99.185 1.00 4.50 364 SER A O 1
ATOM 2945 N N . ILE A 1 365 ? 43.453 26.820 101.204 1.00 2.46 365 ILE A N 1
ATOM 2946 C CA . ILE A 1 365 ? 43.027 26.466 102.809 1.00 2.46 365 ILE A CA 1
ATOM 2947 C C . ILE A 1 365 ? 42.759 27.573 104.186 1.00 2.46 365 ILE A C 1
ATOM 2949 O O . ILE A 1 365 ? 43.152 28.709 103.949 1.00 2.46 365 ILE A O 1
ATOM 2953 N N . ILE A 1 366 ? 42.234 27.414 105.580 1.00 15.02 366 ILE A N 1
ATOM 2954 C CA . ILE A 1 366 ? 42.215 28.344 107.009 1.00 15.02 366 ILE A CA 1
ATOM 2955 C C . ILE A 1 366 ? 41.282 28.250 108.523 1.00 15.02 366 ILE A C 1
ATOM 2957 O O . ILE A 1 366 ? 40.451 27.352 108.498 1.00 15.02 366 ILE A O 1
ATOM 2961 N N . THR A 1 367 ? 41.318 28.998 109.824 1.00 15.70 367 THR A N 1
ATOM 2962 C CA . THR A 1 367 ? 40.461 28.996 111.305 1.00 15.70 367 THR A CA 1
ATOM 2963 C C . THR A 1 367 ? 40.673 29.866 112.839 1.00 15.70 367 THR A C 1
ATOM 2965 O O . THR A 1 367 ? 41.813 30.316 112.951 1.00 15.70 367 THR A O 1
ATOM 2968 N N . LYS A 1 368 ? 39.783 30.121 114.026 1.00 24.62 368 LYS A N 1
ATOM 2969 C CA . LYS A 1 368 ? 39.938 30.656 115.644 1.00 24.62 368 LYS A CA 1
ATOM 2970 C C . LYS A 1 368 ? 38.776 31.091 116.913 1.00 24.62 368 LYS A C 1
ATOM 2972 O O . LYS A 1 368 ? 37.656 31.284 116.463 1.00 24.62 368 LYS A O 1
ATOM 2977 N N . LEU A 1 369 ? 38.897 31.313 118.388 1.00 29.78 369 LEU A N 1
ATOM 2978 C CA . LEU A 1 369 ? 37.884 31.847 119.646 1.00 29.78 369 LEU A CA 1
ATOM 2979 C C . LEU A 1 369 ? 38.109 32.070 121.397 1.00 29.78 369 LEU A C 1
ATOM 2981 O O . LEU A 1 369 ? 39.129 31.505 121.781 1.00 29.78 369 LEU A O 1
ATOM 2985 N N . LYS A 1 370 ? 37.312 32.754 122.475 1.00 27.05 370 LYS A N 1
ATOM 2986 C CA . LYS A 1 370 ? 37.198 32.741 124.185 1.00 27.05 370 LYS A CA 1
ATOM 2987 C C . LYS A 1 370 ? 36.587 33.888 125.396 1.00 27.05 370 LYS A C 1
ATOM 2989 O O . LYS A 1 370 ? 36.824 35.043 125.071 1.00 27.05 370 LYS A O 1
ATOM 2994 N N . LYS A 1 371 ? 35.979 33.737 126.758 1.00 18.94 371 LYS A N 1
ATOM 2995 C CA . LYS A 1 371 ? 35.777 34.667 128.179 1.00 18.94 371 LYS A CA 1
ATOM 2996 C C . LYS A 1 371 ? 34.722 34.461 129.577 1.00 18.94 371 LYS A C 1
ATOM 2998 O O . LYS A 1 371 ? 33.734 33.803 129.277 1.00 18.94 371 LYS A O 1
ATOM 3003 N N . LYS A 1 372 ? 34.745 34.987 130.978 1.00 31.27 372 LYS A N 1
ATOM 3004 C CA . LYS A 1 372 ? 33.579 35.183 132.138 1.00 31.27 372 LYS A CA 1
ATOM 3005 C C . LYS A 1 372 ? 33.566 35.776 133.691 1.00 31.27 372 LYS A C 1
ATOM 3007 O O . LYS A 1 372 ? 34.449 35.395 134.464 1.00 31.27 372 LYS A O 1
ATOM 3012 N N . ILE A 1 373 ? 32.479 36.460 134.233 1.00 52.19 373 ILE A N 1
ATOM 3013 C CA . ILE A 1 373 ? 32.203 36.549 135.743 1.00 52.19 373 ILE A CA 1
ATOM 3014 C C . ILE A 1 373 ? 30.802 36.863 136.495 1.00 52.19 373 ILE A C 1
ATOM 3016 O O . ILE A 1 373 ? 30.816 36.775 137.718 1.00 52.19 373 ILE A O 1
ATOM 3020 N N . ASP A 1 374 ? 29.608 37.212 135.954 1.00 54.09 374 ASP A N 1
ATOM 3021 C CA . ASP A 1 374 ? 28.788 38.392 136.462 1.00 54.09 374 ASP A CA 1
ATOM 3022 C C . ASP A 1 374 ? 27.297 38.281 137.118 1.00 54.09 374 ASP A C 1
ATOM 3024 O O . ASP A 1 374 ? 26.427 37.677 136.497 1.00 54.09 374 ASP A O 1
ATOM 3028 N N . GLN A 1 375 ? 26.980 38.933 138.302 1.00 50.88 375 GLN A N 1
ATOM 3029 C CA . GLN A 1 375 ? 25.717 39.524 138.977 1.00 50.88 375 GLN A CA 1
ATOM 3030 C C . GLN A 1 375 ? 24.222 38.967 138.929 1.00 50.88 375 GLN A C 1
ATOM 3032 O O . GLN A 1 375 ? 23.379 39.603 138.291 1.00 50.88 375 GLN A O 1
ATOM 3037 N N . ILE A 1 376 ? 23.779 37.919 139.674 1.00 43.50 376 ILE A N 1
ATOM 3038 C CA . ILE A 1 376 ? 22.337 37.471 139.700 1.00 43.50 376 ILE A CA 1
ATOM 3039 C C . ILE A 1 376 ? 21.878 36.803 141.041 1.00 43.50 376 ILE A C 1
ATOM 3041 O O . ILE A 1 376 ? 22.136 35.615 141.209 1.00 43.50 376 ILE A O 1
ATOM 3045 N N . THR A 1 377 ? 21.164 37.501 141.958 1.00 45.22 377 THR A N 1
ATOM 3046 C CA . THR A 1 377 ? 20.541 36.904 143.188 1.00 45.22 377 THR A CA 1
ATOM 3047 C C . THR A 1 377 ? 19.544 37.820 143.957 1.00 45.22 377 THR A C 1
ATOM 3049 O O . THR A 1 377 ? 19.588 39.038 143.814 1.00 45.22 377 THR A O 1
ATOM 3052 N N . GLU A 1 378 ? 18.718 37.223 144.842 1.00 53.62 378 GLU A N 1
ATOM 3053 C CA . GLU A 1 378 ? 18.151 37.797 146.100 1.00 53.62 378 GLU A CA 1
ATOM 3054 C C . GLU A 1 378 ? 16.941 38.772 146.084 1.00 53.62 378 GLU A C 1
ATOM 3056 O O . GLU A 1 378 ? 16.849 39.719 146.863 1.00 53.62 378 GLU A O 1
ATOM 3061 N N . ALA A 1 379 ? 15.903 38.432 145.315 1.00 52.22 379 ALA A N 1
ATOM 3062 C CA . ALA A 1 379 ? 14.503 38.806 145.611 1.00 52.22 379 ALA A CA 1
ATOM 3063 C C . ALA A 1 379 ? 13.585 37.560 145.575 1.00 52.22 379 ALA A C 1
ATOM 3065 O O . ALA A 1 379 ? 12.484 37.576 145.028 1.00 52.22 379 ALA A O 1
ATOM 3066 N N . THR A 1 380 ? 14.117 36.431 146.048 1.00 55.06 380 THR A N 1
ATOM 3067 C CA . THR A 1 380 ? 13.921 35.109 145.426 1.00 55.06 380 THR A CA 1
ATOM 3068 C C . THR A 1 380 ? 13.544 34.003 146.408 1.00 55.06 380 THR A C 1
ATOM 3070 O O . THR A 1 380 ? 14.068 33.950 147.516 1.00 55.06 380 THR A O 1
ATOM 3073 N N . GLY A 1 381 ? 12.741 33.043 145.939 1.00 37.03 381 GLY A N 1
ATOM 3074 C CA . GLY A 1 381 ? 12.566 31.730 146.567 1.00 37.03 381 GLY A CA 1
ATOM 3075 C C . GLY A 1 381 ? 11.380 30.966 145.965 1.00 37.03 381 GLY A C 1
ATOM 3076 O O . GLY A 1 381 ? 10.280 31.504 145.913 1.00 37.03 381 GLY A O 1
ATOM 3077 N N . HIS A 1 382 ? 11.509 29.734 145.473 1.00 30.62 382 HIS A N 1
ATOM 3078 C CA . HIS A 1 382 ? 12.701 28.969 145.072 1.00 30.62 382 HIS A CA 1
ATOM 3079 C C . HIS A 1 382 ? 12.341 28.252 143.752 1.00 30.62 382 HIS A C 1
ATOM 3081 O O . HIS A 1 382 ? 11.196 27.842 143.579 1.00 30.62 382 HIS A O 1
ATOM 3087 N N . GLU A 1 383 ? 13.227 28.052 142.783 1.00 42.22 383 GLU A N 1
ATOM 3088 C CA . GLU A 1 383 ? 14.609 28.515 142.630 1.00 42.22 383 GLU A CA 1
ATOM 3089 C C . GLU A 1 383 ? 14.845 28.695 141.123 1.00 42.22 383 GLU A C 1
ATOM 3091 O O . GLU A 1 383 ? 14.317 27.912 140.334 1.00 42.22 383 GLU A O 1
ATOM 3096 N N . ASP A 1 384 ? 15.552 29.756 140.732 1.00 47.38 384 ASP A N 1
ATOM 3097 C CA . ASP A 1 384 ? 15.829 30.195 139.359 1.00 47.38 384 ASP A CA 1
ATOM 3098 C C . ASP A 1 384 ? 15.397 29.260 138.207 1.00 47.38 384 ASP A C 1
ATOM 3100 O O . ASP A 1 384 ? 16.171 28.419 137.735 1.00 47.38 384 ASP A O 1
ATOM 3104 N N . LEU A 1 385 ? 14.261 29.579 137.565 1.00 43.97 385 LEU A N 1
ATOM 3105 C CA . LEU A 1 385 ? 14.186 29.427 136.105 1.00 43.97 385 LEU A CA 1
ATOM 3106 C C . LEU A 1 385 ? 15.084 30.506 135.488 1.00 43.97 385 LEU A C 1
ATOM 3108 O O . LEU A 1 385 ? 14.636 31.525 134.965 1.00 43.97 385 LEU A O 1
ATOM 3112 N N . SER A 1 386 ? 16.384 30.260 135.646 1.00 47.78 386 SER A N 1
ATOM 3113 C CA . SER A 1 386 ? 17.513 31.116 135.316 1.00 47.78 386 SER A CA 1
ATOM 3114 C C . SER A 1 386 ? 17.382 31.702 133.906 1.00 47.78 386 SER A C 1
ATOM 3116 O O . SER A 1 386 ? 16.737 31.097 133.043 1.00 47.78 386 SER A O 1
ATOM 3118 N N . PRO A 1 387 ? 18.111 32.783 133.574 1.00 60.66 387 PRO A N 1
ATOM 3119 C CA . PRO A 1 387 ? 18.405 33.099 132.182 1.00 60.66 387 PRO A CA 1
ATOM 3120 C C . PRO A 1 387 ? 18.883 31.878 131.376 1.00 60.66 387 PRO A C 1
ATOM 3122 O O . PRO A 1 387 ? 18.619 31.828 130.181 1.00 60.66 387 PRO A O 1
ATOM 3125 N N . LEU A 1 388 ? 19.494 30.856 132.004 1.00 63.19 388 LEU A N 1
ATOM 3126 C CA . LEU A 1 388 ? 19.722 29.554 131.364 1.00 63.19 388 LEU A CA 1
ATOM 3127 C C . LEU A 1 388 ? 18.434 28.794 131.020 1.00 63.19 388 LEU A C 1
ATOM 3129 O O . LEU A 1 388 ? 18.363 28.294 129.907 1.00 63.19 388 LEU A O 1
ATOM 3133 N N . GLN A 1 389 ? 17.429 28.699 131.897 1.00 63.66 389 GLN A N 1
ATOM 3134 C CA . GLN A 1 389 ? 16.177 28.000 131.578 1.00 63.66 389 GLN A CA 1
ATOM 3135 C C . GLN A 1 389 ? 15.387 28.740 130.496 1.00 63.66 389 GLN A C 1
ATOM 3137 O O . GLN A 1 389 ? 14.996 28.127 129.509 1.00 63.66 389 GLN A O 1
ATOM 3142 N N . VAL A 1 390 ? 15.229 30.063 130.607 1.00 70.75 390 VAL A N 1
ATOM 3143 C CA . VAL A 1 390 ? 14.560 30.859 129.560 1.00 70.75 390 VAL A CA 1
ATOM 3144 C C . VAL A 1 390 ? 15.326 30.761 128.234 1.00 70.75 390 VAL A C 1
ATOM 3146 O O . VAL A 1 390 ? 14.720 30.688 127.164 1.00 70.75 390 VAL A O 1
ATOM 3149 N N . LYS A 1 391 ? 16.665 30.670 128.277 1.00 74.38 391 LYS A N 1
ATOM 3150 C CA . LYS A 1 391 ? 17.481 30.398 127.087 1.00 74.38 391 LYS A CA 1
ATOM 3151 C C . LYS A 1 391 ? 17.344 28.958 126.591 1.00 74.38 391 LYS A C 1
ATOM 3153 O O . LYS A 1 391 ? 17.362 28.771 125.384 1.00 74.38 391 LYS A O 1
ATOM 3158 N N . VAL A 1 392 ? 17.178 27.968 127.466 1.00 75.88 392 VAL A N 1
ATOM 3159 C CA . VAL A 1 392 ? 16.916 26.562 127.119 1.00 75.88 392 VAL A CA 1
ATOM 3160 C C . VAL A 1 392 ? 15.553 26.419 126.459 1.00 75.88 392 VAL A C 1
ATOM 3162 O O . VAL A 1 392 ? 15.478 25.773 125.427 1.00 75.88 392 VAL A O 1
ATOM 3165 N N . ASP A 1 393 ? 14.503 27.058 126.965 1.00 78.88 393 ASP A N 1
ATOM 3166 C CA . ASP A 1 393 ? 13.167 26.985 126.367 1.00 78.88 393 ASP A CA 1
ATOM 3167 C C . ASP A 1 393 ? 13.078 27.818 125.074 1.00 78.88 393 ASP A C 1
ATOM 3169 O O . ASP A 1 393 ? 12.472 27.384 124.096 1.00 78.88 393 ASP A O 1
ATOM 3173 N N . SER A 1 394 ? 13.809 28.937 124.987 1.00 81.38 394 SER A N 1
ATOM 3174 C CA . SER A 1 394 ? 14.041 29.651 123.722 1.00 81.38 394 SER A CA 1
ATOM 3175 C C . SER A 1 394 ? 14.846 28.821 122.708 1.00 81.38 394 SER A C 1
ATOM 3177 O O . SER A 1 394 ? 14.541 28.864 121.517 1.00 81.38 394 SER A O 1
ATOM 3179 N N . LEU A 1 395 ? 15.847 28.052 123.150 1.00 83.50 395 LEU A N 1
ATOM 3180 C CA . LEU A 1 395 ? 16.622 27.153 122.290 1.00 83.50 395 LEU A CA 1
ATOM 3181 C C . LEU A 1 395 ? 15.816 25.913 121.894 1.00 83.50 395 LEU A C 1
ATOM 3183 O O . LEU A 1 395 ? 15.932 25.499 120.750 1.00 83.50 395 LEU A O 1
ATOM 3187 N N . LYS A 1 396 ? 14.957 25.365 122.763 1.00 83.44 396 LYS A N 1
ATOM 3188 C CA . LYS A 1 396 ? 13.976 24.326 122.404 1.00 83.44 396 LYS A CA 1
ATOM 3189 C C . LYS A 1 396 ? 13.036 24.837 121.320 1.00 83.44 396 LYS A C 1
ATOM 3191 O O . LYS A 1 396 ? 12.892 24.164 120.315 1.00 83.44 396 LYS A O 1
ATOM 3196 N N . ALA A 1 397 ? 12.482 26.043 121.463 1.00 84.75 397 ALA A N 1
ATOM 3197 C CA . ALA A 1 397 ? 11.631 26.640 120.432 1.00 84.75 397 ALA A CA 1
ATOM 3198 C C . ALA A 1 397 ? 12.376 26.851 119.096 1.00 84.75 397 ALA A C 1
ATOM 3200 O O . ALA A 1 397 ? 11.805 26.632 118.031 1.00 84.75 397 ALA A O 1
ATOM 3201 N N . GLN A 1 398 ? 13.664 27.220 119.132 1.00 88.75 398 GLN A N 1
ATOM 3202 C CA . GLN A 1 398 ? 14.503 27.302 117.927 1.00 88.75 398 GLN A CA 1
ATOM 3203 C C . GLN A 1 398 ? 14.841 25.924 117.341 1.00 88.75 398 GLN A C 1
ATOM 3205 O O . GLN A 1 398 ? 14.858 25.781 116.124 1.00 88.75 398 GLN A O 1
ATOM 3210 N N . ILE A 1 399 ? 15.082 24.909 118.173 1.00 84.81 399 ILE A N 1
ATOM 3211 C CA . ILE A 1 399 ? 15.276 23.519 117.742 1.00 84.81 399 ILE A CA 1
ATOM 3212 C C . ILE A 1 399 ? 13.986 22.985 117.116 1.00 84.81 399 ILE A C 1
ATOM 3214 O O . ILE A 1 399 ? 14.048 22.386 116.053 1.00 84.81 399 ILE A O 1
ATOM 3218 N N . GLU A 1 400 ? 12.822 23.254 117.700 1.00 91.00 400 GLU A N 1
ATOM 3219 C CA . GLU A 1 400 ? 11.533 22.764 117.215 1.00 91.00 400 GLU A CA 1
ATOM 3220 C C . GLU A 1 400 ? 11.074 23.467 115.924 1.00 91.00 400 GLU A C 1
ATOM 3222 O O . GLU A 1 400 ? 10.524 22.804 115.039 1.00 91.00 400 GLU A O 1
ATOM 3227 N N . ASP A 1 401 ? 11.386 24.759 115.735 1.00 89.81 401 ASP A N 1
ATOM 3228 C CA . ASP A 1 401 ? 11.258 25.393 114.415 1.00 89.81 401 ASP A CA 1
ATOM 3229 C C . ASP A 1 401 ? 12.290 24.846 113.420 1.00 89.81 401 ASP A C 1
ATOM 3231 O O . ASP A 1 401 ? 11.922 24.528 112.293 1.00 89.81 401 ASP A O 1
ATOM 3235 N N . LEU A 1 402 ? 13.562 24.655 113.791 1.00 90.56 402 LEU A N 1
ATOM 3236 C CA . LEU A 1 402 ? 14.563 24.053 112.896 1.00 90.56 402 LEU A CA 1
ATOM 3237 C C . LEU A 1 402 ? 14.182 22.624 112.485 1.00 90.56 402 LEU A C 1
ATOM 3239 O O . LEU A 1 402 ? 14.276 22.285 111.308 1.00 90.56 402 LEU A O 1
ATOM 3243 N N . GLU A 1 403 ? 13.662 21.809 113.399 1.00 88.50 403 GLU A N 1
ATOM 3244 C CA . GLU A 1 403 ? 13.048 20.523 113.081 1.00 88.50 403 GLU A CA 1
ATOM 3245 C C . GLU A 1 403 ? 11.801 20.696 112.204 1.00 88.50 403 GLU A C 1
ATOM 3247 O O . GLU A 1 403 ? 11.584 19.911 111.287 1.00 88.50 403 GLU A O 1
ATOM 3252 N N . GLY A 1 404 ? 10.982 21.726 112.434 1.00 90.19 404 GLY A N 1
ATOM 3253 C CA . GLY A 1 404 ? 9.867 22.104 111.562 1.00 90.19 404 GLY A CA 1
ATOM 3254 C C . GLY A 1 404 ? 10.312 22.444 110.134 1.00 90.19 404 GLY A C 1
ATOM 3255 O O . GLY A 1 404 ? 9.665 22.017 109.176 1.00 90.19 404 GLY A O 1
ATOM 3256 N N . ASN A 1 405 ? 11.438 23.144 109.980 1.00 94.00 405 ASN A N 1
ATOM 3257 C CA . ASN A 1 405 ? 12.086 23.421 108.699 1.00 94.00 405 ASN A CA 1
ATOM 3258 C C . ASN A 1 405 ? 12.595 22.123 108.061 1.00 94.00 405 ASN A C 1
ATOM 3260 O O . ASN A 1 405 ? 12.201 21.816 106.941 1.00 94.00 405 ASN A O 1
ATOM 3264 N N . VAL A 1 406 ? 13.352 21.299 108.792 1.00 90.44 406 VAL A N 1
ATOM 3265 C CA . VAL A 1 406 ? 13.853 19.999 108.307 1.00 90.44 406 VAL A CA 1
ATOM 3266 C C . VAL A 1 406 ? 12.708 19.061 107.902 1.00 90.44 406 VAL A C 1
ATOM 3268 O O . VAL A 1 406 ? 12.786 18.426 106.852 1.00 90.44 406 VAL A O 1
ATOM 3271 N N . ARG A 1 407 ? 11.605 19.011 108.662 1.00 93.81 407 ARG A N 1
ATOM 3272 C CA . ARG A 1 407 ? 10.388 18.251 108.317 1.00 93.81 407 ARG A CA 1
ATOM 3273 C C . ARG A 1 407 ? 9.741 18.772 107.025 1.00 93.81 407 ARG A C 1
ATOM 3275 O O . ARG A 1 407 ? 9.351 17.967 106.177 1.00 93.81 407 ARG A O 1
ATOM 3282 N N . ARG A 1 408 ? 9.660 20.097 106.837 1.00 93.19 408 ARG A N 1
ATOM 3283 C CA . ARG A 1 408 ? 9.146 20.731 105.604 1.00 93.19 408 ARG A CA 1
ATOM 3284 C C . ARG A 1 408 ? 10.042 20.461 104.392 1.00 93.19 408 ARG A C 1
ATOM 3286 O O . ARG A 1 408 ? 9.532 20.052 103.349 1.00 93.19 408 ARG A O 1
ATOM 3293 N N . ASP A 1 409 ? 11.353 20.620 104.536 1.00 93.00 409 ASP A N 1
ATOM 3294 C CA . ASP A 1 409 ? 12.321 20.432 103.453 1.00 93.00 409 ASP A CA 1
ATOM 3295 C C . ASP A 1 409 ? 12.469 18.958 103.069 1.00 93.00 409 ASP A C 1
ATOM 3297 O O . ASP A 1 409 ? 12.527 18.639 101.881 1.00 93.00 409 ASP A O 1
ATOM 3301 N N . HIS A 1 410 ? 12.415 18.037 104.037 1.00 92.88 410 HIS A N 1
ATOM 3302 C CA . HIS A 1 410 ? 12.335 16.602 103.768 1.00 92.88 410 HIS A CA 1
ATOM 3303 C C . HIS A 1 410 ? 11.065 16.248 102.977 1.00 92.88 410 HIS A C 1
ATOM 3305 O O . HIS A 1 410 ? 11.140 15.535 101.978 1.00 92.88 410 HIS A O 1
ATOM 3311 N N . HIS A 1 411 ? 9.902 16.797 103.346 1.00 94.19 411 HIS A N 1
ATOM 3312 C CA . HIS A 1 411 ? 8.659 16.579 102.599 1.00 94.19 411 HIS A CA 1
ATOM 3313 C C . HIS A 1 411 ? 8.706 17.171 101.175 1.00 94.19 411 HIS A C 1
ATOM 3315 O O . HIS A 1 411 ? 8.203 16.557 100.229 1.00 94.19 411 HIS A O 1
ATOM 3321 N N . LEU A 1 412 ? 9.344 18.333 100.993 1.00 94.81 412 LEU A N 1
ATOM 3322 C CA . LEU A 1 412 ? 9.586 18.926 99.674 1.00 94.81 412 LEU A CA 1
ATOM 3323 C C . LEU A 1 412 ? 10.571 18.091 98.839 1.00 94.81 412 LEU A C 1
ATOM 3325 O O . LEU A 1 412 ? 10.368 17.934 97.634 1.00 94.81 412 LEU A O 1
ATOM 3329 N N . TRP A 1 413 ? 11.608 17.531 99.466 1.00 95.62 413 TRP A N 1
ATOM 3330 C CA . TRP A 1 413 ? 12.567 16.631 98.829 1.00 95.62 413 TRP A CA 1
ATOM 3331 C C . TRP A 1 413 ? 11.904 15.325 98.378 1.00 95.62 413 TRP A C 1
ATOM 3333 O O . TRP A 1 413 ? 12.017 14.989 97.204 1.00 95.62 413 TRP A O 1
ATOM 3343 N N . ILE A 1 414 ? 11.116 14.665 99.239 1.00 94.19 414 ILE A N 1
ATOM 3344 C CA . ILE A 1 414 ? 10.323 13.474 98.881 1.00 94.19 414 ILE A CA 1
ATOM 3345 C C . ILE A 1 414 ? 9.387 13.769 97.698 1.00 94.19 414 ILE A C 1
ATOM 3347 O O . ILE A 1 414 ? 9.326 12.985 96.752 1.00 94.19 414 ILE A O 1
ATOM 3351 N N . LYS A 1 415 ? 8.702 14.923 97.692 1.00 95.25 415 LYS A N 1
ATOM 3352 C CA . LYS A 1 415 ? 7.862 15.345 96.555 1.00 95.25 415 LYS A CA 1
ATOM 3353 C C . LYS A 1 415 ? 8.666 15.501 95.262 1.00 95.25 415 LYS A C 1
ATOM 3355 O O . LYS A 1 415 ? 8.278 14.938 94.242 1.00 95.25 415 LYS A O 1
ATOM 3360 N N . LYS A 1 416 ? 9.800 16.211 95.301 1.00 93.94 416 LYS A N 1
ATOM 3361 C CA . LYS A 1 416 ? 10.686 16.385 94.135 1.00 93.94 416 LYS A CA 1
ATOM 3362 C C . LYS A 1 416 ? 11.276 15.059 93.649 1.00 93.94 416 LYS A C 1
ATOM 3364 O O . LYS A 1 416 ? 11.356 14.849 92.444 1.00 93.94 416 LYS A O 1
ATOM 3369 N N . GLN A 1 417 ? 11.645 14.159 94.561 1.00 94.81 417 GLN A N 1
ATOM 3370 C CA . GLN A 1 417 ? 12.124 12.819 94.231 1.00 94.81 417 GLN A CA 1
ATOM 3371 C C . GLN A 1 417 ? 11.020 11.984 93.571 1.00 94.81 417 GLN A C 1
ATOM 3373 O O . GLN A 1 417 ? 11.287 11.327 92.572 1.00 94.81 417 GLN A O 1
ATOM 3378 N N . GLY A 1 418 ? 9.776 12.062 94.056 1.00 94.94 418 GLY A N 1
ATOM 3379 C CA . GLY A 1 418 ? 8.620 11.424 93.419 1.00 94.94 418 GLY A CA 1
ATOM 3380 C C . GLY A 1 418 ? 8.396 11.906 91.982 1.00 94.94 418 GLY A C 1
ATOM 3381 O O . GLY A 1 418 ? 8.258 11.085 91.078 1.00 94.94 418 GLY A O 1
ATOM 3382 N N . THR A 1 419 ? 8.445 13.222 91.742 1.00 94.81 419 THR A N 1
ATOM 3383 C CA . THR A 1 419 ? 8.370 13.789 90.382 1.00 94.81 419 THR A CA 1
ATOM 3384 C C . THR A 1 419 ? 9.533 13.325 89.500 1.00 94.81 419 THR A C 1
ATOM 3386 O O . THR A 1 419 ? 9.303 12.916 88.365 1.00 94.81 419 THR A O 1
ATOM 3389 N N . LEU A 1 420 ? 10.765 13.329 90.021 1.00 95.81 420 LEU A N 1
ATOM 3390 C CA . LEU A 1 420 ? 11.954 12.886 89.288 1.00 95.81 420 LEU A CA 1
ATOM 3391 C C . LEU A 1 420 ? 11.891 11.392 88.930 1.00 95.81 420 LEU A C 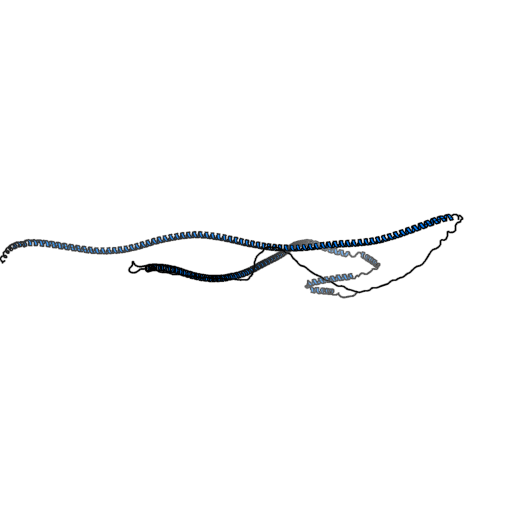1
ATOM 3393 O O . LEU A 1 420 ? 12.248 11.020 87.814 1.00 95.81 420 LEU A O 1
ATOM 3397 N N . MET A 1 421 ? 11.409 10.542 89.840 1.00 95.56 421 MET A N 1
ATOM 3398 C CA . MET A 1 421 ? 11.196 9.115 89.576 1.00 95.56 421 MET A CA 1
ATOM 3399 C C . MET A 1 421 ? 10.125 8.897 88.504 1.00 95.56 421 MET A C 1
ATOM 3401 O O . MET A 1 421 ? 10.346 8.093 87.602 1.00 95.56 421 MET A O 1
ATOM 3405 N N . GLY A 1 422 ? 9.018 9.649 88.546 1.00 95.44 422 GLY A N 1
ATOM 3406 C CA . GLY A 1 422 ? 7.990 9.624 87.499 1.00 95.44 422 GLY A CA 1
ATOM 3407 C C . GLY A 1 422 ? 8.555 9.996 86.126 1.00 95.44 422 GLY A C 1
ATOM 3408 O O . GLY A 1 422 ? 8.454 9.212 85.190 1.00 95.44 422 GLY A O 1
ATOM 3409 N N . GLN A 1 423 ? 9.264 11.125 86.033 1.00 95.56 423 GLN A N 1
ATOM 3410 C CA . GLN A 1 423 ? 9.925 11.565 84.796 1.00 95.56 423 GLN A CA 1
ATOM 3411 C C . GLN A 1 423 ? 10.989 10.571 84.300 1.00 95.56 423 GLN A C 1
ATOM 3413 O O . GLN A 1 423 ? 11.143 10.371 83.098 1.00 95.56 423 GLN A O 1
ATOM 3418 N N . THR A 1 424 ? 11.709 9.909 85.210 1.00 94.38 424 THR A N 1
ATOM 3419 C CA . THR A 1 424 ? 12.684 8.861 84.860 1.00 94.38 424 THR A CA 1
ATOM 3420 C C . THR A 1 424 ? 11.980 7.625 84.293 1.00 94.38 424 THR A C 1
ATOM 3422 O O . THR A 1 424 ? 12.413 7.087 83.277 1.00 94.38 424 THR A O 1
ATOM 3425 N N . GLN A 1 425 ? 10.858 7.210 84.889 1.00 95.31 425 GLN A N 1
ATOM 3426 C CA . GLN A 1 425 ? 10.044 6.099 84.396 1.00 95.31 425 GLN A CA 1
ATOM 3427 C C . GLN A 1 425 ? 9.394 6.420 83.038 1.00 95.31 425 GLN A C 1
ATOM 3429 O O . GLN A 1 425 ? 9.389 5.572 82.146 1.00 95.31 425 GLN A O 1
ATOM 3434 N N . GLU A 1 426 ? 8.911 7.649 82.840 1.00 95.75 426 GLU A N 1
ATOM 3435 C CA . GLU A 1 426 ? 8.420 8.143 81.547 1.00 95.75 426 GLU A CA 1
ATOM 3436 C C . GLU A 1 426 ? 9.524 8.080 80.478 1.00 95.75 426 GLU A C 1
ATOM 3438 O O . GLU A 1 426 ? 9.319 7.467 79.428 1.00 95.75 426 GLU A O 1
ATOM 3443 N N . LEU A 1 427 ? 10.724 8.603 80.767 1.00 95.44 427 LEU A N 1
ATOM 3444 C CA . LEU A 1 427 ? 11.889 8.524 79.874 1.00 95.44 427 LEU A CA 1
ATOM 3445 C C . LEU A 1 427 ? 12.300 7.076 79.563 1.00 95.44 427 LEU A C 1
ATOM 3447 O O . LEU A 1 427 ? 12.619 6.764 78.415 1.00 95.44 427 LEU A O 1
ATOM 3451 N N . GLU A 1 428 ? 12.246 6.169 80.541 1.00 95.69 428 GLU A N 1
ATOM 3452 C CA . GLU A 1 428 ? 12.462 4.738 80.310 1.00 95.69 428 GLU A CA 1
ATOM 3453 C C . GLU A 1 428 ? 11.420 4.130 79.363 1.00 95.69 428 GLU A C 1
ATOM 3455 O O . GLU A 1 428 ? 11.784 3.344 78.487 1.00 95.69 428 GLU A O 1
ATOM 3460 N N . THR A 1 429 ? 10.133 4.462 79.518 1.00 95.75 429 THR A N 1
ATOM 3461 C CA . THR A 1 429 ? 9.086 3.966 78.606 1.00 95.75 429 THR A CA 1
ATOM 3462 C C . THR A 1 429 ? 9.234 4.549 77.203 1.00 95.75 429 THR A C 1
ATOM 3464 O O . THR A 1 429 ? 9.174 3.800 76.233 1.00 95.75 429 THR A O 1
ATOM 3467 N N . ALA A 1 430 ? 9.545 5.842 77.075 1.00 95.25 430 ALA A N 1
ATOM 3468 C CA . ALA A 1 430 ? 9.834 6.469 75.789 1.00 95.25 430 ALA A CA 1
ATOM 3469 C C . ALA A 1 430 ? 11.049 5.822 75.099 1.00 95.25 430 ALA A C 1
ATOM 3471 O O . ALA A 1 430 ? 10.991 5.525 73.909 1.00 95.25 430 ALA A O 1
ATOM 3472 N N . SER A 1 431 ? 12.117 5.526 75.848 1.00 96.38 431 SER A N 1
ATOM 3473 C CA . SER A 1 431 ? 13.305 4.822 75.346 1.00 96.38 431 SER A CA 1
ATOM 3474 C C . SER A 1 431 ? 12.980 3.404 74.850 1.00 96.38 431 SER A C 1
ATOM 3476 O O . SER A 1 431 ? 13.379 3.023 73.748 1.00 96.38 431 SER A O 1
ATOM 3478 N N . LYS A 1 432 ? 12.173 2.643 75.606 1.00 96.88 432 LYS A N 1
ATOM 3479 C CA . LYS A 1 432 ? 11.692 1.305 75.206 1.00 96.88 432 LYS A CA 1
ATOM 3480 C C . LYS A 1 432 ? 10.839 1.368 73.930 1.00 96.88 432 LYS A C 1
ATOM 3482 O O . LYS A 1 432 ? 11.058 0.566 73.025 1.00 96.88 432 LYS A O 1
ATOM 3487 N N . ASN A 1 433 ? 9.952 2.357 73.814 1.00 97.06 433 ASN A N 1
ATOM 3488 C CA . ASN A 1 433 ? 9.120 2.567 72.624 1.00 97.06 433 ASN A CA 1
ATOM 3489 C C . ASN A 1 433 ? 9.957 2.981 71.396 1.00 97.06 433 ASN A C 1
ATOM 3491 O O . ASN A 1 433 ? 9.713 2.500 70.293 1.00 97.06 433 ASN A O 1
ATOM 3495 N N . ILE A 1 434 ? 10.978 3.832 71.571 1.00 96.12 434 ILE A N 1
ATOM 3496 C CA . ILE A 1 434 ? 11.917 4.202 70.496 1.00 96.12 434 ILE A CA 1
ATOM 3497 C C . ILE A 1 434 ? 12.679 2.968 69.998 1.00 96.12 434 ILE A C 1
ATOM 3499 O O . ILE A 1 434 ? 12.801 2.780 68.789 1.00 96.12 434 ILE A O 1
ATOM 3503 N N . LEU A 1 435 ? 13.147 2.101 70.903 1.00 97.00 435 LEU A N 1
ATOM 3504 C CA . LEU A 1 435 ? 13.836 0.864 70.529 1.00 97.00 435 LEU A CA 1
ATOM 3505 C C . LEU A 1 435 ? 12.910 -0.102 69.766 1.00 97.00 435 LEU A C 1
ATOM 3507 O O . LEU A 1 435 ? 13.333 -0.689 68.771 1.00 97.00 435 LEU A O 1
ATOM 3511 N N . GLN A 1 436 ? 11.642 -0.224 70.176 1.00 96.94 436 GLN A N 1
ATOM 3512 C CA . GLN A 1 436 ? 10.631 -1.002 69.448 1.00 96.94 436 GLN A CA 1
ATOM 3513 C C . GLN A 1 436 ? 10.433 -0.465 68.024 1.00 96.94 436 GLN A C 1
ATOM 3515 O O . GLN A 1 436 ? 10.634 -1.212 67.065 1.00 96.94 436 GLN A O 1
ATOM 3520 N N . LEU A 1 437 ? 10.176 0.839 67.871 1.00 96.69 437 LEU A N 1
ATOM 3521 C CA . LEU A 1 437 ? 10.017 1.486 66.562 1.00 96.69 437 LEU A CA 1
ATOM 3522 C C . LEU A 1 437 ? 11.267 1.341 65.673 1.00 96.69 437 LEU A C 1
ATOM 3524 O O . LEU A 1 437 ? 11.142 1.162 64.464 1.00 96.69 437 LEU A O 1
ATOM 3528 N N . GLN A 1 438 ? 12.474 1.351 66.250 1.00 96.12 438 GLN A N 1
ATOM 3529 C CA . GLN A 1 438 ? 13.718 1.077 65.516 1.00 96.12 438 GLN A CA 1
ATOM 3530 C C . GLN A 1 438 ? 13.803 -0.377 65.024 1.00 96.12 438 GLN A C 1
ATOM 3532 O O . GLN A 1 438 ? 14.219 -0.615 63.885 1.00 96.12 438 GLN A O 1
ATOM 3537 N N . THR A 1 439 ? 13.391 -1.359 65.835 1.00 96.12 439 THR A N 1
ATOM 3538 C CA . THR A 1 439 ? 13.349 -2.767 65.398 1.00 96.12 439 THR A CA 1
ATOM 3539 C C . THR A 1 439 ? 12.271 -3.020 64.343 1.00 96.12 439 THR A C 1
ATOM 3541 O O . THR A 1 439 ? 12.546 -3.702 63.354 1.00 96.12 439 THR A O 1
ATOM 3544 N N . GLU A 1 440 ? 11.093 -2.403 64.476 1.00 96.56 440 GLU A N 1
ATOM 3545 C CA . GLU A 1 440 ? 10.022 -2.445 63.473 1.00 96.56 440 GLU A CA 1
ATOM 3546 C C . GLU A 1 440 ? 10.469 -1.807 62.153 1.00 96.56 440 GLU A C 1
ATOM 3548 O O . GLU A 1 440 ? 10.364 -2.435 61.100 1.00 96.56 440 GLU A O 1
ATOM 3553 N N . GLN A 1 441 ? 11.061 -0.607 62.196 1.00 93.62 441 GLN A N 1
ATOM 3554 C CA . GLN A 1 441 ? 11.612 0.063 61.015 1.00 93.62 441 GLN A CA 1
ATOM 3555 C C . GLN A 1 441 ? 12.670 -0.801 60.314 1.00 93.62 441 GLN A C 1
ATOM 3557 O O . GLN A 1 441 ? 12.660 -0.907 59.087 1.00 93.62 441 GLN A O 1
ATOM 3562 N N . THR A 1 442 ? 13.551 -1.454 61.078 1.00 96.62 442 THR A N 1
ATOM 3563 C CA . THR A 1 442 ? 14.582 -2.354 60.536 1.00 96.62 442 THR A CA 1
ATOM 3564 C C . THR A 1 442 ? 13.957 -3.586 59.870 1.00 96.62 442 THR A C 1
ATOM 3566 O O . THR A 1 442 ? 14.371 -3.972 58.776 1.00 96.62 442 THR A O 1
ATOM 3569 N N . CYS A 1 443 ? 12.927 -4.179 60.482 1.00 96.94 443 CYS A N 1
ATOM 3570 C CA . CYS A 1 443 ? 12.194 -5.312 59.916 1.00 96.94 443 CYS A CA 1
ATOM 3571 C C . CYS A 1 443 ? 11.482 -4.928 58.606 1.00 96.94 443 CYS A C 1
ATOM 3573 O O . CYS A 1 443 ? 11.675 -5.582 57.580 1.00 96.94 443 CYS A O 1
ATOM 3575 N N . MET A 1 444 ? 10.758 -3.804 58.602 1.00 95.88 444 MET A N 1
ATOM 3576 C CA . MET A 1 444 ? 10.070 -3.274 57.418 1.00 95.88 444 MET A CA 1
ATOM 3577 C C . MET A 1 444 ? 11.043 -2.922 56.281 1.00 95.88 444 MET A C 1
ATOM 3579 O O . MET A 1 444 ? 10.727 -3.132 55.111 1.00 95.88 444 MET A O 1
ATOM 3583 N N . GLN A 1 445 ? 12.248 -2.431 56.596 1.00 96.25 445 GLN A N 1
ATOM 3584 C CA . GLN A 1 445 ? 13.305 -2.203 55.603 1.00 96.25 445 GLN A CA 1
ATOM 3585 C C . GLN A 1 445 ? 13.823 -3.515 54.993 1.00 96.25 445 GLN A C 1
ATOM 3587 O O . GLN A 1 445 ? 14.007 -3.585 53.778 1.00 96.25 445 GLN A O 1
ATOM 3592 N N . GLN A 1 446 ? 14.017 -4.566 55.796 1.00 95.94 446 GLN A N 1
ATOM 3593 C CA . GLN A 1 446 ? 14.434 -5.882 55.294 1.00 95.94 446 GLN A CA 1
ATOM 3594 C C . GLN A 1 446 ? 13.348 -6.547 54.436 1.00 95.94 446 GLN A C 1
ATOM 3596 O O . GLN A 1 446 ? 13.656 -7.084 53.370 1.00 95.94 446 GLN A O 1
ATOM 3601 N N . GLU A 1 447 ? 12.077 -6.471 54.842 1.00 96.81 447 GLU A N 1
ATOM 3602 C CA . GLU A 1 447 ? 10.958 -6.960 54.030 1.00 96.81 447 GLU A CA 1
ATOM 3603 C C . GLU A 1 447 ? 10.827 -6.179 52.717 1.00 96.81 447 GLU A C 1
ATOM 3605 O O . GLU A 1 447 ? 10.696 -6.792 51.656 1.00 96.81 447 GLU A O 1
ATOM 3610 N N . LYS A 1 448 ? 10.957 -4.847 52.752 1.00 97.12 448 LYS A N 1
ATOM 3611 C CA . LYS A 1 448 ? 10.986 -4.024 51.539 1.00 97.12 448 LYS A CA 1
ATOM 3612 C C . LYS A 1 448 ? 12.066 -4.512 50.562 1.00 97.12 448 LYS A C 1
ATOM 3614 O O . LYS A 1 448 ? 11.742 -4.817 49.417 1.00 97.12 448 LYS A O 1
ATOM 3619 N N . ILE A 1 449 ? 13.312 -4.665 51.021 1.00 96.38 449 ILE A N 1
ATOM 3620 C CA . ILE A 1 449 ? 14.438 -5.139 50.193 1.00 96.38 449 ILE A CA 1
ATOM 3621 C C . ILE A 1 449 ? 14.167 -6.546 49.630 1.00 96.38 449 ILE A C 1
ATOM 3623 O O . ILE A 1 449 ? 14.468 -6.821 48.466 1.00 96.38 449 ILE A O 1
ATOM 3627 N N . ARG A 1 450 ? 13.559 -7.440 50.424 1.00 97.62 450 ARG A N 1
ATOM 3628 C CA . ARG A 1 450 ? 13.144 -8.782 49.981 1.00 97.62 450 ARG A CA 1
ATOM 3629 C C . ARG A 1 450 ? 12.121 -8.711 48.844 1.00 97.62 450 ARG A C 1
ATOM 3631 O O . ARG A 1 450 ? 12.258 -9.442 47.863 1.00 97.62 450 ARG A O 1
ATOM 3638 N N . ILE A 1 451 ? 11.109 -7.853 48.967 1.00 96.31 451 ILE A N 1
ATOM 3639 C CA . ILE A 1 451 ? 10.039 -7.692 47.973 1.00 96.31 451 ILE A CA 1
ATOM 3640 C C . ILE A 1 451 ? 10.572 -7.031 46.695 1.00 96.31 451 ILE A C 1
ATOM 3642 O O . ILE A 1 451 ? 10.309 -7.544 45.610 1.00 96.31 451 ILE A O 1
ATOM 3646 N N . GLU A 1 452 ? 11.372 -5.967 46.807 1.00 96.38 452 GLU A N 1
ATOM 3647 C CA . GLU A 1 452 ? 12.024 -5.308 45.663 1.00 96.38 452 GLU A CA 1
ATOM 3648 C C . GLU A 1 452 ? 12.924 -6.296 44.900 1.00 96.38 452 GLU A C 1
ATOM 3650 O O . GLU A 1 452 ? 12.774 -6.466 43.691 1.00 96.38 452 GLU A O 1
ATOM 3655 N N . SER A 1 453 ? 13.760 -7.067 45.608 1.00 95.94 453 SER A N 1
ATOM 3656 C CA . SER A 1 453 ? 14.604 -8.099 44.989 1.00 95.94 453 SER A CA 1
ATOM 3657 C C . SER A 1 453 ? 13.793 -9.210 44.303 1.00 95.94 453 SER A C 1
ATOM 3659 O O . SER A 1 453 ? 14.174 -9.675 43.227 1.00 95.94 453 SER A O 1
ATOM 3661 N N . MET A 1 454 ? 12.659 -9.632 44.876 1.00 96.25 454 MET A N 1
ATOM 3662 C CA . MET A 1 454 ? 11.755 -10.588 44.222 1.00 96.25 454 MET A CA 1
ATOM 3663 C C . MET A 1 454 ? 11.087 -9.996 42.972 1.00 96.25 454 MET A C 1
ATOM 3665 O O . MET A 1 454 ? 10.956 -10.702 41.970 1.00 96.25 454 MET A O 1
ATOM 3669 N N . PHE A 1 455 ? 10.703 -8.718 43.009 1.00 95.31 455 PHE A N 1
ATOM 3670 C CA . PHE A 1 455 ? 10.098 -8.014 41.880 1.00 95.31 455 PHE A CA 1
ATOM 3671 C C . PHE A 1 455 ? 11.084 -7.856 40.716 1.00 95.31 455 PHE A C 1
ATOM 3673 O O . PHE A 1 455 ? 10.774 -8.279 39.604 1.00 95.31 455 PHE A O 1
ATOM 3680 N N . ASP A 1 456 ? 12.302 -7.370 40.970 1.00 94.88 456 ASP A N 1
ATOM 3681 C CA . ASP A 1 456 ? 13.348 -7.239 39.946 1.00 94.88 456 ASP A CA 1
ATOM 3682 C C . ASP A 1 456 ? 13.736 -8.596 39.343 1.00 94.88 456 ASP A C 1
ATOM 3684 O O . ASP A 1 456 ? 13.960 -8.727 38.136 1.00 94.88 456 ASP A O 1
ATOM 3688 N N . ARG A 1 457 ? 13.762 -9.653 40.164 1.00 95.38 457 ARG A N 1
ATOM 3689 C CA . ARG A 1 457 ? 14.051 -11.017 39.702 1.00 95.38 457 ARG A CA 1
ATOM 3690 C C . ARG A 1 457 ? 12.921 -11.614 38.861 1.00 95.38 457 ARG A C 1
ATOM 3692 O O . ARG A 1 457 ? 13.210 -12.407 37.970 1.00 95.38 457 ARG A O 1
ATOM 3699 N N . ARG A 1 458 ? 11.659 -11.233 39.102 1.00 94.00 458 ARG A N 1
ATOM 3700 C CA . ARG A 1 458 ? 10.523 -11.585 38.231 1.00 94.00 458 ARG A CA 1
ATOM 3701 C C . ARG A 1 458 ? 10.579 -10.784 36.930 1.00 94.00 458 ARG A C 1
ATOM 3703 O O . ARG A 1 458 ? 10.614 -11.377 35.856 1.00 94.00 458 ARG A O 1
ATOM 3710 N N . ARG A 1 459 ? 10.719 -9.462 37.031 1.00 92.94 459 ARG A N 1
ATOM 3711 C CA . ARG A 1 459 ? 10.837 -8.531 35.904 1.00 92.94 459 ARG A CA 1
ATOM 3712 C C . ARG A 1 459 ? 11.936 -8.941 34.918 1.00 92.94 459 ARG A C 1
ATOM 3714 O O . ARG A 1 459 ? 11.679 -9.042 33.726 1.00 92.94 459 ARG A O 1
ATOM 3721 N N . THR A 1 460 ? 13.133 -9.259 35.409 1.00 94.50 460 THR A N 1
ATOM 3722 C CA . THR A 1 460 ? 14.268 -9.689 34.565 1.00 94.50 460 THR A CA 1
ATOM 3723 C C . THR A 1 460 ? 14.153 -11.119 34.016 1.00 94.50 460 THR A C 1
ATOM 3725 O O . THR A 1 460 ? 15.010 -11.532 33.227 1.00 94.50 460 THR A O 1
ATOM 3728 N N . LEU A 1 461 ? 13.132 -11.893 34.408 1.00 96.19 461 LEU A N 1
ATOM 3729 C CA . LEU A 1 461 ? 12.721 -13.123 33.719 1.00 96.19 461 LEU A CA 1
ATOM 3730 C C . LEU A 1 461 ? 11.702 -12.802 32.621 1.00 96.19 461 LEU A C 1
ATOM 3732 O O . LEU A 1 461 ? 11.905 -13.219 31.483 1.00 96.19 461 LEU A O 1
ATOM 3736 N N . ASP A 1 462 ? 10.681 -12.001 32.931 1.00 93.69 462 ASP A N 1
ATOM 3737 C CA . ASP A 1 462 ? 9.644 -11.593 31.974 1.00 93.69 462 ASP A CA 1
ATOM 3738 C C . ASP A 1 462 ? 10.239 -10.810 30.788 1.00 93.69 462 ASP A C 1
ATOM 3740 O O . ASP A 1 462 ? 9.945 -11.105 29.630 1.00 93.69 462 ASP A O 1
ATOM 3744 N N . GLU A 1 463 ? 11.170 -9.885 31.046 1.00 92.94 463 GLU A N 1
ATOM 3745 C CA . GLU A 1 463 ? 11.917 -9.155 30.011 1.00 92.94 463 GLU A CA 1
ATOM 3746 C C . GLU A 1 463 ? 12.719 -10.103 29.094 1.00 92.94 463 GLU A C 1
ATOM 3748 O O . GLU A 1 463 ? 12.762 -9.895 27.880 1.00 92.94 463 GLU A O 1
ATOM 3753 N N . LYS A 1 464 ? 13.300 -11.188 29.633 1.00 96.38 464 LYS A N 1
ATOM 3754 C CA . LYS A 1 464 ? 14.029 -12.202 28.841 1.00 96.38 464 LYS A CA 1
ATOM 3755 C C . LYS A 1 464 ? 13.097 -13.098 28.034 1.00 96.38 464 LYS A C 1
ATOM 3757 O O . LYS A 1 464 ? 13.442 -13.474 26.914 1.00 96.38 464 LYS A O 1
ATOM 3762 N N . GLU A 1 465 ? 11.932 -13.442 28.573 1.00 96.56 465 GLU A N 1
ATOM 3763 C CA . GLU A 1 465 ? 10.920 -14.213 27.850 1.00 96.56 465 GLU A CA 1
ATOM 3764 C C . GLU A 1 465 ? 10.347 -13.397 26.682 1.00 96.56 465 GLU A C 1
ATOM 3766 O O . GLU A 1 465 ? 10.340 -13.869 25.544 1.00 96.56 465 GLU A O 1
ATOM 3771 N N . ILE A 1 466 ? 10.003 -12.128 26.921 1.00 94.75 466 ILE A N 1
ATOM 3772 C CA . ILE A 1 466 ? 9.589 -11.178 25.879 1.00 94.75 466 ILE A CA 1
ATOM 3773 C C . ILE A 1 466 ? 10.699 -10.998 24.832 1.00 94.75 466 ILE A C 1
ATOM 3775 O O . ILE A 1 466 ? 10.413 -11.027 23.632 1.00 94.75 466 ILE A O 1
ATOM 3779 N N . GLN A 1 467 ? 11.967 -10.874 25.242 1.00 97.06 467 GLN A N 1
ATOM 3780 C CA . GLN A 1 467 ? 13.103 -10.773 24.318 1.00 97.06 467 GLN A CA 1
ATOM 3781 C C . GLN A 1 467 ? 13.253 -12.031 23.446 1.00 97.06 467 GLN A C 1
ATOM 3783 O O . GLN A 1 467 ? 13.405 -11.912 22.227 1.00 97.06 467 GLN A O 1
ATOM 3788 N N . LYS A 1 468 ? 13.159 -13.230 24.037 1.00 97.31 468 LYS A N 1
ATOM 3789 C CA . LYS A 1 468 ? 13.220 -14.516 23.323 1.00 97.31 468 LYS A CA 1
ATOM 3790 C C . LYS A 1 468 ? 12.069 -14.663 22.325 1.00 97.31 468 LYS A C 1
ATOM 3792 O O . LYS A 1 468 ? 12.302 -15.029 21.174 1.00 97.31 468 LYS A O 1
ATOM 3797 N N . ASN A 1 469 ? 10.846 -14.334 22.735 1.00 97.81 469 ASN A N 1
ATOM 3798 C CA . ASN A 1 469 ? 9.663 -14.408 21.878 1.00 97.81 469 ASN A CA 1
ATOM 3799 C C . ASN A 1 469 ? 9.747 -13.379 20.735 1.00 97.81 469 ASN A C 1
ATOM 3801 O O . ASN A 1 469 ? 9.492 -13.712 19.580 1.00 97.81 469 ASN A O 1
ATOM 3805 N N . THR A 1 470 ? 10.237 -12.167 21.014 1.00 96.31 470 THR A N 1
ATOM 3806 C CA . THR A 1 470 ? 10.525 -11.142 19.993 1.00 96.31 470 THR A CA 1
ATOM 3807 C C . THR A 1 470 ? 11.595 -11.606 18.999 1.00 96.31 470 THR A C 1
ATOM 3809 O O . THR A 1 470 ? 11.470 -11.366 17.798 1.00 96.31 470 THR A O 1
ATOM 3812 N N . GLN A 1 471 ? 12.646 -12.291 19.462 1.00 97.75 471 GLN A N 1
ATOM 3813 C CA . GLN A 1 471 ? 13.678 -12.854 18.587 1.00 97.75 471 GLN A CA 1
ATOM 3814 C C . GLN A 1 471 ? 13.126 -13.983 17.703 1.00 97.75 471 GLN A C 1
ATOM 3816 O O . GLN A 1 471 ? 13.457 -14.034 16.519 1.00 97.75 471 GLN A O 1
ATOM 3821 N N . MET A 1 472 ? 12.257 -14.841 18.247 1.00 97.25 472 MET A N 1
ATOM 3822 C CA . MET A 1 472 ? 11.573 -15.898 17.494 1.00 97.25 472 MET A CA 1
ATOM 3823 C C . MET A 1 472 ? 10.698 -15.304 16.381 1.00 97.25 472 MET A C 1
ATOM 3825 O O . MET A 1 472 ? 10.899 -15.628 15.214 1.00 97.25 472 MET A O 1
ATOM 3829 N N . LEU A 1 473 ? 9.842 -14.332 16.716 1.00 97.25 473 LEU A N 1
ATOM 3830 C CA . LEU A 1 473 ? 8.977 -13.636 15.757 1.00 97.25 473 LEU A CA 1
ATOM 3831 C C . LEU A 1 473 ? 9.767 -12.894 14.665 1.00 97.25 473 LEU A C 1
ATOM 3833 O O . LEU A 1 473 ? 9.355 -12.895 13.510 1.00 97.25 473 LEU A O 1
ATOM 3837 N N . ARG A 1 474 ? 10.934 -12.311 14.980 1.00 97.06 474 ARG A N 1
ATOM 3838 C CA . ARG A 1 474 ? 11.850 -11.752 13.960 1.00 97.06 474 ARG A CA 1
ATOM 3839 C C . ARG A 1 474 ? 12.442 -12.839 13.053 1.00 97.06 474 ARG A C 1
ATOM 3841 O O . ARG A 1 474 ? 12.608 -12.613 11.854 1.00 97.06 474 ARG A O 1
ATOM 3848 N N . GLY A 1 475 ? 12.745 -14.013 13.605 1.00 97.62 475 GLY A N 1
ATOM 3849 C CA . GLY A 1 475 ? 13.172 -15.188 12.844 1.00 97.62 475 GLY A CA 1
ATOM 3850 C C . GLY A 1 475 ? 12.087 -15.703 11.894 1.00 97.62 475 GLY A C 1
ATOM 3851 O O . GLY A 1 475 ? 12.383 -16.046 10.754 1.00 97.62 475 GLY A O 1
ATOM 3852 N N . ASP A 1 476 ? 10.826 -15.707 12.319 1.00 97.38 476 ASP A N 1
ATOM 3853 C CA . ASP A 1 476 ? 9.711 -16.147 11.475 1.00 97.38 476 ASP A CA 1
ATOM 3854 C C . ASP A 1 476 ? 9.296 -15.086 10.447 1.00 97.38 476 ASP A C 1
ATOM 3856 O O . ASP A 1 476 ? 9.066 -15.425 9.287 1.00 97.38 476 ASP A O 1
ATOM 3860 N N . LEU A 1 477 ? 9.334 -13.797 10.801 1.00 96.62 477 LEU A N 1
ATOM 3861 C CA . LEU A 1 477 ? 9.155 -12.696 9.850 1.00 96.62 477 LEU A CA 1
ATOM 3862 C C . LEU A 1 477 ? 10.222 -12.724 8.745 1.00 96.62 477 LEU A C 1
ATOM 3864 O O . LEU A 1 477 ? 9.894 -12.576 7.572 1.00 96.62 477 LEU A O 1
ATOM 3868 N N . THR A 1 478 ? 11.493 -12.965 9.085 1.00 97.19 478 THR A N 1
ATOM 3869 C CA . THR A 1 478 ? 12.558 -13.073 8.071 1.00 97.19 478 THR A CA 1
ATOM 3870 C C . THR A 1 478 ? 12.398 -14.313 7.187 1.00 97.19 478 THR A C 1
ATOM 3872 O O . THR A 1 478 ? 12.551 -14.192 5.970 1.00 97.19 478 THR A O 1
ATOM 3875 N N . LYS A 1 479 ? 11.986 -15.472 7.731 1.00 98.06 479 LYS A N 1
ATOM 3876 C CA . LYS A 1 479 ? 11.583 -16.634 6.909 1.00 98.06 479 LYS A CA 1
ATOM 3877 C C . LYS A 1 479 ? 10.460 -16.257 5.939 1.00 98.06 479 LYS A C 1
ATOM 3879 O O . LYS A 1 479 ? 10.620 -16.472 4.738 1.00 98.06 479 LYS A O 1
ATOM 3884 N N . LEU A 1 480 ? 9.374 -15.657 6.432 1.00 97.25 480 LEU A N 1
ATOM 3885 C CA . LEU A 1 480 ? 8.228 -15.242 5.618 1.00 97.25 480 LEU A CA 1
ATOM 3886 C C . LEU A 1 480 ? 8.638 -14.263 4.512 1.00 97.25 480 LEU A C 1
ATOM 3888 O O . LEU A 1 480 ? 8.286 -14.496 3.362 1.00 97.25 480 LEU A O 1
ATOM 3892 N N . SER A 1 481 ? 9.465 -13.254 4.803 1.00 95.00 481 SER A N 1
ATOM 3893 C CA . SER A 1 481 ? 9.994 -12.340 3.780 1.00 95.00 481 SER A CA 1
ATOM 3894 C C . SER A 1 481 ? 10.842 -13.057 2.720 1.00 95.00 481 SER A C 1
ATOM 3896 O O . SER A 1 481 ? 10.720 -12.751 1.535 1.00 95.00 481 SER A O 1
ATOM 3898 N N . THR A 1 482 ? 11.663 -14.051 3.093 1.00 97.06 482 THR A N 1
ATOM 3899 C CA . THR A 1 482 ? 12.414 -14.840 2.091 1.00 97.06 482 THR A CA 1
ATOM 3900 C C . THR A 1 482 ? 11.518 -15.751 1.250 1.00 97.06 482 THR A C 1
ATOM 3902 O O . THR A 1 482 ? 11.790 -15.930 0.063 1.00 97.06 482 THR A O 1
ATOM 3905 N N . LEU A 1 483 ? 10.442 -16.305 1.821 1.00 98.00 483 LEU A N 1
ATOM 3906 C CA . LEU A 1 483 ? 9.454 -17.099 1.084 1.00 98.00 483 LEU A CA 1
ATOM 3907 C C . LEU A 1 483 ? 8.610 -16.220 0.155 1.00 98.00 483 LEU A C 1
ATOM 3909 O O . LEU A 1 483 ? 8.406 -16.588 -0.997 1.00 98.00 483 LEU A O 1
ATOM 3913 N N . LEU A 1 484 ? 8.197 -15.035 0.612 1.00 97.00 484 LEU A N 1
ATOM 3914 C CA . LEU A 1 484 ? 7.483 -14.042 -0.188 1.00 97.00 484 LEU A CA 1
ATOM 3915 C C . LEU A 1 484 ? 8.329 -13.573 -1.378 1.00 97.00 484 LEU A C 1
ATOM 3917 O O . LEU A 1 484 ? 7.834 -13.548 -2.501 1.00 97.00 484 LEU A O 1
ATOM 3921 N N . ASN A 1 485 ? 9.618 -13.282 -1.165 1.00 97.25 485 ASN A N 1
ATOM 3922 C CA . ASN A 1 485 ? 10.522 -12.914 -2.254 1.00 97.25 485 ASN A CA 1
ATOM 3923 C C . ASN A 1 485 ? 10.726 -14.062 -3.258 1.00 97.25 485 ASN A C 1
ATOM 3925 O O . ASN A 1 485 ? 10.678 -13.828 -4.462 1.00 97.25 485 ASN A O 1
ATOM 3929 N N . LYS A 1 486 ? 10.890 -15.307 -2.785 1.00 97.94 486 LYS A N 1
ATOM 3930 C CA . LYS A 1 486 ? 10.947 -16.489 -3.666 1.00 97.94 486 LYS A CA 1
ATOM 3931 C C . LYS A 1 486 ? 9.656 -16.669 -4.466 1.00 97.94 486 LYS A C 1
ATOM 3933 O O . LYS A 1 486 ? 9.723 -16.958 -5.653 1.00 97.94 486 LYS A O 1
ATOM 3938 N N . ASN A 1 487 ? 8.493 -16.467 -3.846 1.00 96.69 487 ASN A N 1
ATOM 3939 C CA . ASN A 1 487 ? 7.205 -16.577 -4.528 1.00 96.69 487 ASN A CA 1
ATOM 3940 C C . ASN A 1 487 ? 7.027 -15.465 -5.578 1.00 96.69 487 ASN A C 1
ATOM 3942 O O . ASN A 1 487 ? 6.618 -15.746 -6.699 1.00 96.69 487 ASN A O 1
ATOM 3946 N N . LYS A 1 488 ? 7.438 -14.225 -5.270 1.00 97.12 488 LYS A N 1
ATOM 3947 C CA . LYS A 1 488 ? 7.484 -13.120 -6.243 1.00 97.12 488 LYS A CA 1
ATOM 3948 C C . LYS A 1 488 ? 8.387 -13.454 -7.436 1.00 97.12 488 LYS A C 1
ATOM 3950 O O . LYS A 1 488 ? 7.966 -13.280 -8.573 1.00 97.12 488 LYS A O 1
ATOM 3955 N N . GLN A 1 489 ? 9.584 -13.990 -7.186 1.00 96.69 489 GLN A N 1
ATOM 3956 C CA . GLN A 1 489 ? 10.511 -14.427 -8.238 1.00 96.69 489 GLN A CA 1
ATOM 3957 C C . GLN A 1 489 ? 9.930 -15.559 -9.103 1.00 96.69 489 GLN A C 1
ATOM 3959 O O . GLN A 1 489 ? 10.113 -15.546 -10.317 1.00 96.69 489 GLN A O 1
ATOM 3964 N N . LEU A 1 490 ? 9.203 -16.511 -8.506 1.00 97.88 490 LEU A N 1
ATOM 3965 C CA . LEU A 1 490 ? 8.521 -17.584 -9.240 1.00 97.88 490 LEU A CA 1
ATOM 3966 C C . LEU A 1 490 ? 7.341 -17.062 -10.074 1.00 97.88 490 LEU A C 1
ATOM 3968 O O . LEU A 1 490 ? 7.212 -17.465 -11.225 1.00 97.88 490 LEU A O 1
ATOM 3972 N N . SER A 1 491 ? 6.530 -16.140 -9.542 1.00 97.19 491 SER A N 1
ATOM 3973 C CA . SER A 1 491 ? 5.450 -15.482 -10.297 1.00 97.19 491 SER A CA 1
ATOM 3974 C C . SER A 1 491 ? 6.013 -14.750 -11.515 1.00 97.19 491 SER A C 1
ATOM 3976 O O . SER A 1 491 ? 5.625 -15.042 -12.640 1.00 97.19 491 SER A O 1
ATOM 3978 N N . GLN A 1 492 ? 7.037 -13.915 -11.313 1.00 97.44 492 GLN A N 1
ATOM 3979 C CA . GLN A 1 492 ? 7.704 -13.180 -12.392 1.00 97.44 492 GLN A CA 1
ATOM 3980 C C . GLN A 1 492 ? 8.329 -14.110 -13.446 1.00 97.44 492 GLN A C 1
ATOM 3982 O O . GLN A 1 492 ? 8.280 -13.807 -14.635 1.00 97.44 492 GLN A O 1
ATOM 3987 N N . ALA A 1 493 ? 8.885 -15.258 -13.043 1.00 96.19 493 ALA A N 1
ATOM 3988 C CA . ALA A 1 493 ? 9.401 -16.254 -13.983 1.00 96.19 493 ALA A CA 1
ATOM 3989 C C . ALA A 1 493 ? 8.284 -16.919 -14.812 1.00 96.19 493 ALA A C 1
ATOM 3991 O O . ALA A 1 493 ? 8.450 -17.092 -16.017 1.00 96.19 493 ALA A O 1
ATOM 3992 N N . LEU A 1 494 ? 7.145 -17.251 -14.192 1.00 97.00 494 LEU A N 1
ATOM 3993 C CA . LEU A 1 494 ? 5.974 -17.823 -14.873 1.00 97.00 494 LEU A CA 1
ATOM 3994 C C . LEU A 1 494 ? 5.277 -16.806 -15.790 1.00 97.00 494 LEU A C 1
ATOM 3996 O O . LEU A 1 494 ? 4.824 -17.165 -16.873 1.00 97.00 494 LEU A O 1
ATOM 4000 N N . GLU A 1 495 ? 5.213 -15.538 -15.385 1.00 95.75 495 GLU A N 1
ATOM 4001 C CA . GLU A 1 495 ? 4.723 -14.428 -16.207 1.00 95.75 495 GLU A CA 1
ATOM 4002 C C . GLU A 1 495 ? 5.594 -14.259 -17.461 1.00 95.75 495 GLU A C 1
ATOM 4004 O O . GLU A 1 495 ? 5.069 -14.225 -18.575 1.00 95.75 495 GLU A O 1
ATOM 4009 N N . LEU A 1 496 ? 6.924 -14.240 -17.302 1.00 97.12 496 LEU A N 1
ATOM 4010 C CA . LEU A 1 496 ? 7.867 -14.165 -18.420 1.00 97.12 496 LEU A CA 1
ATOM 4011 C C . LEU A 1 496 ? 7.742 -15.372 -19.361 1.00 97.12 496 LEU A C 1
ATOM 4013 O O . LEU A 1 496 ? 7.581 -15.171 -20.564 1.00 97.12 496 LEU A O 1
ATOM 4017 N N . ASP A 1 497 ? 7.746 -16.602 -18.839 1.00 97.56 497 ASP A N 1
ATOM 4018 C CA . ASP A 1 497 ? 7.601 -17.825 -19.645 1.00 97.56 497 ASP A CA 1
ATOM 4019 C C . ASP A 1 497 ? 6.276 -17.845 -20.430 1.00 97.56 497 ASP A C 1
ATOM 4021 O O . ASP A 1 497 ? 6.256 -18.131 -21.626 1.00 97.56 497 ASP A O 1
ATOM 4025 N N . ASN A 1 498 ? 5.177 -17.409 -19.805 1.00 95.94 498 ASN A N 1
ATOM 4026 C CA . ASN A 1 498 ? 3.879 -17.260 -20.463 1.00 95.94 498 ASN A CA 1
ATOM 4027 C C . ASN A 1 498 ? 3.918 -16.198 -21.583 1.00 95.94 498 ASN A C 1
ATOM 4029 O O . ASN A 1 498 ? 3.426 -16.455 -22.681 1.00 95.94 498 ASN A O 1
ATOM 4033 N N . THR A 1 499 ? 4.553 -15.034 -21.375 1.00 95.81 499 THR A N 1
ATOM 4034 C CA . THR A 1 499 ? 4.702 -14.032 -22.456 1.00 95.81 499 THR A CA 1
ATOM 4035 C C . THR A 1 499 ? 5.573 -14.527 -23.614 1.00 95.81 499 THR A C 1
ATOM 4037 O O . THR A 1 499 ? 5.245 -14.270 -24.774 1.00 95.81 499 THR A O 1
ATOM 4040 N N . LEU A 1 500 ? 6.636 -15.288 -23.329 1.00 96.31 500 LEU A N 1
ATOM 4041 C CA . LEU A 1 500 ? 7.473 -15.916 -24.352 1.00 96.31 500 LEU A CA 1
ATOM 4042 C C . LEU A 1 500 ? 6.682 -16.973 -25.128 1.00 96.31 500 LEU A C 1
ATOM 4044 O O . LEU A 1 500 ? 6.671 -16.934 -26.356 1.00 96.31 500 LEU A O 1
ATOM 4048 N N . MET A 1 501 ? 5.950 -17.852 -24.439 1.00 95.50 501 MET A N 1
ATOM 4049 C CA . MET A 1 501 ? 5.086 -18.858 -25.059 1.00 95.50 501 MET A CA 1
ATOM 4050 C C . MET A 1 501 ? 3.990 -18.220 -25.931 1.00 95.50 501 MET A C 1
ATOM 4052 O O . MET A 1 501 ? 3.749 -18.687 -27.045 1.00 95.50 501 MET A O 1
ATOM 4056 N N . GLN A 1 502 ? 3.362 -17.129 -25.480 1.00 95.56 502 GLN A N 1
ATOM 4057 C CA . GLN A 1 502 ? 2.388 -16.370 -26.273 1.00 95.56 502 GLN A CA 1
ATOM 4058 C C . GLN A 1 502 ? 3.020 -15.753 -27.528 1.00 95.56 502 GLN A C 1
ATOM 4060 O O . GLN A 1 502 ? 2.452 -15.870 -28.614 1.00 95.56 502 GLN A O 1
ATOM 4065 N N . MET A 1 503 ? 4.206 -15.146 -27.413 1.00 95.75 503 MET A N 1
ATOM 4066 C CA . MET A 1 503 ? 4.952 -14.621 -28.563 1.00 95.75 503 MET A CA 1
ATOM 4067 C C . MET A 1 503 ? 5.277 -15.731 -29.574 1.00 95.75 503 MET A C 1
ATOM 4069 O O . MET A 1 503 ? 5.098 -15.544 -30.779 1.00 95.75 503 MET A O 1
ATOM 4073 N N . ASP A 1 504 ? 5.692 -16.900 -29.089 1.00 96.94 504 ASP A N 1
ATOM 4074 C CA . ASP A 1 504 ? 6.022 -18.068 -29.906 1.00 96.94 504 ASP A CA 1
ATOM 4075 C C . ASP A 1 504 ? 4.787 -18.665 -30.605 1.00 96.94 504 ASP A C 1
ATOM 4077 O O . ASP A 1 504 ? 4.868 -19.080 -31.764 1.00 96.94 504 ASP A O 1
ATOM 4081 N N . PHE A 1 505 ? 3.624 -18.673 -29.942 1.00 95.50 505 PHE A N 1
ATOM 4082 C CA . PHE A 1 505 ? 2.348 -19.029 -30.568 1.00 95.50 505 PHE A CA 1
ATOM 4083 C C . PHE A 1 505 ? 1.936 -18.012 -31.637 1.00 95.50 505 PHE A C 1
ATOM 4085 O O . PHE A 1 505 ? 1.609 -18.417 -32.750 1.00 95.50 505 PHE A O 1
ATOM 4092 N N . ILE A 1 506 ? 2.012 -16.706 -31.357 1.00 97.19 506 ILE A N 1
ATOM 4093 C CA . ILE A 1 506 ? 1.702 -15.644 -32.332 1.00 97.19 506 ILE A CA 1
ATOM 4094 C C . ILE A 1 506 ? 2.628 -15.735 -33.555 1.00 97.19 506 ILE A C 1
ATOM 4096 O O . ILE A 1 506 ? 2.176 -15.555 -34.685 1.00 97.19 506 ILE A O 1
ATOM 4100 N N . LYS A 1 507 ? 3.912 -16.056 -33.353 1.00 96.38 507 LYS A N 1
ATOM 4101 C CA . LYS A 1 507 ? 4.876 -16.289 -34.436 1.00 96.38 507 LYS A CA 1
ATOM 4102 C C . LYS A 1 507 ? 4.475 -17.490 -35.300 1.00 96.38 507 LYS A C 1
ATOM 4104 O O . LYS A 1 507 ? 4.384 -17.339 -36.514 1.00 96.38 507 LYS A O 1
ATOM 4109 N N . LYS A 1 508 ? 4.151 -18.634 -34.685 1.00 96.62 508 LYS A N 1
ATOM 4110 C CA . LYS A 1 508 ? 3.696 -19.850 -35.392 1.00 96.62 508 LYS A CA 1
ATOM 4111 C C . LYS A 1 508 ? 2.377 -19.634 -36.141 1.00 96.62 508 LYS A C 1
ATOM 4113 O O . LYS A 1 508 ? 2.227 -20.136 -37.250 1.00 96.62 508 LYS A O 1
ATOM 4118 N N . VAL A 1 509 ? 1.441 -18.866 -35.574 1.00 96.62 509 VAL A N 1
ATOM 4119 C CA . VAL A 1 509 ? 0.194 -18.477 -36.257 1.00 96.62 509 VAL A CA 1
ATOM 4120 C C . VAL A 1 509 ? 0.510 -17.660 -37.509 1.00 96.62 509 VAL A C 1
ATOM 4122 O O . VAL A 1 509 ? 0.092 -18.058 -38.590 1.00 96.62 509 VAL A O 1
ATOM 4125 N N . LYS A 1 510 ? 1.337 -16.611 -37.406 1.00 97.19 510 LYS A N 1
ATOM 4126 C CA . LYS A 1 510 ? 1.745 -15.791 -38.563 1.00 97.19 510 LYS A CA 1
ATOM 4127 C C . LYS A 1 510 ? 2.498 -16.578 -39.634 1.00 97.19 510 LYS A C 1
ATOM 4129 O O . LYS A 1 510 ? 2.300 -16.343 -40.821 1.00 97.19 510 LYS A O 1
ATOM 4134 N N . GLU A 1 511 ? 3.339 -17.531 -39.238 1.00 96.12 511 GLU A N 1
ATOM 4135 C CA . GLU A 1 511 ? 4.007 -18.448 -40.171 1.00 96.12 511 GLU A CA 1
ATOM 4136 C C . GLU A 1 511 ? 2.985 -19.295 -40.950 1.00 96.12 511 GLU A C 1
ATOM 4138 O O . GLU A 1 511 ? 3.101 -19.420 -42.168 1.00 96.12 511 GLU A O 1
ATOM 4143 N N . LYS A 1 512 ? 1.929 -19.798 -40.292 1.00 94.31 512 LYS A N 1
ATOM 4144 C CA . LYS A 1 512 ? 0.853 -20.551 -40.962 1.00 94.31 512 LYS A CA 1
ATOM 4145 C C . LYS A 1 512 ? -0.126 -19.686 -41.755 1.00 94.31 512 LYS A C 1
ATOM 4147 O O . LYS A 1 512 ? -0.616 -20.141 -42.785 1.00 94.31 512 LYS A O 1
ATOM 4152 N N . GLU A 1 513 ? -0.365 -18.442 -41.350 1.00 95.12 513 GLU A N 1
ATOM 4153 C CA . GLU A 1 513 ? -1.099 -17.456 -42.154 1.00 95.12 513 GLU A CA 1
ATOM 4154 C C . GLU A 1 513 ? -0.357 -17.176 -43.473 1.00 95.12 513 GLU A C 1
ATOM 4156 O O . GLU A 1 513 ? -0.968 -17.216 -44.540 1.00 95.12 513 GLU A O 1
ATOM 4161 N N . LEU A 1 514 ? 0.968 -16.989 -43.425 1.00 97.00 514 LEU A N 1
ATOM 4162 C CA . LEU A 1 514 ? 1.802 -16.795 -44.617 1.00 97.00 514 LEU A CA 1
ATOM 4163 C C . LEU A 1 514 ? 1.841 -18.037 -45.523 1.00 97.00 514 LEU A C 1
ATOM 4165 O O . LEU A 1 514 ? 1.664 -17.897 -46.732 1.00 97.00 514 LEU A O 1
ATOM 4169 N N . GLU A 1 515 ? 2.001 -19.245 -44.966 1.00 96.44 515 GLU A N 1
ATOM 4170 C CA . GLU A 1 515 ? 1.885 -20.498 -45.735 1.00 96.44 515 GLU A CA 1
ATOM 4171 C C . GLU A 1 515 ? 0.510 -20.625 -46.415 1.00 96.44 515 GLU A C 1
ATOM 4173 O O . GLU A 1 515 ? 0.426 -21.004 -47.584 1.00 96.44 515 GLU A O 1
ATOM 4178 N N . SER A 1 516 ? -0.575 -20.269 -45.716 1.00 94.00 516 SER A N 1
ATOM 4179 C CA . SER A 1 516 ? -1.933 -20.309 -46.269 1.00 94.00 516 SER A CA 1
ATOM 4180 C C . SER A 1 516 ? -2.128 -19.304 -47.408 1.00 94.00 516 SER A C 1
ATOM 4182 O O . SER A 1 516 ? -2.759 -19.639 -48.410 1.00 94.00 516 SER A O 1
ATOM 4184 N N . ILE A 1 517 ? -1.570 -18.094 -47.291 1.00 96.50 517 ILE A N 1
ATOM 4185 C CA . ILE A 1 517 ? -1.600 -17.077 -48.354 1.00 96.50 517 ILE A CA 1
ATOM 4186 C C . ILE A 1 517 ? -0.788 -17.548 -49.570 1.00 96.50 517 ILE A C 1
ATOM 4188 O O . ILE A 1 517 ? -1.254 -17.426 -50.702 1.00 96.50 517 ILE A O 1
ATOM 4192 N N . GLU A 1 518 ? 0.391 -18.144 -49.367 1.00 96.94 518 GLU A N 1
ATOM 4193 C CA . GLU A 1 518 ? 1.206 -18.677 -50.466 1.00 96.94 518 GLU A CA 1
ATOM 4194 C C . GLU A 1 518 ? 0.494 -19.828 -51.205 1.00 96.94 518 GLU A C 1
ATOM 4196 O O . GLU A 1 518 ? 0.538 -19.908 -52.435 1.00 96.94 518 GLU A O 1
ATOM 4201 N N . LEU A 1 519 ? -0.200 -20.707 -50.474 1.00 95.56 519 LEU A N 1
ATOM 4202 C CA . LEU A 1 519 ? -1.028 -21.769 -51.054 1.00 95.56 519 LEU A CA 1
ATOM 4203 C C . LEU A 1 519 ? -2.244 -21.216 -51.809 1.00 95.56 519 LEU A C 1
ATOM 4205 O O . LEU A 1 519 ? -2.568 -21.731 -52.880 1.00 95.56 519 LEU A O 1
ATOM 4209 N N . GLN A 1 520 ? -2.882 -20.156 -51.307 1.00 95.81 520 GLN A N 1
ATOM 4210 C CA . GLN A 1 520 ? -4.000 -19.517 -51.998 1.00 95.81 520 GLN A CA 1
ATOM 4211 C C . GLN A 1 520 ? -3.552 -18.831 -53.300 1.00 95.81 520 GLN A C 1
ATOM 4213 O O . GLN A 1 520 ? -4.171 -19.054 -54.338 1.00 95.81 520 GLN A O 1
ATOM 4218 N N . LEU A 1 521 ? -2.426 -18.109 -53.298 1.00 96.62 521 LEU A N 1
ATOM 4219 C CA . LEU A 1 521 ? -1.848 -17.515 -54.514 1.00 96.62 521 LEU A CA 1
ATOM 4220 C C . LEU A 1 521 ? -1.461 -18.581 -55.558 1.00 96.62 521 LEU A C 1
ATOM 4222 O O . LEU A 1 521 ? -1.632 -18.375 -56.761 1.00 96.62 521 LEU A O 1
ATOM 4226 N N . LYS A 1 522 ? -0.973 -19.751 -55.118 1.00 97.06 522 LYS A N 1
ATOM 4227 C CA . LYS A 1 522 ? -0.736 -20.906 -56.006 1.00 97.06 522 LYS A CA 1
ATOM 4228 C C . LYS A 1 522 ? -2.045 -21.433 -56.601 1.00 97.06 522 LYS A C 1
ATOM 4230 O O . LYS A 1 522 ? -2.085 -21.705 -57.799 1.00 97.06 522 LYS A O 1
ATOM 4235 N N . LEU A 1 523 ? -3.107 -21.543 -55.799 1.00 95.62 523 LEU A N 1
ATOM 4236 C CA . LEU A 1 523 ? -4.433 -21.968 -56.258 1.00 95.62 523 LEU A CA 1
ATOM 4237 C C . LEU A 1 523 ? -4.984 -20.995 -57.309 1.00 95.62 523 LEU A C 1
ATOM 4239 O O . LEU A 1 523 ? -5.343 -21.433 -58.402 1.00 95.62 523 LEU A O 1
ATOM 4243 N N . GLU A 1 524 ? -4.963 -19.691 -57.029 1.00 96.75 524 GLU A N 1
ATOM 4244 C CA . GLU A 1 524 ? -5.387 -18.626 -57.949 1.00 96.75 524 GLU A CA 1
ATOM 4245 C C . GLU A 1 524 ? -4.609 -18.690 -59.276 1.00 96.75 524 GLU A C 1
ATOM 4247 O O . GLU A 1 524 ? -5.220 -18.760 -60.343 1.00 96.75 524 GLU A O 1
ATOM 4252 N N . LYS A 1 525 ? -3.275 -18.825 -59.234 1.00 97.12 525 LYS A N 1
ATOM 4253 C CA . LYS A 1 525 ? -2.446 -19.015 -60.438 1.00 97.12 525 LYS A CA 1
ATOM 4254 C C . LYS A 1 525 ? -2.827 -20.268 -61.239 1.00 97.12 525 LYS A C 1
ATOM 4256 O O . LYS A 1 525 ? -2.911 -20.203 -62.465 1.00 97.12 525 LYS A O 1
ATOM 4261 N N . THR A 1 526 ? -3.096 -21.401 -60.581 1.00 94.75 526 THR A N 1
ATOM 4262 C CA . THR A 1 526 ? -3.562 -22.613 -61.288 1.00 94.75 526 THR A CA 1
ATOM 4263 C C . THR A 1 526 ? -4.980 -22.474 -61.849 1.00 94.75 526 THR A C 1
ATOM 4265 O O . THR A 1 526 ? -5.295 -23.102 -62.860 1.00 94.75 526 THR A O 1
ATOM 4268 N N . ALA A 1 527 ? -5.828 -21.631 -61.250 1.00 96.25 527 ALA A N 1
ATOM 4269 C CA . ALA A 1 527 ? -7.145 -21.306 -61.787 1.00 96.25 527 ALA A CA 1
ATOM 4270 C C . ALA A 1 527 ? -7.034 -20.438 -63.053 1.00 96.25 527 ALA A C 1
ATOM 4272 O O . ALA A 1 527 ? -7.664 -20.773 -64.055 1.00 96.25 527 ALA A O 1
ATOM 4273 N N . GLU A 1 528 ? -6.167 -19.415 -63.062 1.00 96.88 528 GLU A N 1
ATOM 4274 C CA . GLU A 1 528 ? -5.865 -18.644 -64.278 1.00 96.88 528 GLU A CA 1
ATOM 4275 C C . GLU A 1 528 ? -5.311 -19.534 -65.402 1.00 96.88 528 GLU A C 1
ATOM 4277 O O . GLU A 1 528 ? -5.699 -19.406 -66.562 1.00 96.88 528 GLU A O 1
ATOM 4282 N N . GLU A 1 529 ? -4.378 -20.437 -65.085 1.00 96.06 529 GLU A N 1
ATOM 4283 C CA . GLU A 1 529 ? -3.786 -21.357 -66.064 1.00 96.06 529 GLU A CA 1
ATOM 4284 C C . GLU A 1 529 ? -4.828 -22.332 -66.624 1.00 96.06 529 GLU A C 1
ATOM 4286 O O . GLU A 1 529 ? -4.877 -22.546 -67.837 1.00 96.06 529 GLU A O 1
ATOM 4291 N N . LYS A 1 530 ? -5.726 -22.847 -65.776 1.00 96.62 530 LYS A N 1
ATOM 4292 C CA . LYS A 1 530 ? -6.879 -23.650 -66.199 1.00 96.62 530 LYS A CA 1
ATOM 4293 C C . LYS A 1 530 ? -7.823 -22.862 -67.113 1.00 96.62 530 LYS A C 1
ATOM 4295 O O . LYS A 1 530 ? -8.269 -23.411 -68.116 1.00 96.62 530 LYS A O 1
ATOM 4300 N N . GLU A 1 531 ? -8.131 -21.605 -66.796 1.00 96.81 531 GLU A N 1
ATOM 4301 C CA . GLU A 1 531 ? -9.012 -20.766 -67.618 1.00 96.81 531 GLU A CA 1
ATOM 4302 C C . GLU A 1 531 ? -8.375 -20.434 -68.976 1.00 96.81 531 GLU A C 1
ATOM 4304 O O . GLU A 1 531 ? -9.018 -20.574 -70.016 1.00 96.81 531 GLU A O 1
ATOM 4309 N N . ARG A 1 532 ? -7.078 -20.096 -68.997 1.00 97.44 532 ARG A N 1
ATOM 4310 C CA . ARG A 1 532 ? -6.300 -19.914 -70.236 1.00 97.44 532 ARG A CA 1
ATOM 4311 C C . ARG A 1 532 ? -6.339 -21.173 -71.107 1.00 97.44 532 ARG A C 1
ATOM 4313 O O . ARG A 1 532 ? -6.615 -21.072 -72.299 1.00 97.44 532 ARG A O 1
ATOM 4320 N N . LEU A 1 533 ? -6.119 -22.353 -70.522 1.00 96.25 533 LEU A N 1
ATOM 4321 C CA . LEU A 1 533 ? -6.186 -23.631 -71.241 1.00 96.25 533 LEU A CA 1
ATOM 4322 C C . LEU A 1 533 ? -7.601 -23.958 -71.742 1.00 96.25 533 LEU A C 1
ATOM 4324 O O . LEU A 1 533 ? -7.738 -24.452 -72.859 1.00 96.25 533 LEU A O 1
ATOM 4328 N N . LEU A 1 534 ? -8.646 -23.645 -70.970 1.00 97.25 534 LEU A N 1
ATOM 4329 C CA . LEU A 1 534 ? -10.041 -23.818 -71.385 1.00 97.25 534 LEU A CA 1
ATOM 4330 C C . LEU A 1 534 ? -10.388 -22.919 -72.582 1.00 97.25 534 LEU A C 1
ATOM 4332 O O . LEU A 1 534 ? -10.973 -23.392 -73.552 1.00 97.25 534 LEU A O 1
ATOM 4336 N N . ASN A 1 535 ? -9.966 -21.654 -72.560 1.00 96.88 535 ASN A N 1
ATOM 4337 C CA . ASN A 1 535 ? -10.160 -20.727 -73.677 1.00 96.88 535 ASN A CA 1
ATOM 4338 C C . ASN A 1 535 ? -9.400 -21.181 -74.941 1.00 96.88 535 ASN A C 1
ATOM 4340 O O . ASN A 1 535 ? -9.943 -21.116 -76.044 1.00 96.88 535 ASN A O 1
ATOM 4344 N N . CYS A 1 536 ? -8.181 -21.716 -74.790 1.00 96.62 536 CYS A N 1
ATOM 4345 C CA . CYS A 1 536 ? -7.443 -22.340 -75.893 1.00 96.62 536 CYS A CA 1
ATOM 4346 C C . CYS A 1 536 ? -8.146 -23.591 -76.450 1.00 96.62 536 CYS A C 1
ATOM 4348 O O . CYS A 1 536 ? -8.143 -23.789 -77.664 1.00 96.62 536 CYS A O 1
ATOM 4350 N N . LEU A 1 537 ? -8.759 -24.419 -75.595 1.00 95.69 537 LEU A N 1
ATOM 4351 C CA . LEU A 1 537 ? -9.526 -25.594 -76.018 1.00 95.69 537 LEU A CA 1
ATOM 4352 C C . LEU A 1 537 ? -10.770 -25.191 -76.824 1.00 95.69 537 LEU A C 1
ATOM 4354 O O . LEU A 1 537 ? -10.974 -25.722 -77.910 1.00 95.69 537 LEU A O 1
ATOM 4358 N N . VAL A 1 538 ? -11.543 -24.210 -76.351 1.00 97.25 538 VAL A N 1
ATOM 4359 C CA . VAL A 1 538 ? -12.754 -23.726 -77.042 1.00 97.25 538 VAL A CA 1
ATOM 4360 C C . VAL A 1 538 ? -12.430 -23.142 -78.424 1.00 97.25 538 VAL A C 1
ATOM 4362 O O . VAL A 1 538 ? -13.143 -23.410 -79.393 1.00 97.25 538 VAL A O 1
ATOM 4365 N N . GLU A 1 539 ? -11.336 -22.385 -78.569 1.00 96.31 539 GLU A N 1
ATOM 4366 C CA . GLU A 1 539 ? -10.912 -21.916 -79.896 1.00 96.31 539 GLU A CA 1
ATOM 4367 C C . GLU A 1 539 ? -10.370 -23.070 -80.763 1.00 96.31 539 GLU A C 1
ATOM 4369 O O . GLU A 1 539 ? -10.622 -23.086 -81.965 1.00 96.31 539 GLU A O 1
ATOM 4374 N N . ALA A 1 540 ? -9.713 -24.087 -80.192 1.00 95.00 540 ALA A N 1
ATOM 4375 C CA . ALA A 1 540 ? -9.313 -25.281 -80.943 1.00 95.00 540 ALA A CA 1
ATOM 4376 C C . ALA A 1 540 ? -10.525 -26.085 -81.461 1.00 95.00 540 ALA A C 1
ATOM 4378 O O . ALA A 1 540 ? -10.552 -26.449 -82.636 1.00 95.00 540 ALA A O 1
ATOM 4379 N N . GLU A 1 541 ? -11.557 -26.295 -80.638 1.00 95.00 541 GLU A N 1
ATOM 4380 C CA . GLU A 1 541 ? -12.834 -26.915 -81.033 1.00 95.00 541 GLU A CA 1
ATOM 4381 C C . GLU A 1 541 ? -13.529 -26.116 -82.148 1.00 95.00 541 GLU A C 1
ATOM 4383 O O . GLU A 1 541 ? -14.000 -26.679 -83.141 1.00 95.00 541 GLU A O 1
ATOM 4388 N N . ARG A 1 542 ? -13.519 -24.782 -82.047 1.00 96.44 542 ARG A N 1
ATOM 4389 C CA . ARG A 1 542 ? -14.020 -23.882 -83.095 1.00 96.44 542 ARG A CA 1
ATOM 4390 C C . ARG A 1 542 ? -13.235 -24.021 -84.402 1.00 96.44 542 ARG A C 1
ATOM 4392 O O . ARG A 1 542 ? -13.846 -24.069 -85.470 1.00 96.44 542 ARG A O 1
ATOM 4399 N N . GLN A 1 543 ? -11.904 -24.109 -84.345 1.00 95.94 543 GLN A N 1
ATOM 4400 C CA . GLN A 1 543 ? -11.075 -24.344 -85.532 1.00 95.94 543 GLN A CA 1
ATOM 4401 C C . GLN A 1 543 ? -11.327 -25.733 -86.135 1.00 95.94 543 GLN A C 1
ATOM 4403 O O . GLN A 1 543 ? -11.391 -25.842 -87.360 1.00 95.94 543 GLN A O 1
ATOM 4408 N N . ILE A 1 544 ? -11.544 -26.770 -85.317 1.00 93.88 544 ILE A N 1
ATOM 4409 C CA . ILE A 1 544 ? -11.944 -28.106 -85.787 1.00 93.88 544 ILE A CA 1
ATOM 4410 C C . ILE A 1 544 ? -13.260 -28.014 -86.568 1.00 93.88 544 ILE A C 1
ATOM 4412 O O . ILE A 1 544 ? -13.268 -28.377 -87.742 1.00 93.88 544 ILE A O 1
ATOM 4416 N N . MET A 1 545 ? -14.320 -27.417 -86.009 1.00 94.94 545 MET A N 1
ATOM 4417 C CA . MET A 1 545 ? -15.598 -27.243 -86.724 1.00 94.94 545 MET A CA 1
ATOM 4418 C C . MET A 1 545 ? -15.459 -26.434 -88.029 1.00 94.94 545 MET A C 1
ATOM 4420 O O . MET A 1 545 ? -16.108 -26.741 -89.034 1.00 94.94 545 MET A O 1
ATOM 4424 N N . LEU A 1 546 ? -14.591 -25.414 -88.060 1.00 96.75 546 LEU A N 1
ATOM 4425 C CA . LEU A 1 546 ? -14.291 -24.658 -89.284 1.00 96.75 546 LEU A CA 1
ATOM 4426 C C . LEU A 1 546 ? -13.589 -25.521 -90.346 1.00 96.75 546 LEU A C 1
ATOM 4428 O O . LEU A 1 546 ? -13.888 -25.391 -91.537 1.00 96.75 546 LEU A O 1
ATOM 4432 N N . TRP A 1 547 ? -12.672 -26.406 -89.948 1.00 96.88 547 TRP A N 1
ATOM 4433 C CA . TRP A 1 547 ? -12.014 -27.345 -90.860 1.00 96.88 547 TRP A CA 1
ATOM 4434 C C . TRP A 1 547 ? -12.938 -28.476 -91.307 1.00 96.88 547 TRP A C 1
ATOM 4436 O O . TRP A 1 547 ? -12.950 -28.789 -92.495 1.00 96.88 547 TRP A O 1
ATOM 4446 N N . GLU A 1 548 ? -13.777 -29.019 -90.428 1.00 94.88 548 GLU A N 1
ATOM 4447 C CA . GLU A 1 548 ? -14.820 -29.984 -90.785 1.00 94.88 548 GLU A CA 1
ATOM 4448 C C . GLU A 1 548 ? -15.784 -29.398 -91.819 1.00 94.88 548 GLU A C 1
ATOM 4450 O O . GLU A 1 548 ? -16.042 -30.032 -92.844 1.00 94.88 548 GLU A O 1
ATOM 4455 N N . LYS A 1 549 ? -16.247 -28.151 -91.634 1.00 95.38 549 LYS A N 1
ATOM 4456 C CA . LYS A 1 549 ? -17.125 -27.504 -92.619 1.00 95.38 549 LYS A CA 1
ATOM 4457 C C . LYS A 1 549 ? -16.414 -27.222 -93.948 1.00 95.38 549 LYS A C 1
ATOM 4459 O O . LYS A 1 549 ? -17.032 -27.403 -94.996 1.00 95.38 549 LYS A O 1
ATOM 4464 N N . LYS A 1 550 ? -15.123 -26.857 -93.943 1.00 95.25 550 LYS A N 1
ATOM 4465 C CA . LYS A 1 550 ? -14.309 -26.765 -95.175 1.00 95.25 550 LYS A CA 1
ATOM 4466 C C . LYS A 1 550 ? -14.182 -28.121 -95.876 1.00 95.25 550 LYS A C 1
ATOM 4468 O O . LYS A 1 550 ? -14.400 -28.194 -97.079 1.00 95.25 550 LYS A O 1
ATOM 4473 N N . ILE A 1 551 ? -13.863 -29.188 -95.140 1.00 92.25 551 ILE A N 1
ATOM 4474 C CA . ILE A 1 551 ? -13.735 -30.553 -95.673 1.00 92.25 551 ILE A CA 1
ATOM 4475 C C . ILE A 1 551 ? -15.069 -31.027 -96.257 1.00 92.25 551 ILE A C 1
ATOM 4477 O O . ILE A 1 551 ? -15.080 -31.630 -97.326 1.00 92.25 551 ILE A O 1
ATOM 4481 N N . GLN A 1 552 ? -16.188 -30.723 -95.600 1.00 92.56 552 GLN A N 1
ATOM 4482 C CA . GLN A 1 552 ? -17.521 -31.040 -96.104 1.00 92.56 552 GLN A CA 1
ATOM 4483 C C . GLN A 1 552 ? -17.815 -30.312 -97.425 1.00 92.56 552 GLN A C 1
ATOM 4485 O O . GLN A 1 552 ? -18.210 -30.963 -98.386 1.00 92.56 552 GLN A O 1
ATOM 4490 N N . ILE A 1 553 ? -17.525 -29.008 -97.517 1.00 93.44 553 ILE A N 1
ATOM 4491 C CA . ILE A 1 553 ? -17.670 -28.241 -98.768 1.00 93.44 553 ILE A CA 1
ATOM 4492 C C . ILE A 1 553 ? -16.765 -28.808 -99.874 1.00 93.44 553 ILE A C 1
ATOM 4494 O O . ILE A 1 553 ? -17.208 -28.948 -101.008 1.00 93.44 553 ILE A O 1
ATOM 4498 N N . VAL A 1 554 ? -15.519 -29.186 -99.563 1.00 91.94 554 VAL A N 1
ATOM 4499 C CA . VAL A 1 554 ? -14.596 -29.797 -100.540 1.00 91.94 554 VAL A CA 1
ATOM 4500 C C . VAL A 1 554 ? -15.076 -31.180 -100.996 1.00 91.94 554 VAL A C 1
ATOM 4502 O O . VAL A 1 554 ? -14.921 -31.514 -102.165 1.00 91.94 554 VAL A O 1
ATOM 4505 N N . LYS A 1 555 ? -15.701 -31.980 -100.123 1.00 90.31 555 LYS A N 1
ATOM 4506 C CA . LYS A 1 555 ? -16.348 -33.245 -100.518 1.00 90.31 555 LYS A CA 1
ATOM 4507 C C . LYS A 1 555 ? -17.559 -33.001 -101.418 1.00 90.31 555 LYS A C 1
ATOM 4509 O O . LYS A 1 555 ? -17.724 -33.717 -102.401 1.00 90.31 555 LYS A O 1
ATOM 4514 N N . GLU A 1 556 ? -18.380 -32.001 -101.103 1.00 88.12 556 GLU A N 1
ATOM 4515 C CA . GLU A 1 556 ? -19.548 -31.603 -101.898 1.00 88.12 556 GLU A CA 1
ATOM 4516 C C . GLU A 1 556 ? -19.125 -31.125 -103.301 1.00 88.12 556 GLU A C 1
ATOM 4518 O O . GLU A 1 556 ? -19.646 -31.628 -104.296 1.00 88.12 556 GLU A O 1
ATOM 4523 N N . THR A 1 557 ? -18.120 -30.246 -103.414 1.00 83.94 557 THR A N 1
ATOM 4524 C CA . THR A 1 557 ? -17.623 -29.774 -104.720 1.00 83.94 557 THR A CA 1
ATOM 4525 C C . THR A 1 557 ? -16.860 -30.848 -105.491 1.00 83.94 557 THR A C 1
ATOM 4527 O O . THR A 1 557 ? -17.067 -30.978 -106.693 1.00 83.94 557 THR A O 1
ATOM 4530 N N . TYR A 1 558 ? -16.038 -31.672 -104.832 1.00 79.31 558 TYR A N 1
ATOM 4531 C CA . TYR A 1 558 ? -15.357 -32.795 -105.487 1.00 79.31 558 TYR A CA 1
ATOM 4532 C C . TYR A 1 558 ? -16.350 -33.842 -106.010 1.00 79.31 558 TYR A C 1
ATOM 4534 O O . TYR A 1 558 ? -16.137 -34.391 -107.085 1.00 79.31 558 TYR A O 1
ATOM 4542 N N . SER A 1 559 ? -17.464 -34.077 -105.308 1.00 80.50 559 SER A N 1
ATOM 4543 C CA . SER A 1 559 ? -18.531 -34.975 -105.781 1.00 80.50 559 SER A CA 1
ATOM 4544 C C . SER A 1 559 ? -19.299 -34.405 -106.980 1.00 80.50 559 SER A C 1
ATOM 4546 O O . SER A 1 559 ? -19.787 -35.175 -107.800 1.00 80.50 559 SER A O 1
ATOM 4548 N N . ALA A 1 560 ? -19.390 -33.076 -107.104 1.00 79.19 560 ALA A N 1
ATOM 4549 C CA . ALA A 1 560 ? -19.962 -32.419 -108.280 1.00 79.19 560 ALA A CA 1
ATOM 4550 C C . ALA A 1 560 ? -19.003 -32.450 -109.488 1.00 79.19 560 ALA A C 1
ATOM 4552 O O . ALA A 1 560 ? -19.432 -32.756 -110.595 1.00 79.19 560 ALA A O 1
ATOM 4553 N N . VAL A 1 561 ? -17.706 -32.199 -109.266 1.00 72.50 561 VAL A N 1
ATOM 4554 C CA . VAL A 1 561 ? -16.648 -32.229 -110.301 1.00 72.50 561 VAL A CA 1
ATOM 4555 C C . VAL A 1 561 ? -16.335 -33.659 -110.764 1.00 72.50 561 VAL A C 1
ATOM 4557 O O . VAL A 1 561 ? -16.114 -33.896 -111.944 1.00 72.50 561 VAL A O 1
ATOM 4560 N N . GLN A 1 562 ? -16.413 -34.660 -109.880 1.00 61.34 562 GLN A N 1
ATOM 4561 C CA . GLN A 1 562 ? -16.441 -36.078 -110.275 1.00 61.34 562 GLN A CA 1
ATOM 4562 C C . GLN A 1 562 ? -17.820 -36.537 -110.788 1.00 61.34 562 GLN A C 1
ATOM 4564 O O . GLN A 1 562 ? -18.118 -37.735 -110.792 1.00 61.34 562 GLN A O 1
ATOM 4569 N N . GLY A 1 563 ? -18.645 -35.604 -111.274 1.00 64.56 563 GLY A N 1
ATOM 4570 C CA . GLY A 1 563 ? -19.747 -35.918 -112.171 1.00 64.56 563 GLY A CA 1
ATOM 4571 C C . GLY A 1 563 ? -19.260 -36.780 -113.342 1.00 64.56 563 GLY A C 1
ATOM 4572 O O . GLY A 1 563 ? -18.133 -36.645 -113.824 1.00 64.56 563 GLY A O 1
ATOM 4573 N N . VAL A 1 564 ? -20.114 -37.705 -113.784 1.00 55.91 564 VAL A N 1
ATOM 4574 C CA . VAL A 1 564 ? -19.752 -38.803 -114.705 1.00 55.91 564 VAL A CA 1
ATOM 4575 C C . VAL A 1 564 ? -19.153 -38.306 -116.034 1.00 55.91 564 VAL A C 1
ATOM 4577 O O . VAL A 1 564 ? -18.386 -39.024 -116.674 1.00 55.91 564 VAL A O 1
ATOM 4580 N N . GLU A 1 565 ? -19.471 -37.074 -116.428 1.00 59.47 565 GLU A N 1
ATOM 4581 C CA . GLU A 1 565 ? -19.082 -36.460 -117.699 1.00 59.47 565 GLU A CA 1
ATOM 4582 C C . GLU A 1 565 ? -17.608 -35.999 -117.716 1.00 59.47 565 GLU A C 1
ATOM 4584 O O . GLU A 1 565 ? -16.866 -36.372 -118.627 1.00 59.47 565 GLU A O 1
ATOM 4589 N N . GLU A 1 566 ? -17.128 -35.277 -116.694 1.00 59.25 566 GLU A N 1
ATOM 4590 C CA . GLU A 1 566 ? -15.763 -34.708 -116.684 1.00 59.25 566 GLU A CA 1
ATOM 4591 C C . GLU A 1 566 ? -14.674 -35.789 -116.563 1.00 59.25 566 GLU A C 1
ATOM 4593 O O . GLU A 1 566 ? -13.661 -35.775 -117.273 1.00 59.25 566 GLU A O 1
ATOM 4598 N N . GLN A 1 567 ? -14.907 -36.806 -115.726 1.00 63.31 567 GLN A N 1
ATOM 4599 C CA . GLN A 1 567 ? -13.983 -37.934 -115.556 1.00 63.31 567 GLN A CA 1
ATOM 4600 C C . GLN A 1 567 ? -13.801 -38.739 -116.867 1.00 63.31 567 GLN A C 1
ATOM 4602 O O . GLN A 1 567 ? -12.755 -39.364 -117.069 1.00 63.31 567 GLN A O 1
ATOM 4607 N N . ALA A 1 568 ? -14.779 -38.693 -117.783 1.00 64.12 568 ALA A N 1
ATOM 4608 C CA . ALA A 1 568 ? -14.721 -39.325 -119.105 1.00 64.12 568 ALA A CA 1
ATOM 4609 C C . ALA A 1 568 ? -13.976 -38.488 -120.172 1.00 64.12 568 ALA A C 1
ATOM 4611 O O . ALA A 1 568 ? -13.631 -39.011 -121.237 1.00 64.12 568 ALA A O 1
ATOM 4612 N N . GLU A 1 569 ? -13.709 -37.205 -119.914 1.00 69.44 569 GLU A N 1
ATOM 4613 C CA . GLU A 1 569 ? -12.892 -36.330 -120.773 1.00 69.44 569 GLU A CA 1
ATOM 4614 C C . GLU A 1 569 ? -11.397 -36.490 -120.442 1.00 69.44 569 GLU A C 1
ATOM 4616 O O . GLU A 1 569 ? -10.571 -36.711 -121.332 1.00 69.44 569 GLU A O 1
ATOM 4621 N N . ILE A 1 570 ? -11.052 -36.496 -119.148 1.00 70.38 570 ILE A N 1
ATOM 4622 C CA . ILE A 1 570 ? -9.665 -36.610 -118.653 1.00 70.38 570 ILE A CA 1
ATOM 4623 C C . ILE A 1 570 ? -8.982 -37.897 -119.153 1.00 70.38 570 ILE A C 1
ATOM 4625 O O . ILE A 1 570 ? -7.795 -37.885 -119.491 1.00 70.38 570 ILE A O 1
ATOM 4629 N N . GLN A 1 571 ? -9.722 -39.007 -119.242 1.00 72.06 571 GLN A N 1
ATOM 4630 C CA . GLN A 1 571 ? -9.193 -40.275 -119.764 1.00 72.06 571 GLN A CA 1
ATOM 4631 C C . GLN A 1 571 ? -8.912 -40.227 -121.275 1.00 72.06 571 GLN A C 1
ATOM 4633 O O . GLN A 1 571 ? -7.936 -40.826 -121.725 1.00 72.06 571 GLN A O 1
ATOM 4638 N N . ARG A 1 572 ? -9.702 -39.475 -122.059 1.00 74.94 572 ARG A N 1
ATOM 4639 C CA . ARG A 1 572 ? -9.438 -39.265 -123.495 1.00 74.94 572 ARG A CA 1
ATOM 4640 C C . ARG A 1 572 ? -8.168 -38.442 -123.712 1.00 74.94 572 ARG A C 1
ATOM 4642 O O . ARG A 1 572 ? -7.331 -38.828 -124.521 1.00 74.94 572 ARG A O 1
ATOM 4649 N N . MET A 1 573 ? -7.982 -37.355 -122.959 1.00 75.12 573 MET A N 1
ATOM 4650 C CA . MET A 1 573 ? -6.815 -36.474 -123.123 1.00 75.12 573 MET A CA 1
ATOM 4651 C C . MET A 1 573 ? -5.481 -37.170 -122.810 1.00 75.12 573 MET A C 1
ATOM 4653 O O . MET A 1 573 ? -4.490 -36.940 -123.503 1.00 75.12 573 MET A O 1
ATOM 4657 N N . LYS A 1 574 ? -5.444 -38.057 -121.805 1.00 74.25 574 LYS A N 1
ATOM 4658 C CA . LYS A 1 574 ? -4.223 -38.802 -121.443 1.00 74.25 574 LYS A CA 1
ATOM 4659 C C . LYS A 1 574 ? -3.733 -39.752 -122.538 1.00 74.25 574 LYS A C 1
ATOM 4661 O O . LYS A 1 574 ? -2.527 -39.952 -122.651 1.00 74.25 574 LYS A O 1
ATOM 4666 N N . ALA A 1 575 ? -4.638 -40.312 -123.342 1.00 76.00 575 ALA A N 1
ATOM 4667 C CA . ALA A 1 575 ? -4.276 -41.232 -124.418 1.00 76.00 575 ALA A CA 1
ATOM 4668 C C . ALA A 1 575 ? -3.504 -40.542 -125.561 1.00 76.00 575 ALA A C 1
ATOM 4670 O O . ALA A 1 575 ? -2.606 -41.151 -126.139 1.00 76.00 575 ALA A O 1
ATOM 4671 N N . GLU A 1 576 ? -3.810 -39.275 -125.865 1.00 77.19 576 GLU A N 1
ATOM 4672 C CA . GLU A 1 576 ? -3.186 -38.566 -126.992 1.00 77.19 576 GLU A CA 1
ATOM 4673 C C . GLU A 1 576 ? -1.823 -37.945 -126.631 1.00 77.19 576 GLU A C 1
ATOM 4675 O O . GLU A 1 576 ? -0.922 -37.922 -127.466 1.00 77.19 576 GLU A O 1
ATOM 4680 N N . ILE A 1 577 ? -1.618 -37.496 -125.384 1.00 71.75 577 ILE A N 1
ATOM 4681 C CA . ILE A 1 577 ? -0.334 -36.901 -124.952 1.00 71.75 577 ILE A CA 1
ATOM 4682 C C . ILE A 1 577 ? 0.816 -37.906 -125.106 1.00 71.75 577 ILE A C 1
ATOM 4684 O O . ILE A 1 577 ? 1.816 -37.605 -125.757 1.00 71.75 577 ILE A O 1
ATOM 4688 N N . HIS A 1 578 ? 0.630 -39.132 -124.608 1.00 74.69 578 HIS A N 1
ATOM 4689 C CA . HIS A 1 578 ? 1.636 -40.201 -124.677 1.00 74.69 578 HIS A CA 1
ATOM 4690 C C . HIS A 1 578 ? 2.018 -40.602 -126.113 1.00 74.69 578 HIS A C 1
ATOM 4692 O O . HIS A 1 578 ? 3.073 -41.189 -126.348 1.00 74.69 578 HIS A O 1
ATOM 4698 N N . ARG A 1 579 ? 1.168 -40.271 -127.091 1.00 73.00 579 ARG A N 1
ATOM 4699 C CA . ARG A 1 579 ? 1.390 -40.531 -128.515 1.00 73.00 579 ARG A CA 1
ATOM 4700 C C . ARG A 1 579 ? 2.267 -39.467 -129.187 1.00 73.00 579 ARG A C 1
ATOM 4702 O O . ARG A 1 579 ? 2.864 -39.750 -130.223 1.00 73.00 579 ARG A O 1
ATOM 4709 N N . MET A 1 580 ? 2.363 -38.266 -128.612 1.00 68.19 580 MET A N 1
ATOM 4710 C CA . MET A 1 580 ? 3.200 -37.177 -129.132 1.00 68.19 580 MET A CA 1
ATOM 4711 C C . MET A 1 580 ? 4.633 -37.215 -128.587 1.00 68.19 580 MET A C 1
ATOM 4713 O O . MET A 1 580 ? 5.568 -36.921 -129.329 1.00 68.19 580 MET A O 1
ATOM 4717 N N . GLU A 1 581 ? 4.821 -37.613 -127.324 1.00 68.69 581 GLU A N 1
ATOM 4718 C CA . GLU A 1 581 ? 6.125 -37.590 -126.634 1.00 68.69 581 GLU A CA 1
ATOM 4719 C C . GLU A 1 581 ? 7.197 -38.460 -127.321 1.00 68.69 581 GLU A C 1
ATOM 4721 O O . GLU A 1 581 ? 8.369 -38.088 -127.359 1.00 68.69 581 GLU A O 1
ATOM 4726 N N . VAL A 1 582 ? 6.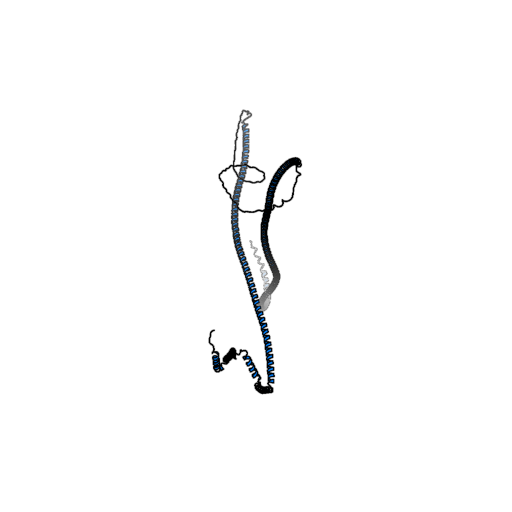798 -39.591 -127.914 1.00 64.44 582 VAL A N 1
ATOM 4727 C CA . VAL A 1 582 ? 7.711 -40.561 -128.550 1.00 64.44 582 VAL A CA 1
ATOM 4728 C C . VAL A 1 582 ? 8.336 -40.033 -129.850 1.00 64.44 582 VAL A C 1
ATOM 4730 O O . VAL A 1 582 ? 9.466 -40.384 -130.171 1.00 64.44 582 VAL A O 1
ATOM 4733 N N . ASN A 1 583 ? 7.644 -39.163 -130.593 1.00 62.50 583 ASN A N 1
ATOM 4734 C CA . ASN A 1 583 ? 8.061 -38.755 -131.943 1.00 62.50 583 ASN A CA 1
ATOM 4735 C C . ASN A 1 583 ? 9.074 -37.590 -131.981 1.00 62.50 583 ASN A C 1
ATOM 4737 O O . ASN A 1 583 ? 9.474 -37.181 -133.067 1.00 62.50 583 ASN A O 1
ATOM 4741 N N . TYR A 1 584 ? 9.459 -37.013 -130.836 1.00 58.31 584 TYR A N 1
ATOM 4742 C CA . TYR A 1 584 ? 10.164 -35.719 -130.790 1.00 58.31 584 TYR A CA 1
ATOM 4743 C C . TYR A 1 584 ? 11.682 -35.808 -130.509 1.00 58.31 584 TYR A C 1
ATOM 4745 O O . TYR A 1 584 ? 12.345 -34.777 -130.402 1.00 58.31 584 TYR A O 1
ATOM 4753 N N . LEU A 1 585 ? 12.248 -37.012 -130.340 1.00 58.34 585 LEU A N 1
ATOM 4754 C CA . LEU A 1 585 ? 13.561 -37.194 -129.691 1.00 58.34 585 LEU A CA 1
ATOM 4755 C C . LEU A 1 585 ? 14.765 -37.519 -130.601 1.00 58.34 585 LEU A C 1
ATOM 4757 O O . LEU A 1 585 ? 15.893 -37.274 -130.175 1.00 58.34 585 LEU A O 1
ATOM 4761 N N . ASP A 1 586 ? 14.572 -38.028 -131.822 1.00 52.31 586 ASP A N 1
ATOM 4762 C CA . ASP A 1 586 ? 15.665 -38.678 -132.579 1.00 52.31 586 ASP A CA 1
ATOM 4763 C C . ASP A 1 586 ? 16.456 -37.780 -133.567 1.00 52.31 586 ASP A C 1
ATOM 4765 O O . ASP A 1 586 ? 17.539 -38.167 -134.011 1.00 52.31 586 ASP A O 1
ATOM 4769 N N . ASP A 1 587 ? 15.965 -36.588 -133.935 1.00 53.84 587 ASP A N 1
ATOM 4770 C CA . ASP A 1 587 ? 16.188 -36.069 -135.305 1.00 53.84 587 ASP A CA 1
ATOM 4771 C C . ASP A 1 587 ? 16.998 -34.748 -135.457 1.00 53.84 587 ASP A C 1
ATOM 4773 O O . ASP A 1 587 ? 16.695 -33.928 -136.323 1.00 53.84 587 ASP A O 1
ATOM 4777 N N . TYR A 1 588 ? 18.041 -34.485 -134.641 1.00 57.12 588 TYR A N 1
ATOM 4778 C CA . TYR A 1 588 ? 18.891 -33.273 -134.802 1.00 57.12 588 TYR A CA 1
ATOM 4779 C C . TYR A 1 588 ? 20.431 -33.502 -134.798 1.00 57.12 588 TYR A C 1
ATOM 4781 O O . TYR A 1 588 ? 21.037 -33.711 -133.742 1.00 57.12 588 TYR A O 1
ATOM 4789 N N . PRO A 1 589 ? 21.139 -33.350 -135.947 1.00 58.69 589 PRO A N 1
ATOM 4790 C CA . PRO A 1 589 ? 22.574 -33.678 -136.082 1.00 58.69 589 PRO A CA 1
ATOM 4791 C C . PRO A 1 589 ? 23.597 -32.828 -135.300 1.00 58.69 589 PRO A C 1
ATOM 4793 O O . PRO A 1 589 ? 24.781 -33.178 -135.270 1.00 58.69 589 PRO A O 1
ATOM 4796 N N . ILE A 1 590 ? 23.191 -31.707 -134.691 1.00 58.84 590 ILE A N 1
ATOM 4797 C CA . ILE A 1 590 ? 24.097 -30.691 -134.106 1.00 58.84 590 ILE A CA 1
ATOM 4798 C C . ILE A 1 590 ? 25.029 -31.281 -133.027 1.00 58.84 590 ILE A C 1
ATOM 4800 O O . ILE A 1 590 ? 26.195 -30.888 -132.918 1.00 58.84 590 ILE A O 1
ATOM 4804 N N . ILE A 1 591 ? 24.558 -32.291 -132.289 1.00 62.06 591 ILE A N 1
ATOM 4805 C CA . ILE A 1 591 ? 25.304 -32.949 -131.205 1.00 62.06 591 ILE A CA 1
ATOM 4806 C C . ILE A 1 591 ? 26.596 -33.625 -131.718 1.00 62.06 591 ILE A C 1
ATOM 4808 O O . ILE A 1 591 ? 27.613 -33.618 -131.019 1.00 62.06 591 ILE A O 1
ATOM 4812 N N . ARG A 1 592 ? 26.622 -34.138 -132.962 1.00 57.47 592 ARG A N 1
ATOM 4813 C CA . ARG A 1 592 ? 27.818 -34.802 -133.530 1.00 57.47 592 ARG A CA 1
ATOM 4814 C C . ARG A 1 592 ? 28.972 -33.831 -133.795 1.00 57.47 592 ARG A C 1
ATOM 4816 O O . ARG A 1 592 ? 30.125 -34.190 -133.555 1.00 57.47 592 ARG A O 1
ATOM 4823 N N . TYR A 1 593 ? 28.690 -32.611 -134.251 1.00 59.78 593 TYR A N 1
ATOM 4824 C CA . TYR A 1 593 ? 29.736 -31.638 -134.595 1.00 59.78 593 TYR A CA 1
ATOM 4825 C C . TYR A 1 593 ? 30.369 -30.983 -133.358 1.00 59.78 593 TYR A C 1
ATOM 4827 O O . TYR A 1 593 ? 31.588 -30.798 -133.321 1.00 59.78 593 TYR A O 1
ATOM 4835 N N . TRP A 1 594 ? 29.585 -30.731 -132.302 1.00 61.59 594 TRP A N 1
ATOM 4836 C CA . TRP A 1 594 ? 30.110 -30.228 -131.024 1.00 61.59 594 TRP A CA 1
ATOM 4837 C C . TRP A 1 594 ? 31.108 -31.208 -130.380 1.00 61.59 594 TRP A C 1
ATOM 4839 O O . TRP A 1 594 ? 32.165 -30.800 -129.893 1.00 61.59 594 TRP A O 1
ATOM 4849 N N . GLY A 1 595 ? 30.823 -32.514 -130.453 1.00 60.03 595 GLY A N 1
ATOM 4850 C CA . GLY A 1 595 ? 31.707 -33.565 -129.937 1.00 60.03 595 GLY A CA 1
ATOM 4851 C C . GLY A 1 595 ? 33.064 -33.670 -130.649 1.00 60.03 595 GLY A C 1
ATOM 4852 O O . GLY A 1 595 ? 34.050 -34.058 -130.020 1.00 60.03 595 GLY A O 1
ATOM 4853 N N . LEU A 1 596 ? 33.145 -33.297 -131.932 1.00 59.38 596 LEU A N 1
ATOM 4854 C CA . LEU A 1 596 ? 34.390 -33.358 -132.706 1.00 59.38 596 LEU A CA 1
ATOM 4855 C C . LEU A 1 596 ? 35.292 -32.142 -132.435 1.00 59.38 596 LEU A C 1
ATOM 4857 O O . LEU A 1 596 ? 36.481 -32.303 -132.150 1.00 59.38 596 LEU A O 1
ATOM 4861 N N . ALA A 1 597 ? 34.715 -30.935 -132.427 1.00 58.06 597 ALA A N 1
ATOM 4862 C CA . ALA A 1 597 ? 35.436 -29.697 -132.115 1.00 58.06 597 ALA A CA 1
ATOM 4863 C C . ALA A 1 597 ? 36.058 -29.723 -130.705 1.00 58.06 597 ALA A C 1
ATOM 4865 O O . ALA A 1 597 ? 37.180 -29.254 -130.500 1.00 58.06 597 ALA A O 1
ATOM 4866 N N . LYS A 1 598 ? 35.365 -30.340 -129.737 1.00 63.59 598 LYS A N 1
ATOM 4867 C CA . LYS A 1 598 ? 35.840 -30.479 -128.354 1.00 63.59 598 LYS A CA 1
ATOM 4868 C C . LYS A 1 598 ? 37.062 -31.401 -128.213 1.00 63.59 598 LYS A C 1
ATOM 4870 O O . LYS A 1 598 ? 37.864 -31.179 -127.313 1.00 63.59 598 LYS A O 1
ATOM 4875 N N . LYS A 1 599 ? 37.242 -32.386 -129.108 1.00 58.06 599 LYS A N 1
ATOM 4876 C CA . LYS A 1 599 ? 38.405 -33.300 -129.103 1.00 58.06 599 LYS A CA 1
ATOM 4877 C C . LYS A 1 599 ? 39.661 -32.696 -129.731 1.00 58.06 599 LYS A C 1
ATOM 4879 O O . LYS A 1 599 ? 40.749 -32.914 -129.210 1.00 58.06 599 LYS A O 1
ATOM 4884 N N . LEU A 1 600 ? 39.530 -31.916 -130.806 1.00 58.78 600 LEU A N 1
ATOM 4885 C CA . LEU A 1 600 ? 40.685 -31.262 -131.441 1.00 58.78 600 LEU A CA 1
ATOM 4886 C C . LEU A 1 600 ? 41.355 -30.235 -130.515 1.00 58.78 600 LEU A C 1
ATOM 4888 O O . LEU A 1 600 ? 42.578 -30.127 -130.506 1.00 58.78 600 LEU A O 1
ATOM 4892 N N . LYS A 1 601 ? 40.576 -29.536 -129.677 1.00 59.34 601 LYS A N 1
ATOM 4893 C CA . LYS A 1 601 ? 41.128 -28.560 -128.726 1.00 59.34 601 LYS A CA 1
ATOM 4894 C C . LYS A 1 601 ? 41.875 -29.204 -127.545 1.00 59.34 601 LYS A C 1
ATOM 4896 O O . LYS A 1 601 ? 42.842 -28.629 -127.072 1.00 59.34 601 LYS A O 1
ATOM 4901 N N . SER A 1 602 ? 41.507 -30.417 -127.118 1.00 57.38 602 SER A N 1
ATOM 4902 C CA . SER A 1 602 ? 42.167 -31.120 -125.998 1.00 57.38 602 SER A CA 1
ATOM 4903 C C . SER A 1 602 ? 43.460 -31.870 -126.359 1.00 57.38 602 SER A C 1
ATOM 4905 O O . SER A 1 602 ? 44.065 -32.478 -125.481 1.00 57.38 602 SER A O 1
ATOM 4907 N N . VAL A 1 603 ? 43.869 -31.879 -127.633 1.00 56.94 603 VAL A N 1
ATOM 4908 C CA . VAL A 1 603 ? 45.117 -32.528 -128.093 1.00 56.94 603 VAL A CA 1
ATOM 4909 C C . VAL A 1 603 ? 46.293 -31.540 -128.143 1.00 56.94 603 VAL A C 1
ATOM 4911 O O . VAL A 1 603 ? 47.438 -31.954 -127.998 1.00 56.94 603 VAL A O 1
ATOM 4914 N N . LEU A 1 604 ? 46.024 -30.238 -128.292 1.00 59.03 604 LEU A N 1
ATOM 4915 C CA . LEU A 1 604 ? 47.050 -29.186 -128.346 1.00 59.03 604 LEU A CA 1
ATOM 4916 C C . LEU A 1 604 ? 47.563 -28.752 -126.962 1.00 59.03 604 LEU A C 1
ATOM 4918 O O . LEU A 1 604 ? 48.749 -28.475 -126.821 1.00 59.03 604 LEU A O 1
ATOM 4922 N N . ASP A 1 605 ? 46.710 -28.762 -125.933 1.00 57.31 605 ASP A N 1
ATOM 4923 C CA . ASP A 1 605 ? 47.049 -28.292 -124.575 1.00 57.31 605 ASP A CA 1
ATOM 4924 C C . ASP A 1 605 ? 47.709 -29.370 -123.680 1.00 57.31 605 ASP A C 1
ATOM 4926 O O . ASP A 1 605 ? 47.734 -29.233 -122.457 1.00 57.31 605 ASP A O 1
ATOM 4930 N N . ASN A 1 606 ? 48.192 -30.474 -124.268 1.00 54.25 606 ASN A N 1
ATOM 4931 C CA . ASN A 1 606 ? 48.964 -31.566 -123.639 1.00 54.25 606 ASN A CA 1
ATOM 4932 C C . ASN A 1 606 ? 48.415 -32.118 -122.292 1.00 54.25 606 ASN A C 1
ATOM 4934 O O . ASN A 1 606 ? 49.150 -32.652 -121.463 1.00 54.25 606 ASN A O 1
ATOM 4938 N N . SER A 1 607 ? 47.103 -31.993 -122.075 1.00 57.50 607 SER A N 1
ATOM 4939 C CA . SER A 1 607 ? 46.403 -32.202 -120.795 1.00 57.50 607 SER A CA 1
ATOM 4940 C C . SER A 1 607 ? 45.359 -33.328 -120.862 1.00 57.50 607 SER A C 1
ATOM 4942 O O . SER A 1 607 ? 44.405 -33.382 -120.084 1.00 57.50 607 SER A O 1
ATOM 4944 N N . TYR A 1 608 ? 45.543 -34.266 -121.793 1.00 42.91 608 TYR A N 1
ATOM 4945 C CA . TYR A 1 608 ? 44.625 -35.380 -122.017 1.00 42.91 608 TYR A CA 1
ATOM 4946 C C . TYR A 1 608 ? 44.742 -36.459 -120.923 1.00 42.91 608 TYR A C 1
ATOM 4948 O O . TYR A 1 608 ? 45.575 -37.363 -121.005 1.00 42.91 608 TYR A O 1
ATOM 4956 N N . LYS A 1 609 ? 43.864 -36.400 -119.913 1.00 41.81 609 LYS A N 1
ATOM 4957 C CA . LYS A 1 609 ? 43.567 -37.531 -119.015 1.00 41.81 609 LYS A CA 1
ATOM 4958 C C . LYS A 1 609 ? 42.188 -38.134 -119.349 1.00 41.81 609 LYS A C 1
ATOM 4960 O O . LYS A 1 609 ? 41.235 -37.375 -119.526 1.00 41.81 609 LYS A O 1
ATOM 4965 N N . PRO A 1 610 ? 42.060 -39.472 -119.458 1.00 44.53 610 PRO A N 1
ATOM 4966 C CA . PRO A 1 610 ? 40.803 -40.135 -119.812 1.00 44.53 610 PRO A CA 1
ATOM 4967 C C . PRO A 1 610 ? 39.784 -40.148 -118.659 1.00 44.53 610 PRO A C 1
ATOM 4969 O O . PRO A 1 610 ? 40.130 -39.964 -117.493 1.00 44.53 610 PRO A O 1
ATOM 4972 N N . LEU A 1 611 ? 38.511 -40.399 -118.988 1.00 54.81 611 LEU A N 1
ATOM 4973 C CA . LEU A 1 611 ? 37.416 -40.448 -118.015 1.00 54.81 611 LEU A CA 1
ATOM 4974 C C . LEU A 1 611 ? 37.446 -41.730 -117.166 1.00 54.81 611 LEU A C 1
ATOM 4976 O O . LEU A 1 611 ? 37.015 -42.786 -117.625 1.00 54.81 611 LEU A O 1
ATOM 4980 N N . SER A 1 612 ? 37.861 -41.602 -115.907 1.00 51.34 612 SER A N 1
ATOM 4981 C CA . SER A 1 612 ? 37.419 -42.402 -114.748 1.00 51.34 612 SER A CA 1
ATOM 4982 C C . SER A 1 612 ? 37.975 -41.749 -113.485 1.00 51.34 612 SER A C 1
ATOM 4984 O O . SER A 1 612 ? 39.182 -41.546 -113.394 1.00 51.34 612 SER A O 1
ATOM 4986 N N . ASN A 1 613 ? 37.119 -41.382 -112.527 1.00 46.81 613 ASN A N 1
ATOM 4987 C CA . ASN A 1 613 ? 37.544 -40.687 -111.307 1.00 46.81 613 ASN A CA 1
ATOM 4988 C C . ASN A 1 613 ? 36.987 -41.400 -110.066 1.00 46.81 613 ASN A C 1
ATOM 4990 O O . ASN A 1 613 ? 35.770 -41.562 -109.961 1.00 46.81 613 ASN A O 1
ATOM 4994 N N . SER A 1 614 ? 37.869 -41.820 -109.150 1.00 55.78 614 SER A N 1
ATOM 4995 C CA . SER A 1 614 ? 37.563 -42.773 -108.062 1.00 55.78 614 SER A CA 1
ATOM 4996 C C . SER A 1 614 ? 36.327 -42.388 -107.238 1.00 55.78 614 SER A C 1
ATOM 4998 O O . SER A 1 614 ? 35.406 -43.189 -107.074 1.00 55.78 614 SER A O 1
ATOM 5000 N N . ALA A 1 615 ? 36.249 -41.114 -106.840 1.00 57.81 615 ALA A N 1
ATOM 5001 C CA . ALA A 1 615 ? 35.169 -40.568 -106.017 1.00 57.81 615 ALA A CA 1
ATOM 5002 C C . ALA A 1 615 ? 33.756 -40.739 -106.620 1.00 57.81 615 ALA A C 1
ATOM 5004 O O . ALA A 1 615 ? 32.771 -40.756 -105.887 1.00 57.81 615 ALA A O 1
ATOM 5005 N N . SER A 1 616 ? 33.625 -40.892 -107.947 1.00 57.94 616 SER A N 1
ATOM 5006 C CA . SER A 1 616 ? 32.318 -41.104 -108.590 1.00 57.94 616 SER A CA 1
ATOM 5007 C C . SER A 1 616 ? 31.804 -42.543 -108.475 1.00 57.94 616 SER A C 1
ATOM 5009 O O . SER A 1 616 ? 30.608 -42.764 -108.657 1.00 57.94 616 SER A O 1
ATOM 5011 N N . ILE A 1 617 ? 32.683 -43.513 -108.215 1.00 60.34 617 ILE A N 1
ATOM 5012 C CA . ILE A 1 617 ? 32.315 -44.916 -107.965 1.00 60.34 617 ILE A CA 1
ATOM 5013 C C . ILE A 1 617 ? 32.017 -45.092 -106.473 1.00 60.34 617 ILE A C 1
ATOM 5015 O O . ILE A 1 617 ? 31.018 -45.700 -106.102 1.00 60.34 617 ILE A O 1
ATOM 5019 N N . GLU A 1 618 ? 32.844 -44.480 -105.630 1.00 62.06 618 GLU A N 1
ATOM 5020 C CA . GLU A 1 618 ? 32.728 -44.463 -104.171 1.00 62.06 618 GLU A CA 1
ATOM 5021 C C . GLU A 1 618 ? 31.405 -43.832 -103.696 1.00 62.06 618 GLU A C 1
ATOM 5023 O O . GLU A 1 618 ? 30.639 -44.474 -102.979 1.00 62.06 618 GLU A O 1
ATOM 5028 N N . ALA A 1 619 ? 31.049 -42.644 -104.204 1.00 64.44 619 ALA A N 1
ATOM 5029 C CA . ALA A 1 619 ? 29.758 -42.016 -103.909 1.00 64.44 619 ALA A CA 1
ATOM 5030 C C . ALA A 1 619 ? 28.559 -42.866 -104.378 1.00 64.44 619 ALA A C 1
ATOM 5032 O O . ALA A 1 619 ? 27.553 -42.968 -103.677 1.00 64.44 619 ALA A O 1
ATOM 5033 N N . ALA A 1 620 ? 28.668 -43.516 -105.543 1.00 64.69 620 ALA A N 1
ATOM 5034 C CA . ALA A 1 620 ? 27.609 -44.376 -106.066 1.00 64.69 620 ALA A CA 1
ATOM 5035 C C . ALA A 1 620 ? 27.418 -45.649 -105.221 1.00 64.69 620 ALA A C 1
ATOM 5037 O O . ALA A 1 620 ? 26.282 -46.079 -105.027 1.00 64.69 620 ALA A O 1
ATOM 5038 N N . LEU A 1 621 ? 28.501 -46.230 -104.690 1.00 69.44 621 LEU A N 1
ATOM 5039 C CA . LEU A 1 621 ? 28.441 -47.344 -103.740 1.00 69.44 621 LEU A CA 1
ATOM 5040 C C . LEU A 1 621 ? 27.780 -46.914 -102.423 1.00 69.44 621 LEU A C 1
ATOM 5042 O O . LEU A 1 621 ? 26.860 -47.594 -101.966 1.00 69.44 621 LEU A O 1
ATOM 5046 N N . GLN A 1 622 ? 28.167 -45.757 -101.876 1.00 68.88 622 GLN A N 1
ATOM 5047 C CA . GLN A 1 622 ? 27.605 -45.221 -100.633 1.00 68.88 622 GLN A CA 1
ATOM 5048 C C . GLN A 1 622 ? 26.078 -45.048 -100.720 1.00 68.88 622 GLN A C 1
ATOM 5050 O O . GLN A 1 622 ? 25.345 -45.557 -99.872 1.00 68.88 622 GLN A O 1
ATOM 5055 N N . THR A 1 623 ? 25.568 -44.442 -101.800 1.00 74.00 623 THR A N 1
ATOM 5056 C CA . THR A 1 623 ? 24.117 -44.270 -101.996 1.00 74.00 623 THR A CA 1
ATOM 5057 C C . THR A 1 623 ? 23.366 -45.603 -102.137 1.00 74.00 623 THR A C 1
ATOM 5059 O O . THR A 1 623 ? 22.202 -45.692 -101.747 1.00 74.00 623 THR A O 1
ATOM 5062 N N . GLN A 1 624 ? 23.982 -46.673 -102.660 1.00 71.06 624 GLN A N 1
ATOM 5063 C CA . GLN A 1 624 ? 23.335 -47.996 -102.644 1.00 71.06 624 GLN A CA 1
ATOM 5064 C C . GLN A 1 624 ? 23.378 -48.642 -101.251 1.00 71.06 624 GLN A C 1
ATOM 5066 O O . GLN A 1 624 ? 22.393 -49.257 -100.843 1.00 71.06 624 GLN A O 1
ATOM 5071 N N . MET A 1 625 ? 24.464 -48.462 -100.496 1.00 69.88 625 MET A N 1
ATOM 5072 C CA . MET A 1 625 ? 24.617 -48.974 -99.129 1.00 69.88 625 MET A CA 1
ATOM 5073 C C . MET A 1 625 ? 23.595 -48.352 -98.158 1.00 69.88 625 MET A C 1
ATOM 5075 O O . MET A 1 625 ? 22.965 -49.071 -97.377 1.00 69.88 625 MET A O 1
ATOM 5079 N N . GLU A 1 626 ? 23.337 -47.047 -98.284 1.00 72.56 626 GLU A N 1
ATOM 5080 C CA . GLU A 1 626 ? 22.269 -46.327 -97.571 1.00 72.56 626 GLU A CA 1
ATOM 5081 C C . GLU A 1 626 ? 20.869 -46.853 -97.934 1.00 72.56 626 GLU A C 1
ATOM 5083 O O . GLU A 1 626 ? 20.018 -47.049 -97.059 1.00 72.56 626 GLU A O 1
ATOM 5088 N N . ARG A 1 627 ? 20.618 -47.150 -99.218 1.00 75.62 627 ARG A N 1
ATOM 5089 C CA . ARG A 1 627 ? 19.346 -47.744 -99.670 1.00 75.62 627 ARG A CA 1
ATOM 5090 C C . ARG A 1 627 ? 19.149 -49.159 -99.123 1.00 75.62 627 ARG A C 1
ATOM 5092 O O . ARG A 1 627 ? 18.038 -49.478 -98.702 1.00 75.62 627 ARG A O 1
ATOM 5099 N N . VAL A 1 628 ? 20.200 -49.980 -99.065 1.00 76.44 628 VAL A N 1
ATOM 5100 C CA . VAL A 1 628 ? 20.159 -51.319 -98.444 1.00 76.44 628 VAL A CA 1
ATOM 5101 C C . VAL A 1 628 ? 19.854 -51.218 -96.946 1.00 76.44 628 VAL A C 1
ATOM 5103 O O . VAL A 1 628 ? 18.949 -51.905 -96.472 1.00 76.44 628 VAL A O 1
ATOM 5106 N N . HIS A 1 629 ? 20.504 -50.305 -96.215 1.00 73.31 629 HIS A N 1
ATOM 5107 C CA . HIS A 1 629 ? 20.195 -50.038 -94.803 1.00 73.31 629 HIS A CA 1
ATOM 5108 C C . HIS A 1 629 ? 18.748 -49.565 -94.592 1.00 73.31 629 HIS A C 1
ATOM 5110 O O . HIS A 1 629 ? 18.058 -50.041 -93.687 1.00 73.31 629 HIS A O 1
ATOM 5116 N N . THR A 1 630 ? 18.253 -48.679 -95.459 1.00 75.69 630 THR A N 1
ATOM 5117 C CA . THR A 1 630 ? 16.872 -48.174 -95.403 1.00 75.69 630 THR A CA 1
ATOM 5118 C C . THR A 1 630 ? 15.859 -49.304 -95.618 1.00 75.69 630 THR A C 1
ATOM 5120 O O . THR A 1 630 ? 14.928 -49.461 -94.828 1.00 75.69 630 THR A O 1
ATOM 5123 N N . VAL A 1 631 ? 16.066 -50.149 -96.636 1.00 75.88 631 VAL A N 1
ATOM 5124 C CA . VAL A 1 631 ? 15.210 -51.318 -96.908 1.00 75.88 631 VAL A CA 1
ATOM 5125 C C . VAL A 1 631 ? 15.273 -52.336 -95.767 1.00 75.88 631 VAL A C 1
ATOM 5127 O O . VAL A 1 631 ? 14.229 -52.840 -95.360 1.00 75.88 631 VAL A O 1
ATOM 5130 N N . SER A 1 632 ? 16.457 -52.595 -95.204 1.00 73.69 632 SER A N 1
ATOM 5131 C CA . SER A 1 632 ? 16.635 -53.482 -94.045 1.00 73.69 632 SER A CA 1
ATOM 5132 C C . SER A 1 632 ? 15.863 -52.979 -92.815 1.00 73.69 632 SER A C 1
ATOM 5134 O O . SER A 1 632 ? 15.132 -53.740 -92.179 1.00 73.69 632 SER A O 1
ATOM 5136 N N . THR A 1 633 ? 15.919 -51.670 -92.544 1.00 75.00 633 THR A N 1
ATOM 5137 C CA . THR A 1 633 ? 15.192 -51.021 -91.437 1.00 75.00 633 THR A CA 1
ATOM 5138 C C . THR A 1 633 ? 13.673 -51.120 -91.613 1.00 75.00 633 THR A C 1
ATOM 5140 O O . THR A 1 633 ? 12.954 -51.446 -90.666 1.00 75.00 633 THR A O 1
ATOM 5143 N N . ILE A 1 634 ? 13.172 -50.902 -92.836 1.00 75.06 634 ILE A N 1
ATOM 5144 C CA . ILE A 1 634 ? 11.750 -51.075 -93.168 1.00 75.06 634 ILE A CA 1
ATOM 5145 C C . ILE A 1 634 ? 11.334 -52.544 -93.001 1.00 75.06 634 ILE A C 1
ATOM 5147 O O . ILE A 1 634 ? 10.299 -52.814 -92.392 1.00 75.06 634 ILE A O 1
ATOM 5151 N N . LEU A 1 635 ? 12.147 -53.502 -93.467 1.00 73.81 635 LEU A N 1
ATOM 5152 C CA . LEU A 1 635 ? 11.862 -54.931 -93.299 1.00 73.81 635 LEU A CA 1
ATOM 5153 C C . LEU A 1 635 ? 11.811 -55.337 -91.823 1.00 73.81 635 LEU A C 1
ATOM 5155 O O . LEU A 1 635 ? 10.928 -56.103 -91.441 1.00 73.81 635 LEU A O 1
ATOM 5159 N N . HIS A 1 636 ? 12.729 -54.828 -90.995 1.00 70.88 636 HIS A N 1
ATOM 5160 C CA . HIS A 1 636 ? 12.756 -55.118 -89.562 1.00 70.88 636 HIS A CA 1
ATOM 5161 C C . HIS A 1 636 ? 11.476 -54.633 -88.873 1.00 70.88 636 HIS A C 1
ATOM 5163 O O . HIS A 1 636 ? 10.844 -55.408 -88.155 1.00 70.88 636 HIS A O 1
ATOM 5169 N N . ARG A 1 637 ? 11.034 -53.405 -89.177 1.00 74.00 637 ARG A N 1
ATOM 5170 C CA . ARG A 1 637 ? 9.795 -52.836 -88.631 1.00 74.00 637 ARG A CA 1
ATOM 5171 C C . ARG A 1 637 ? 8.549 -53.599 -89.091 1.00 74.00 637 ARG A C 1
ATOM 5173 O O . ARG A 1 637 ? 7.744 -53.997 -88.260 1.00 74.00 637 ARG A O 1
ATOM 5180 N N . VAL A 1 638 ? 8.445 -53.942 -90.378 1.00 72.94 638 VAL A N 1
ATOM 5181 C CA . VAL A 1 638 ? 7.348 -54.788 -90.894 1.00 72.94 638 VAL A CA 1
ATOM 5182 C C . VAL A 1 638 ? 7.344 -56.185 -90.247 1.00 72.94 638 VAL A C 1
ATOM 5184 O O . VAL A 1 638 ? 6.276 -56.728 -89.971 1.00 72.94 638 VAL A O 1
ATOM 5187 N N . CYS A 1 639 ? 8.511 -56.760 -89.935 1.00 68.31 639 CYS A N 1
ATOM 5188 C CA . CYS A 1 639 ? 8.612 -58.030 -89.199 1.00 68.31 639 CYS A CA 1
ATOM 5189 C C . CYS A 1 639 ? 8.264 -57.920 -87.702 1.00 68.31 639 CYS A C 1
ATOM 5191 O O . CYS A 1 639 ? 8.028 -58.954 -87.071 1.00 68.31 639 CYS A O 1
ATOM 5193 N N . GLN A 1 640 ? 8.260 -56.705 -87.144 1.00 71.38 640 GLN A N 1
ATOM 5194 C CA . GLN A 1 640 ? 7.883 -56.397 -85.764 1.00 71.38 640 GLN A CA 1
ATOM 5195 C C . GLN A 1 640 ? 6.375 -56.115 -85.654 1.00 71.38 640 GLN A C 1
ATOM 5197 O O . GLN A 1 640 ? 5.724 -56.633 -84.749 1.00 71.38 640 GLN A O 1
ATOM 5202 N N . ASP A 1 641 ? 5.817 -55.381 -86.621 1.00 73.38 641 ASP A N 1
ATOM 5203 C CA . ASP A 1 641 ? 4.394 -55.031 -86.693 1.00 73.38 641 ASP A CA 1
ATOM 5204 C C . ASP A 1 641 ? 3.512 -56.216 -87.165 1.00 73.38 641 ASP A C 1
ATOM 5206 O O . ASP A 1 641 ? 2.361 -56.341 -86.744 1.00 73.38 641 ASP A O 1
ATOM 5210 N N . PHE A 1 642 ? 4.035 -57.124 -88.010 1.00 71.38 642 PHE A N 1
ATOM 5211 C CA . PHE A 1 642 ? 3.265 -58.220 -88.633 1.00 71.38 642 PHE A CA 1
ATOM 5212 C C . PHE A 1 642 ? 3.923 -59.612 -88.480 1.00 71.38 642 PHE A C 1
ATOM 5214 O O . PHE A 1 642 ? 4.413 -60.191 -89.460 1.00 71.38 642 PHE A O 1
ATOM 5221 N N . PRO A 1 643 ? 3.881 -60.238 -87.283 1.00 69.56 643 PRO A N 1
ATOM 5222 C CA . PRO A 1 643 ? 4.525 -61.535 -87.030 1.00 69.56 643 PRO A CA 1
ATOM 5223 C C . PRO A 1 643 ? 4.004 -62.686 -87.914 1.00 69.56 643 PRO A C 1
ATOM 5225 O O . PRO A 1 643 ? 4.722 -63.655 -88.152 1.00 69.56 643 PRO A O 1
ATOM 5228 N N . GLN A 1 644 ? 2.791 -62.573 -88.465 1.00 68.50 644 GLN A N 1
ATOM 5229 C CA . GLN A 1 644 ? 2.174 -63.594 -89.325 1.00 68.50 644 GLN A CA 1
ATOM 5230 C C . GLN A 1 644 ? 2.911 -63.798 -90.666 1.00 68.50 644 GLN A C 1
ATOM 5232 O O . GLN A 1 644 ? 2.833 -64.875 -91.255 1.00 68.50 644 GLN A O 1
ATOM 5237 N N . HIS A 1 645 ? 3.667 -62.801 -91.143 1.00 63.19 645 HIS A N 1
ATOM 5238 C CA . HIS A 1 645 ? 4.426 -62.878 -92.403 1.00 63.19 645 HIS A CA 1
ATOM 5239 C C . HIS A 1 645 ? 5.926 -63.150 -92.206 1.00 63.19 645 HIS A C 1
ATOM 5241 O O . HIS A 1 645 ? 6.665 -63.327 -93.180 1.00 63.19 645 HIS A O 1
ATOM 5247 N N . GLN A 1 646 ? 6.378 -63.258 -90.953 1.00 66.19 646 GLN A N 1
ATOM 5248 C CA . GLN A 1 646 ? 7.787 -63.409 -90.584 1.00 66.19 646 GLN A CA 1
ATOM 5249 C C . GLN A 1 646 ? 8.442 -64.653 -91.219 1.00 66.19 646 GLN A C 1
ATOM 5251 O O . GLN A 1 646 ? 9.608 -64.609 -91.604 1.00 66.19 646 GLN A O 1
ATOM 5256 N N . GLY A 1 647 ? 7.686 -65.742 -91.414 1.00 67.25 647 GLY A N 1
ATOM 5257 C CA . GLY A 1 647 ? 8.166 -66.956 -92.089 1.00 67.25 647 GLY A CA 1
ATOM 5258 C C . GLY A 1 647 ? 8.462 -66.779 -93.586 1.00 67.25 647 GLY A C 1
ATOM 5259 O O . GLY A 1 647 ? 9.424 -67.359 -94.086 1.00 67.25 647 GLY A O 1
ATOM 5260 N N . ALA A 1 648 ? 7.685 -65.950 -94.292 1.00 66.75 648 ALA A N 1
ATOM 5261 C CA . ALA A 1 648 ? 7.891 -65.664 -95.714 1.00 66.75 648 ALA A CA 1
ATOM 5262 C C . ALA A 1 648 ? 9.041 -64.665 -95.930 1.00 66.75 648 ALA A C 1
ATOM 5264 O O . ALA A 1 648 ? 9.885 -64.859 -96.806 1.00 66.75 648 ALA A O 1
ATOM 5265 N N . LEU A 1 649 ? 9.114 -63.630 -95.085 1.00 65.06 649 LEU A N 1
ATOM 5266 C CA . LEU A 1 649 ? 10.144 -62.590 -95.162 1.00 65.06 649 LEU A CA 1
ATOM 5267 C C . LEU A 1 649 ? 11.539 -63.085 -94.745 1.00 65.06 649 LEU A C 1
ATOM 5269 O O . LEU A 1 649 ? 12.534 -62.544 -95.222 1.00 65.06 649 LEU A O 1
ATOM 5273 N N . ARG A 1 650 ? 11.636 -64.157 -93.942 1.00 70.31 650 ARG A N 1
ATOM 5274 C CA . ARG A 1 650 ? 12.897 -64.674 -93.371 1.00 70.31 650 ARG A CA 1
ATOM 5275 C C . ARG A 1 650 ? 14.021 -64.897 -94.392 1.00 70.31 650 ARG A C 1
ATOM 5277 O O . ARG A 1 650 ? 15.184 -64.684 -94.059 1.00 70.31 650 ARG A O 1
ATOM 5284 N N . LYS A 1 651 ? 13.698 -65.296 -95.631 1.00 67.94 651 LYS A N 1
ATOM 5285 C CA . LYS A 1 651 ? 14.690 -65.458 -96.715 1.00 67.94 651 LYS A CA 1
ATOM 5286 C C . LYS A 1 651 ? 15.273 -64.122 -97.192 1.00 67.94 651 LYS A C 1
ATOM 5288 O O . LYS A 1 651 ? 16.471 -64.050 -97.441 1.00 67.94 651 LYS A O 1
ATOM 5293 N N . LEU A 1 652 ? 14.451 -63.073 -97.282 1.00 65.69 652 LEU A N 1
ATOM 5294 C CA . LEU A 1 652 ? 14.901 -61.720 -97.626 1.00 65.69 652 LEU A CA 1
ATOM 5295 C C . LEU A 1 652 ? 15.699 -61.097 -96.476 1.00 65.69 652 LEU A C 1
ATOM 5297 O O . LEU A 1 652 ? 16.748 -60.512 -96.724 1.00 65.69 652 LEU A O 1
ATOM 5301 N N . THR A 1 653 ? 15.264 -61.291 -95.226 1.00 68.50 653 THR A N 1
ATOM 5302 C CA . THR A 1 653 ? 16.010 -60.838 -94.040 1.00 68.50 653 THR A CA 1
ATOM 5303 C C . THR A 1 653 ? 17.410 -61.456 -93.984 1.00 68.50 653 THR A C 1
ATOM 5305 O O . THR A 1 653 ? 18.377 -60.738 -93.757 1.00 68.50 653 THR A O 1
ATOM 5308 N N . LEU A 1 654 ? 17.542 -62.765 -94.239 1.00 68.75 654 LEU A N 1
ATOM 5309 C CA . LEU A 1 654 ? 18.842 -63.449 -94.255 1.00 68.75 654 LEU A CA 1
ATOM 5310 C C . LEU A 1 654 ? 19.739 -63.002 -95.422 1.00 68.75 654 LEU A C 1
ATOM 5312 O O . LEU A 1 654 ? 20.934 -62.810 -95.220 1.00 68.75 654 LEU A O 1
ATOM 5316 N N . ALA A 1 655 ? 19.179 -62.790 -96.618 1.00 63.50 655 ALA A N 1
ATOM 5317 C CA . ALA A 1 655 ? 19.946 -62.300 -97.767 1.00 63.50 655 ALA A CA 1
ATOM 5318 C C . ALA A 1 655 ? 20.467 -60.863 -97.559 1.00 63.50 655 ALA A C 1
ATOM 5320 O O . ALA A 1 655 ? 21.625 -60.576 -97.857 1.00 63.50 655 ALA A O 1
ATOM 5321 N N . LEU A 1 656 ? 19.638 -59.974 -96.997 1.00 64.75 656 LEU A N 1
ATOM 5322 C CA . LEU A 1 656 ? 20.029 -58.599 -96.665 1.00 64.75 656 LEU A CA 1
ATOM 5323 C C . LEU A 1 656 ? 21.030 -58.540 -95.502 1.00 64.75 656 LEU A C 1
ATOM 5325 O O . LEU A 1 656 ? 21.946 -57.723 -95.542 1.00 64.75 656 LEU A O 1
ATOM 5329 N N . ALA A 1 657 ? 20.899 -59.421 -94.503 1.00 63.41 657 ALA A N 1
ATOM 5330 C CA . ALA A 1 657 ? 21.871 -59.543 -93.416 1.00 63.41 657 ALA A CA 1
ATOM 5331 C C . ALA A 1 657 ? 23.254 -59.966 -93.941 1.00 63.41 657 ALA A C 1
ATOM 5333 O O . ALA A 1 657 ? 24.239 -59.312 -93.619 1.00 63.41 657 ALA A O 1
ATOM 5334 N N . ALA A 1 658 ? 23.327 -60.973 -94.821 1.00 59.47 658 ALA A N 1
ATOM 5335 C CA . ALA A 1 658 ? 24.586 -61.389 -95.449 1.00 59.47 658 ALA A CA 1
ATOM 5336 C C . ALA A 1 658 ? 25.262 -60.234 -96.219 1.00 59.47 658 ALA A C 1
ATOM 5338 O O . ALA A 1 658 ? 26.437 -59.949 -96.004 1.00 59.47 658 ALA A O 1
ATOM 5339 N N . HIS A 1 659 ? 24.500 -59.489 -97.031 1.00 57.56 659 HIS A N 1
ATOM 5340 C CA . HIS A 1 659 ? 25.000 -58.291 -97.728 1.00 57.56 659 HIS A CA 1
ATOM 5341 C C . HIS A 1 659 ? 25.347 -57.105 -96.807 1.00 57.56 659 HIS A C 1
ATOM 5343 O O . HIS A 1 659 ? 25.948 -56.141 -97.272 1.00 57.56 659 HIS A O 1
ATOM 5349 N N . SER A 1 660 ? 24.983 -57.157 -95.523 1.00 56.78 660 SER A N 1
ATOM 5350 C CA . SER A 1 660 ? 25.346 -56.144 -94.522 1.00 56.78 660 SER A CA 1
ATOM 5351 C C . SER A 1 660 ? 26.582 -56.529 -93.699 1.00 56.78 660 SER A C 1
ATOM 5353 O O . SER A 1 660 ? 27.017 -55.733 -92.873 1.00 56.78 660 SER A O 1
ATOM 5355 N N . GLN A 1 661 ? 27.116 -57.746 -93.874 1.00 52.72 661 GLN A N 1
ATOM 5356 C CA . GLN A 1 661 ? 28.100 -58.339 -92.959 1.00 52.72 661 GLN A CA 1
ATOM 5357 C C . GLN A 1 661 ? 29.384 -58.841 -93.653 1.00 52.72 661 GLN A C 1
ATOM 5359 O O . GLN A 1 661 ? 30.369 -59.123 -92.977 1.00 52.72 661 GLN A O 1
ATOM 5364 N N . GLU A 1 662 ? 29.425 -58.878 -94.990 1.00 47.62 662 GLU A N 1
ATOM 5365 C CA . GLU A 1 662 ? 30.649 -59.088 -95.779 1.00 47.62 662 GLU A CA 1
ATOM 5366 C C . GLU A 1 662 ? 31.229 -57.751 -96.295 1.00 47.62 662 GLU A C 1
ATOM 5368 O O . GLU A 1 662 ? 30.955 -57.382 -97.439 1.00 47.62 662 GLU A O 1
ATOM 5373 N N . ARG A 1 663 ? 32.019 -57.038 -95.460 1.00 43.31 663 ARG A N 1
ATOM 5374 C CA . ARG A 1 663 ? 33.178 -56.152 -95.807 1.00 43.31 663 ARG A CA 1
ATOM 5375 C C . ARG A 1 663 ? 33.560 -55.140 -94.703 1.00 43.31 663 ARG A C 1
ATOM 5377 O O . ARG A 1 663 ? 33.549 -53.931 -94.900 1.00 43.31 663 ARG A O 1
ATOM 5384 N N . GLU A 1 664 ? 34.037 -55.662 -93.585 1.00 39.94 664 GLU A N 1
ATOM 5385 C CA . GLU A 1 664 ? 35.372 -55.286 -93.088 1.00 39.94 664 GLU A CA 1
ATOM 5386 C C . GLU A 1 664 ? 36.251 -56.532 -93.357 1.00 39.94 664 GLU A C 1
ATOM 5388 O O . GLU A 1 664 ? 35.683 -57.634 -93.335 1.00 39.94 664 GLU A O 1
ATOM 5393 N N . PRO A 1 665 ? 37.554 -56.426 -93.714 1.00 44.19 665 PRO A N 1
ATOM 5394 C CA . PRO A 1 665 ? 38.550 -55.861 -92.791 1.00 44.19 665 PRO A CA 1
ATOM 5395 C C . PRO A 1 665 ? 39.797 -55.179 -93.431 1.00 44.19 665 PRO A C 1
ATOM 5397 O O . PRO A 1 665 ? 39.930 -55.114 -94.648 1.00 44.19 665 PRO A O 1
ATOM 5400 N N . GLU A 1 666 ? 40.729 -54.772 -92.551 1.00 31.98 666 GLU A N 1
ATOM 5401 C CA . GLU A 1 666 ? 42.207 -54.727 -92.729 1.00 31.98 666 GLU A CA 1
ATOM 5402 C C . GLU A 1 666 ? 42.836 -53.642 -93.658 1.00 31.98 666 GLU A C 1
ATOM 5404 O O . GLU A 1 666 ? 42.463 -53.487 -94.813 1.00 31.98 666 GLU A O 1
ATOM 5409 N N . LEU A 1 667 ? 43.666 -52.724 -93.112 1.00 33.44 667 LEU A N 1
ATOM 5410 C CA . LEU A 1 667 ? 45.157 -52.752 -92.974 1.00 33.44 667 LEU A CA 1
ATOM 5411 C C . LEU A 1 667 ? 45.917 -52.325 -94.263 1.00 33.44 667 LEU A C 1
ATOM 5413 O O . LEU A 1 667 ? 45.490 -52.662 -95.358 1.00 33.44 667 LEU A O 1
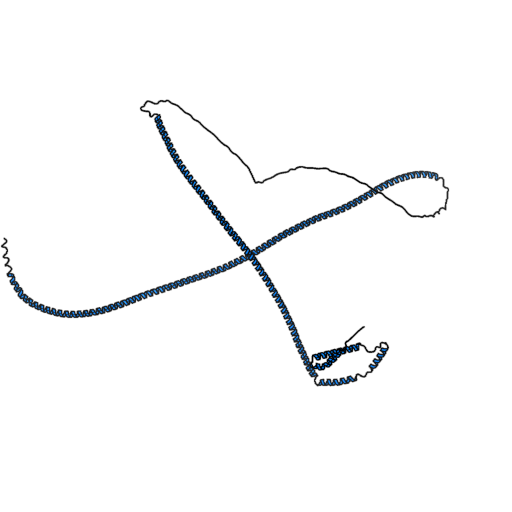ATOM 5417 N N . GLU A 1 668 ? 47.071 -51.634 -94.259 1.00 33.91 668 GLU A N 1
ATOM 5418 C CA . GLU A 1 668 ? 47.829 -50.835 -93.263 1.00 33.91 668 GLU A CA 1
ATOM 5419 C C . GLU A 1 668 ? 48.936 -50.030 -94.021 1.00 33.91 668 GLU A C 1
ATOM 5421 O O . GLU A 1 668 ? 49.099 -50.211 -95.224 1.00 33.91 668 GLU A O 1
ATOM 5426 N N . VAL A 1 669 ? 49.724 -49.193 -93.325 1.00 37.97 669 VAL A N 1
ATOM 5427 C CA . VAL A 1 669 ? 51.041 -48.626 -93.736 1.00 37.97 669 VAL A CA 1
ATOM 5428 C C . VAL A 1 669 ? 51.129 -47.858 -95.077 1.00 37.97 669 VAL A C 1
ATOM 5430 O O . VAL A 1 669 ? 51.400 -48.433 -96.131 1.00 37.97 669 VAL A O 1
ATOM 5433 N N . SER A 1 670 ? 51.160 -46.519 -95.005 1.00 38.00 670 SER A N 1
ATOM 5434 C CA . SER A 1 670 ? 52.430 -45.751 -94.991 1.00 38.00 670 SER A CA 1
ATOM 5435 C C . SER A 1 670 ? 52.221 -44.277 -94.623 1.00 38.00 670 SER A C 1
ATOM 5437 O O . SER A 1 670 ? 51.058 -43.826 -94.617 1.00 38.00 670 SER A O 1
#

InterPro domains:
  IPR037386 Coiled-coil domain-containing protein 40 [PTHR16275] (10-336)

Secondary structure (DSSP, 8-state):
---SSSGGGGGGSGGGSSGGGHHHHHHHHHHHHHHHHHHHHHHHHHHHHHHHHHHHHHHHHHHHHHHHHHHHHHHHHHHHHHHHHHHHHHHHHHHHHHHHHHHHHHHHHHHHHHHHHHHHHHHHHHHHHHHHHHHHHHHHHHHHHHHHHHHHHHHHHHHHHHHHHHHHHHHHHHHHHHHHHHHHHHHHHHHHHHHHHHHHHHHHHHHHHHHHHHHHHHHHHHHHHHHHHHHHHHHHHHHHHHHHHHHHHHHHHHHHHHHHHHHHHHHHHHHHHHHHHHHHHHGGG--------------------------------------------------------------------------------------------SS--S----HHHHHHHHHHHHHHHHHHHHHHHHHHHHHHHHHHHHHHHHHHHHHHHHHHHHHHHHHHHHHHHHHHHHHHHHHHHHHHHHHHHHHHHHHHHHHHHHHHHHHHHHHHHHHHHHHHHHHHHHHHHHHHHHHHHHHHHHHHHHHHHHHHHHHHHHHHHHHHHHHHHHHHHHHHHHHHHT-HHHHHHHHHHHHHHHHHHGGGSS--THHHHHHHHHHHHHHHSS----S--THHHHHHHHHHHHHHHHHHHHHHHHHHH-GGGHHHHHHHHHHHHHHTTS--------

pLDDT: mean 77.0, std 22.34, range [2.46, 98.06]

Organism: NCBI:txid47308

Foldseek 3Di:
DPDPPDDPPPPPPDPVPPVCPVVPPPVVVVVVVVVVVVVVVVVVVVVVVVVVVVVVVVVVVVVVVVVVVCVVVVVVVVVVVVVVVVVVVVVVVVVVVVVVVVVVVVVVVVVVVVVVVVVVVVVVVVVVVVVVVVVVVVVVVVVVVVVVVVVVVVVVVVVVVVVVVVVVVVVVVVVVVVVVVVVVVVVVVVVVVVVVVVVVVVVVVVVVVVVVVVVVVVVVVVVVVVVVVVVVVVVVVVVVVVVVVVVVVVVVVVVVVVVVVVVVVVVVVVVVVVVVVVVVVVVVDDPDDDDDDPDPDPDDDDDDDDDDDDDDDDDDYDDDDDDDDDDDDDDDYDDDDDDYDDDDDDDDDDDDDDEDDDDYDEDYDEEDEEDDDDDDDDVDDDDDPDVVVVVVVVVVVVVVVVVVVVVVVVVVVVVVVVVVVVVVVVVVVVVVVVVVVVVVVVVVVVVVVVVVVVVVVVVVVVVVVVVVVVVVVVVVVVVVVVVVVVVVVVVVVVVVVVVVVVVVVVVVVVVVVVVVVVVVVVVVVVVVVVVVVVVVVVVVVVVVVVVVVVVVVVVVVVVVCVPVPNVVVVVVVVVVVVVPVVPPPDDDPPVVVVVVVVVVVVVVVVPDDDDDDPVVVVVVVVVVLVVLVVVLVVLVVCCVVPVPCVVVCVVVNVVSVVVVPPDDDDDDDD

Sequence (670 aa):
RHQAALTIQLTKELDRVKAAIHDASLELHRLHENLARLQYKLDDIHQTKSATLEKHQKALDQLEANKSQFHNTANQLKTLRLMLQSEIDNLTRDLTFTQEVSKELHSNTKAIRNATHKAEAEKLQAEEQKQKQDLYVKRLTKEMEMLTEQVALYNAETSAQAEQTQAAKEALSEAEMQMASLQMARKQLLQEWNSSLVGMRRREEASASMQEAHQLLSQDREIKGYKKTIIKEQEQNEILTRQLKRVQMDNSTTKSQINQKQGQQEALQTHYSTCLRTLQETERTLETSNLESEVKDQRRQSEKESALRLELEDNIVFAMQQKLTHNKAAKNSQKLSDYSVVAQLSDQVAKMSSFMFFIGQKQSIITKLKKKIDQITEATGHEDLSPLQVKVDSLKAQIEDLEGNVRRDHHLWIKKQGTLMGQTQELETASKNILQLQTEQTCMQQEKIRIESMFDRRRTLDEKEIQKNTQMLRGDLTKLSTLLNKNKQLSQALELDNTLMQMDFIKKVKEKELESIELQLKLEKTAEEKERLLNCLVEAERQIMLWEKKIQIVKETYSAVQGVEEQAEIQRMKAEIHRMEVNYLDDYPIIRYWGLAKKLKSVLDNSYKPLSNSASIEAALQTQMERVHTVSTILHRVCQDFPQHQGALRKLTLALAAHSQEREPELEVS

Radius of gyration: 111.56 Å; chains: 1; bounding box: 302×147×286 Å